Protein AF-A0A6V8LBU4-F1 (afdb_monomer_lite)

Radius of gyration: 27.74 Å; chains: 1; bounding box: 75×80×90 Å

Organism: NCBI:txid1076125

Structure (mmCIF, N/CA/C/O backbone):
data_AF-A0A6V8LBU4-F1
#
_entry.id   AF-A0A6V8LBU4-F1
#
loop_
_atom_site.group_PDB
_atom_site.id
_atom_site.type_symbol
_atom_site.label_atom_id
_atom_site.label_alt_id
_atom_site.label_comp_id
_atom_site.label_asym_id
_atom_site.label_entity_id
_atom_site.label_seq_id
_atom_site.pdbx_PDB_ins_code
_atom_site.Cartn_x
_atom_site.Cartn_y
_atom_site.Cartn_z
_atom_site.occupancy
_atom_site.B_iso_or_equiv
_atom_site.auth_seq_id
_atom_site.auth_comp_id
_atom_site.auth_asym_id
_atom_site.auth_atom_id
_atom_site.pdbx_PDB_model_num
ATOM 1 N N . MET A 1 1 ? -14.621 -17.088 -10.172 1.00 67.88 1 MET A N 1
ATOM 2 C CA . MET A 1 1 ? -13.382 -16.986 -10.975 1.00 67.88 1 MET A CA 1
ATOM 3 C C . MET A 1 1 ? -12.220 -17.350 -10.065 1.00 67.88 1 MET A C 1
ATOM 5 O O . MET A 1 1 ? -12.278 -16.953 -8.912 1.00 67.88 1 MET A O 1
ATOM 9 N N . ASN A 1 2 ? -11.249 -18.152 -10.510 1.00 73.00 2 ASN A N 1
ATOM 10 C CA . ASN A 1 2 ? -10.141 -18.588 -9.652 1.00 73.00 2 ASN A CA 1
ATOM 11 C C . ASN A 1 2 ? -8.971 -17.586 -9.752 1.00 73.00 2 ASN A C 1
ATOM 13 O O . ASN A 1 2 ? -8.334 -17.565 -10.804 1.00 73.00 2 ASN A O 1
ATOM 17 N N . PRO A 1 3 ? -8.658 -16.792 -8.708 1.00 72.38 3 PRO A N 1
ATOM 18 C CA . PRO A 1 3 ? -7.550 -15.829 -8.745 1.00 72.38 3 PRO A CA 1
ATOM 19 C C . PRO A 1 3 ? -6.171 -16.501 -8.823 1.00 72.38 3 PRO A C 1
ATOM 21 O O . PRO A 1 3 ? -5.181 -15.852 -9.141 1.00 72.38 3 PRO A O 1
ATOM 24 N N . LEU A 1 4 ? -6.101 -17.811 -8.567 1.00 82.06 4 LEU A N 1
ATOM 25 C CA . LEU A 1 4 ? -4.867 -18.589 -8.649 1.00 82.06 4 LEU A CA 1
ATOM 26 C C . LEU A 1 4 ? -4.554 -19.077 -10.070 1.00 82.06 4 LEU A C 1
ATOM 28 O O . LEU A 1 4 ? -3.450 -19.560 -10.318 1.00 82.06 4 LEU A O 1
ATOM 32 N N . ALA A 1 5 ? -5.508 -18.969 -10.998 1.00 81.19 5 ALA A N 1
ATOM 33 C CA . ALA A 1 5 ? -5.284 -19.286 -12.402 1.00 81.19 5 ALA A CA 1
ATOM 34 C C . ALA A 1 5 ? -4.626 -18.104 -13.135 1.00 81.19 5 ALA A C 1
ATOM 36 O O . ALA A 1 5 ? -4.690 -16.954 -12.696 1.00 81.19 5 ALA A O 1
ATOM 37 N N . THR A 1 6 ? -3.986 -18.388 -14.268 1.00 80.38 6 THR A N 1
ATOM 38 C CA . THR A 1 6 ? -3.619 -17.357 -15.243 1.00 80.38 6 THR A CA 1
ATOM 39 C C . THR A 1 6 ? -4.861 -16.927 -16.020 1.00 80.38 6 THR A C 1
ATOM 41 O O . THR A 1 6 ? -5.706 -17.760 -16.345 1.00 80.38 6 THR A O 1
ATOM 44 N N . PHE A 1 7 ? -4.972 -15.634 -16.332 1.00 81.25 7 PHE A N 1
ATOM 45 C CA . PHE A 1 7 ? -6.095 -15.104 -17.107 1.00 81.25 7 PHE A CA 1
ATOM 46 C C . PHE A 1 7 ? -5.759 -15.079 -18.595 1.00 81.25 7 PHE A C 1
ATOM 48 O O . PHE A 1 7 ? -4.776 -14.468 -19.023 1.00 81.25 7 PHE A O 1
ATOM 55 N N . ALA A 1 8 ? -6.586 -15.731 -19.406 1.00 82.81 8 ALA A N 1
ATOM 56 C CA . ALA A 1 8 ? -6.524 -15.590 -20.848 1.00 82.81 8 ALA A CA 1
ATOM 57 C C . ALA A 1 8 ? -7.130 -14.246 -21.278 1.00 82.81 8 ALA A C 1
ATOM 59 O O . ALA A 1 8 ? -8.034 -13.697 -20.651 1.00 82.81 8 ALA A O 1
ATOM 60 N N . ARG A 1 9 ? -6.682 -13.728 -22.429 1.00 82.44 9 ARG A N 1
ATOM 61 C CA . ARG A 1 9 ? -7.129 -12.432 -22.985 1.00 82.44 9 ARG A CA 1
ATOM 62 C C . ARG A 1 9 ? -8.653 -12.272 -23.071 1.00 82.44 9 ARG A C 1
ATOM 64 O O . ARG A 1 9 ? -9.151 -11.153 -22.952 1.00 82.44 9 ARG A O 1
ATOM 71 N N . ASN A 1 10 ? -9.358 -13.373 -23.329 1.00 86.31 10 ASN A N 1
ATOM 72 C CA . ASN A 1 10 ? -10.804 -13.407 -23.538 1.00 86.31 10 ASN A CA 1
ATOM 73 C C . ASN A 1 10 ? -11.597 -13.822 -22.293 1.00 86.31 10 ASN A C 1
ATOM 75 O O . ASN A 1 10 ? -12.827 -13.841 -22.365 1.00 86.31 10 ASN A O 1
ATOM 79 N N . ASP A 1 11 ? -10.931 -14.127 -21.178 1.00 85.75 11 ASP A N 1
ATOM 80 C CA . ASP A 1 11 ? -11.615 -14.420 -19.922 1.00 85.75 11 ASP A CA 1
ATOM 81 C C . ASP A 1 11 ? -12.338 -13.171 -19.418 1.00 85.75 11 ASP A C 1
ATOM 83 O O . ASP A 1 11 ? -11.964 -12.034 -19.734 1.00 85.75 11 ASP A O 1
ATOM 87 N N . ARG A 1 12 ? -13.390 -13.367 -18.617 1.00 85.44 12 ARG A N 1
ATOM 88 C CA . ARG A 1 12 ? -13.976 -12.253 -17.863 1.00 85.44 12 ARG A CA 1
ATOM 89 C C . ARG A 1 12 ? -12.902 -11.662 -16.952 1.00 85.44 12 ARG A C 1
ATOM 91 O O . ARG A 1 12 ? -12.080 -12.394 -16.409 1.00 85.44 12 ARG A O 1
ATOM 98 N N . CYS A 1 13 ? -12.915 -10.346 -16.786 1.00 81.75 13 CYS A N 1
ATOM 99 C CA . CYS A 1 13 ? -11.936 -9.694 -15.937 1.00 81.75 13 CYS A CA 1
ATOM 100 C C . CYS A 1 13 ? -12.148 -1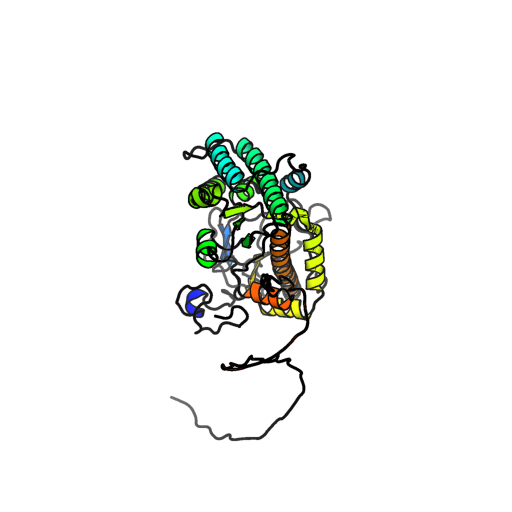0.041 -14.454 1.00 81.75 13 CYS A C 1
ATOM 102 O O . CYS A 1 13 ? -13.279 -10.020 -13.960 1.00 81.75 13 CYS A O 1
ATOM 104 N N . TRP A 1 14 ? -11.056 -10.317 -13.740 1.00 79.19 14 TRP A N 1
ATOM 105 C CA . TRP A 1 14 ? -11.071 -10.636 -12.311 1.00 79.19 14 TRP A CA 1
ATOM 106 C C . TRP A 1 14 ? -11.469 -9.450 -11.437 1.00 79.19 14 TRP A C 1
ATOM 108 O O . TRP A 1 14 ? -12.045 -9.649 -10.371 1.00 79.19 14 TRP A O 1
ATOM 118 N N . CYS A 1 15 ? -11.251 -8.221 -11.910 1.00 76.31 15 CYS A N 1
ATOM 119 C CA . CYS A 1 15 ? -11.563 -7.007 -11.161 1.00 76.31 15 CYS A CA 1
ATOM 120 C C . CYS A 1 15 ? -13.074 -6.726 -11.047 1.00 76.31 15 CYS A C 1
ATOM 122 O O . CYS A 1 15 ? -13.469 -5.734 -10.435 1.00 76.31 15 CYS A O 1
ATOM 124 N N . GLY A 1 16 ? -13.930 -7.559 -11.652 1.00 73.94 16 GLY A N 1
ATOM 125 C CA . GLY A 1 16 ? -15.386 -7.428 -11.574 1.00 73.94 16 GLY A CA 1
ATOM 126 C C . GLY A 1 16 ? -16.002 -6.419 -12.547 1.00 73.94 16 GLY A C 1
ATOM 127 O O . GLY A 1 16 ? -17.213 -6.249 -12.527 1.00 73.94 16 GLY A O 1
ATOM 128 N N . ALA A 1 17 ? -15.221 -5.811 -13.449 1.00 78.12 17 ALA A N 1
ATOM 129 C CA . ALA A 1 17 ? -15.707 -4.821 -14.422 1.00 78.12 17 ALA A CA 1
ATOM 130 C C . ALA A 1 17 ? -16.707 -5.362 -15.471 1.00 78.12 17 ALA A C 1
ATOM 132 O O . ALA A 1 17 ? -17.164 -4.618 -16.331 1.00 78.12 17 ALA A O 1
ATOM 133 N N . GLY A 1 18 ? -17.013 -6.663 -15.471 1.00 81.50 18 GLY A N 1
ATOM 134 C CA . GLY A 1 18 ? -17.970 -7.275 -16.404 1.00 81.50 18 GLY A CA 1
ATOM 135 C C . GLY A 1 18 ? -17.493 -7.396 -17.861 1.00 81.50 18 GLY A C 1
ATOM 136 O O . GLY A 1 18 ? -18.158 -8.050 -18.660 1.00 81.50 18 GLY A O 1
ATOM 137 N N . ILE A 1 19 ? -16.331 -6.835 -18.202 1.00 88.56 19 ILE A N 1
ATOM 138 C CA . ILE A 1 19 ? -15.719 -6.872 -19.540 1.00 88.56 19 ILE A CA 1
ATOM 139 C C . ILE A 1 19 ? -14.608 -7.930 -19.648 1.00 88.56 19 ILE A C 1
ATOM 141 O O . ILE A 1 19 ? -14.228 -8.568 -18.659 1.00 88.56 19 ILE A O 1
ATOM 145 N N . LYS A 1 20 ? -14.080 -8.140 -20.863 1.00 88.12 20 LYS A N 1
ATOM 146 C CA . LYS A 1 20 ? -12.967 -9.076 -21.098 1.00 88.12 20 LYS A CA 1
ATOM 147 C C . LYS A 1 20 ? -11.678 -8.559 -20.465 1.00 88.12 20 LYS A C 1
ATOM 149 O O . LYS A 1 20 ? -11.408 -7.361 -20.476 1.00 88.12 20 LYS A O 1
ATOM 154 N N . TYR A 1 21 ? -10.838 -9.474 -20.002 1.00 83.81 21 TYR A N 1
ATOM 155 C CA . TYR A 1 21 ? -9.568 -9.172 -19.351 1.00 83.81 21 TYR A CA 1
ATOM 156 C C . TYR A 1 21 ? -8.670 -8.236 -20.184 1.00 83.81 21 TYR A C 1
ATOM 158 O O . TYR A 1 21 ? -8.258 -7.190 -19.688 1.00 83.81 21 TYR A O 1
ATOM 166 N N . LYS A 1 22 ? -8.466 -8.525 -21.482 1.00 85.38 22 LYS A N 1
ATOM 167 C CA . LYS A 1 22 ? -7.688 -7.652 -22.390 1.00 85.38 22 LYS A CA 1
ATOM 168 C C . LYS A 1 22 ? -8.286 -6.244 -22.526 1.00 85.38 22 LYS A C 1
ATOM 170 O O . LYS A 1 22 ? -7.554 -5.297 -22.776 1.00 85.38 22 LYS A O 1
ATOM 175 N N . GLN A 1 23 ? -9.606 -6.104 -22.425 1.00 83.31 23 GLN A N 1
ATOM 176 C CA . GLN A 1 23 ? -10.264 -4.797 -22.515 1.00 83.31 23 GLN A CA 1
ATOM 177 C C . GLN A 1 23 ? -10.117 -4.007 -21.212 1.00 83.31 23 GLN A C 1
ATOM 179 O O . GLN A 1 23 ? -10.026 -2.790 -21.259 1.00 83.31 23 GLN A O 1
ATOM 184 N N . CYS A 1 24 ? -10.069 -4.694 -20.068 1.00 81.06 24 CYS A N 1
ATOM 185 C CA . CYS A 1 24 ? -9.964 -4.053 -18.762 1.00 81.06 24 CYS A CA 1
ATOM 186 C C . CYS A 1 24 ? -8.534 -3.654 -18.385 1.00 81.06 24 CYS A C 1
ATOM 188 O O . CYS A 1 24 ? -8.325 -2.565 -17.868 1.00 81.06 24 CYS A O 1
ATOM 190 N N . HIS A 1 25 ? -7.563 -4.540 -18.614 1.00 77.69 25 HIS A N 1
ATOM 191 C CA . HIS A 1 25 ? -6.164 -4.344 -18.209 1.00 77.69 25 HIS A CA 1
ATOM 192 C C . HIS A 1 25 ? -5.214 -4.184 -19.405 1.00 77.69 25 HIS A C 1
ATOM 194 O O . HIS A 1 25 ? -3.999 -4.123 -19.238 1.00 77.69 25 HIS A O 1
ATOM 200 N N . GLY A 1 26 ? -5.748 -4.118 -20.628 1.00 74.06 26 GLY A N 1
ATOM 201 C CA . GLY A 1 26 ? -4.946 -3.965 -21.836 1.00 74.06 26 GLY A CA 1
ATOM 202 C C . GLY A 1 26 ? -4.103 -5.200 -22.166 1.00 74.06 26 GLY A C 1
ATOM 203 O O . GLY A 1 26 ? -4.417 -6.340 -21.814 1.00 74.06 26 GLY A O 1
ATOM 204 N N . ALA A 1 27 ? -3.022 -4.975 -22.913 1.00 67.44 27 ALA A N 1
ATOM 205 C CA . ALA A 1 27 ? -1.969 -5.965 -23.087 1.00 67.44 27 ALA A CA 1
ATOM 206 C C . ALA A 1 27 ? -0.878 -5.688 -22.052 1.00 67.44 27 ALA A C 1
ATOM 208 O O . ALA A 1 27 ? -0.279 -4.619 -22.098 1.00 67.44 27 ALA A O 1
ATOM 209 N N . ILE A 1 28 ? -0.587 -6.650 -21.172 1.00 71.88 28 ILE A N 1
ATOM 210 C CA . ILE A 1 28 ? 0.535 -6.517 -20.239 1.00 71.88 28 ILE A CA 1
ATOM 211 C C . ILE A 1 28 ? 1.843 -6.734 -21.008 1.00 71.88 28 ILE A C 1
ATOM 213 O O . ILE A 1 28 ? 2.307 -7.863 -21.189 1.00 71.88 28 ILE A O 1
ATOM 217 N N . ARG A 1 29 ? 2.386 -5.644 -21.542 1.00 81.38 29 ARG A N 1
ATOM 218 C CA . ARG A 1 29 ? 3.646 -5.577 -22.284 1.00 81.38 29 ARG A CA 1
ATOM 219 C C . ARG A 1 29 ? 4.279 -4.198 -22.064 1.00 81.38 29 ARG A C 1
ATOM 221 O O . ARG A 1 29 ? 3.538 -3.280 -21.713 1.00 81.38 29 ARG A O 1
ATOM 228 N N . PRO A 1 30 ? 5.591 -4.047 -22.299 1.00 84.38 30 PRO A N 1
ATOM 229 C CA . PRO A 1 30 ? 6.235 -2.735 -22.314 1.00 84.38 30 PRO A CA 1
ATOM 230 C C . PRO A 1 30 ? 5.483 -1.778 -23.244 1.00 84.38 30 PRO A C 1
ATOM 232 O O . PRO A 1 30 ? 5.029 -2.207 -24.313 1.00 84.38 30 PRO A O 1
ATOM 235 N N . LEU A 1 31 ? 5.312 -0.520 -22.829 1.00 85.88 31 LEU A N 1
ATOM 236 C CA . LEU A 1 31 ? 4.590 0.475 -23.626 1.00 85.88 31 LEU A CA 1
ATOM 237 C C . LEU A 1 31 ? 5.483 1.135 -24.675 1.00 85.88 31 LEU A C 1
ATOM 239 O O . LEU A 1 31 ? 4.955 1.647 -25.657 1.00 85.88 31 LEU A O 1
ATOM 243 N N . SER A 1 32 ? 6.801 1.078 -24.486 1.00 87.06 32 SER A N 1
ATOM 244 C CA . SER A 1 32 ? 7.805 1.616 -25.400 1.00 87.06 32 SER A CA 1
ATOM 245 C C . SER A 1 32 ? 8.950 0.629 -25.652 1.00 87.06 32 SER A C 1
ATOM 247 O O . SER A 1 32 ? 9.158 -0.327 -24.889 1.00 87.06 32 SER A O 1
ATOM 249 N N . ILE A 1 33 ? 9.683 0.839 -26.746 1.00 90.44 33 ILE A N 1
ATOM 250 C CA . ILE A 1 33 ? 10.941 0.128 -27.022 1.00 90.44 33 ILE A CA 1
ATOM 251 C C . ILE A 1 33 ? 12.126 0.818 -26.319 1.00 90.44 33 ILE A C 1
ATOM 253 O O . ILE A 1 33 ? 12.041 2.001 -25.979 1.00 90.44 33 ILE A O 1
ATOM 257 N N . PRO A 1 34 ? 13.253 0.116 -26.085 1.00 89.88 34 PRO A N 1
ATOM 258 C CA . PRO A 1 34 ? 14.437 0.742 -25.505 1.00 89.88 34 PRO A CA 1
ATOM 259 C C . PRO A 1 34 ? 14.885 1.977 -26.295 1.00 89.88 34 PRO A C 1
ATOM 261 O O . PRO A 1 34 ? 14.967 1.931 -27.522 1.00 89.88 34 PRO A O 1
ATOM 264 N N . GLY A 1 35 ? 15.162 3.072 -25.587 1.00 86.56 35 GLY A N 1
ATOM 265 C CA . GLY A 1 35 ? 15.602 4.334 -26.183 1.00 86.56 35 GLY A CA 1
ATOM 266 C C . GLY A 1 35 ? 14.547 5.098 -26.988 1.00 86.56 35 GLY A C 1
ATOM 267 O O . GLY A 1 35 ? 14.906 6.080 -27.636 1.00 86.56 35 GLY A O 1
ATOM 268 N N . GLU A 1 36 ? 13.275 4.681 -26.974 1.00 90.69 36 GLU A N 1
ATOM 269 C CA . GLU A 1 36 ? 12.231 5.336 -27.767 1.00 90.69 36 GLU A CA 1
ATOM 270 C C . GLU A 1 36 ? 12.127 6.827 -27.436 1.00 90.69 36 GLU A C 1
ATOM 272 O O . GLU A 1 36 ? 12.006 7.220 -26.271 1.00 90.69 36 GLU A O 1
ATOM 277 N N . SER A 1 37 ? 12.202 7.653 -28.480 1.00 85.56 37 SER A N 1
ATOM 278 C CA . SER A 1 37 ? 12.285 9.100 -28.346 1.00 85.56 37 SER A CA 1
ATOM 279 C C . SER A 1 37 ? 11.052 9.677 -27.661 1.00 85.56 37 SER A C 1
ATOM 281 O O . SER A 1 37 ? 9.911 9.327 -27.961 1.00 85.56 37 SER A O 1
ATOM 283 N N . ILE A 1 38 ? 11.292 10.626 -26.765 1.00 85.56 38 ILE A N 1
ATOM 284 C CA . ILE A 1 38 ? 10.237 11.396 -26.122 1.00 85.56 38 ILE A CA 1
ATOM 285 C C . ILE A 1 38 ? 9.896 12.557 -27.056 1.00 85.56 38 ILE A C 1
ATOM 287 O O . ILE A 1 38 ? 10.723 13.432 -27.285 1.00 85.56 38 ILE A O 1
ATOM 291 N N . THR A 1 39 ? 8.687 12.548 -27.613 1.00 80.19 39 THR A N 1
ATOM 292 C CA . THR A 1 39 ? 8.213 13.580 -28.555 1.00 80.19 39 THR A CA 1
ATOM 293 C C . THR A 1 39 ? 7.434 14.707 -27.875 1.00 80.19 39 THR A C 1
ATOM 295 O O . THR A 1 39 ? 6.834 15.531 -28.559 1.00 80.19 39 THR A O 1
ATOM 298 N N . ARG A 1 40 ? 7.342 14.686 -26.542 1.00 79.62 40 ARG A N 1
ATOM 299 C CA . ARG A 1 40 ? 6.641 15.689 -25.736 1.00 79.62 40 ARG A CA 1
ATOM 300 C C . ARG A 1 40 ? 7.655 16.507 -24.956 1.00 79.62 40 ARG A C 1
ATOM 302 O O . ARG A 1 40 ? 8.609 15.940 -24.428 1.00 79.62 40 ARG A O 1
ATOM 309 N N . ASP A 1 41 ? 7.399 17.801 -24.858 1.00 76.62 41 ASP A N 1
ATOM 310 C CA . ASP A 1 41 ? 8.245 18.704 -24.092 1.00 76.62 41 ASP A CA 1
ATOM 311 C C . ASP A 1 41 ? 8.030 18.511 -22.587 1.00 76.62 41 ASP A C 1
ATOM 313 O O . ASP A 1 41 ? 6.937 18.148 -22.130 1.00 76.62 41 ASP A O 1
ATOM 317 N N . ASP A 1 42 ? 9.095 18.742 -21.820 1.00 79.81 42 ASP A N 1
ATOM 318 C CA . ASP A 1 42 ? 9.002 18.840 -20.366 1.00 79.81 42 ASP A CA 1
ATOM 319 C C . ASP A 1 42 ? 8.219 20.105 -19.997 1.00 79.81 42 ASP A C 1
ATOM 321 O O . ASP A 1 42 ? 8.375 21.154 -20.624 1.00 79.81 42 ASP A O 1
ATOM 325 N N . GLY A 1 43 ? 7.352 19.989 -18.994 1.00 70.00 43 GLY A N 1
ATOM 326 C CA . GLY A 1 43 ? 6.582 21.114 -18.472 1.00 70.00 43 GLY A CA 1
ATOM 327 C C . GLY A 1 43 ? 7.204 21.675 -17.198 1.00 70.00 43 GLY A C 1
ATOM 328 O O . GLY A 1 43 ? 8.080 21.055 -16.591 1.00 70.00 43 GLY A O 1
ATOM 329 N N . ASP A 1 44 ? 6.694 22.817 -16.740 1.00 65.19 44 ASP A N 1
ATOM 330 C CA . ASP A 1 44 ? 7.053 23.373 -15.434 1.00 65.19 44 ASP A CA 1
ATOM 331 C C . ASP A 1 44 ? 6.628 22.404 -14.318 1.00 65.19 44 ASP A C 1
ATOM 333 O O . ASP A 1 44 ? 5.461 22.317 -13.943 1.00 65.19 44 ASP A O 1
ATOM 337 N N . GLY A 1 45 ? 7.590 21.628 -13.812 1.00 67.25 45 GLY A N 1
ATOM 338 C CA . GLY A 1 45 ? 7.388 20.663 -12.728 1.00 67.25 45 GLY A CA 1
ATOM 339 C C . GLY A 1 45 ? 7.132 19.217 -13.160 1.00 67.25 45 GLY A C 1
ATOM 340 O O . GLY A 1 45 ? 7.133 18.347 -12.293 1.00 67.25 45 GLY A O 1
ATOM 341 N N . ASP A 1 46 ? 6.994 18.926 -14.455 1.00 76.38 46 ASP A N 1
ATOM 342 C CA . ASP A 1 46 ? 6.764 17.574 -14.980 1.00 76.38 46 ASP A CA 1
ATOM 343 C C . ASP A 1 46 ? 7.844 17.184 -15.991 1.00 76.38 46 ASP A C 1
ATOM 345 O O . ASP A 1 46 ? 8.144 17.922 -16.928 1.00 76.38 46 ASP A O 1
ATOM 349 N N . VAL A 1 47 ? 8.378 15.975 -15.837 1.00 78.56 47 VAL A N 1
ATOM 350 C CA . VAL A 1 47 ? 9.441 15.441 -16.683 1.00 78.56 47 VAL A CA 1
ATOM 351 C C . VAL A 1 47 ? 9.014 14.126 -17.316 1.00 78.56 47 VAL A C 1
ATOM 353 O O . VAL A 1 47 ? 8.663 13.168 -16.624 1.00 78.56 47 VAL A O 1
ATOM 356 N N . TRP A 1 48 ? 9.076 14.043 -18.642 1.00 84.06 48 TRP A N 1
ATOM 357 C CA . TRP A 1 48 ? 8.813 12.789 -19.346 1.00 84.06 48 TRP A CA 1
ATOM 358 C C . TRP A 1 48 ? 10.017 11.858 -19.221 1.00 84.06 48 TRP A C 1
ATOM 360 O O . TRP A 1 48 ? 11.129 12.235 -19.565 1.00 84.06 48 TRP A O 1
ATOM 370 N N . ILE A 1 49 ? 9.809 10.625 -18.755 1.00 80.50 49 ILE A N 1
ATOM 371 C CA . ILE A 1 49 ? 10.868 9.602 -18.651 1.00 80.50 49 ILE A CA 1
ATOM 372 C C . ILE A 1 49 ? 10.728 8.495 -19.700 1.00 80.50 49 ILE A C 1
ATOM 374 O O . ILE A 1 49 ? 11.690 7.777 -19.961 1.00 80.50 49 ILE A O 1
ATOM 378 N N . ALA A 1 50 ? 9.552 8.377 -20.320 1.00 85.25 50 ALA A N 1
ATOM 379 C CA . ALA A 1 50 ? 9.253 7.514 -21.463 1.00 85.25 50 ALA A CA 1
ATOM 380 C C . ALA A 1 50 ? 8.154 8.176 -22.323 1.00 85.25 50 ALA A C 1
ATOM 382 O O . ALA A 1 50 ? 7.463 9.064 -21.815 1.00 85.25 50 ALA A O 1
ATOM 383 N N . PRO A 1 51 ? 7.906 7.737 -23.573 1.00 86.00 51 PRO A N 1
ATOM 384 C CA . PRO A 1 51 ? 6.884 8.331 -24.449 1.00 86.00 51 PRO A CA 1
ATOM 385 C C . PRO A 1 51 ? 5.475 8.400 -23.844 1.00 86.00 51 PRO A C 1
ATOM 387 O O . PRO A 1 51 ? 4.656 9.220 -24.258 1.00 86.00 51 PRO A O 1
ATOM 390 N N . HIS A 1 52 ? 5.175 7.546 -22.864 1.00 85.56 52 HIS A N 1
ATOM 391 C CA . HIS A 1 52 ? 3.868 7.457 -22.212 1.00 85.56 52 HIS A CA 1
ATOM 392 C C . HIS A 1 52 ? 3.917 7.670 -20.694 1.00 85.56 52 HIS A C 1
ATOM 394 O O . HIS A 1 52 ? 2.880 7.568 -20.043 1.00 85.56 52 HIS A O 1
ATOM 400 N N . THR A 1 53 ? 5.084 8.009 -20.137 1.00 84.75 53 THR A N 1
ATOM 401 C CA . THR A 1 53 ? 5.293 8.084 -18.685 1.00 84.75 53 THR A CA 1
ATOM 402 C C . THR A 1 53 ? 5.955 9.401 -18.311 1.00 84.75 53 THR A C 1
ATOM 404 O O . THR A 1 53 ? 7.059 9.702 -18.772 1.00 84.75 53 THR A O 1
ATOM 407 N N . LYS A 1 54 ? 5.293 10.158 -17.433 1.00 84.44 54 LYS A N 1
ATOM 408 C CA . LYS A 1 54 ? 5.804 11.396 -16.839 1.00 84.44 54 LYS A CA 1
ATOM 409 C C . LYS A 1 54 ? 5.982 11.241 -15.332 1.00 84.44 54 LYS A C 1
ATOM 411 O O . LYS A 1 54 ? 5.247 10.482 -14.703 1.00 84.44 54 LYS A O 1
ATOM 416 N N . VAL A 1 55 ? 6.935 11.972 -14.772 1.00 75.56 55 VAL A N 1
ATOM 417 C CA . VAL A 1 55 ? 7.183 12.073 -13.334 1.00 75.56 55 VAL A CA 1
ATOM 418 C C . VAL A 1 55 ? 7.195 13.542 -12.956 1.00 75.56 55 VAL A C 1
ATOM 420 O O . VAL A 1 55 ? 7.860 14.348 -13.600 1.00 75.56 55 VAL A O 1
ATOM 423 N N . THR A 1 56 ? 6.477 13.885 -11.898 1.00 72.31 56 THR A N 1
ATOM 424 C CA . THR A 1 56 ? 6.502 15.234 -11.338 1.00 72.31 56 THR A CA 1
ATOM 425 C C . THR A 1 56 ? 7.785 15.407 -10.527 1.00 72.31 56 THR A C 1
ATOM 427 O O . THR A 1 56 ? 8.108 14.562 -9.693 1.00 72.31 56 THR A O 1
ATOM 430 N N . ILE A 1 57 ? 8.527 16.490 -10.759 1.00 63.91 57 ILE A N 1
ATOM 431 C CA . ILE A 1 57 ? 9.834 16.767 -10.138 1.00 63.91 57 ILE A CA 1
ATOM 432 C C . ILE A 1 57 ? 9.720 16.781 -8.609 1.00 63.91 57 ILE A C 1
ATOM 434 O O . ILE A 1 57 ? 10.574 16.225 -7.926 1.00 63.91 57 ILE A O 1
ATOM 438 N N . ASN A 1 58 ? 8.622 17.323 -8.075 1.00 53.47 58 ASN A N 1
ATOM 439 C CA . ASN A 1 58 ? 8.346 17.347 -6.634 1.00 53.47 58 ASN A CA 1
ATOM 440 C C . ASN A 1 58 ? 8.102 15.946 -6.038 1.00 53.47 58 ASN A C 1
ATOM 442 O O . ASN A 1 58 ? 8.178 15.776 -4.829 1.00 53.47 58 ASN A O 1
ATOM 446 N N . GLY A 1 59 ? 7.819 14.940 -6.872 1.00 50.12 59 GLY A N 1
ATOM 447 C CA . GLY A 1 59 ? 7.682 13.540 -6.463 1.00 50.12 59 GLY A CA 1
ATOM 448 C C . GLY A 1 59 ? 9.004 12.764 -6.441 1.00 50.12 59 GLY A C 1
ATOM 449 O O . GLY A 1 59 ? 9.029 11.614 -6.001 1.00 50.12 59 GLY A O 1
ATOM 450 N N . LEU A 1 60 ? 10.109 13.361 -6.907 1.00 53.56 60 LEU A N 1
ATOM 451 C CA . LEU A 1 60 ? 11.440 12.757 -6.855 1.00 53.56 60 LEU A CA 1
ATOM 452 C C . LEU A 1 60 ? 12.063 12.983 -5.471 1.00 53.56 60 LEU A C 1
ATOM 454 O O . LEU A 1 60 ? 12.878 13.882 -5.277 1.00 53.56 60 LEU A O 1
ATOM 458 N N . HIS A 1 61 ? 11.717 12.134 -4.502 1.00 46.12 61 HIS A N 1
ATOM 459 C CA . HIS A 1 61 ? 12.455 12.076 -3.240 1.00 46.12 61 HIS A CA 1
ATOM 460 C C . HIS A 1 61 ? 13.808 11.394 -3.463 1.00 46.12 61 HIS A C 1
ATOM 462 O O . HIS A 1 61 ? 13.925 10.168 -3.476 1.00 46.12 61 HIS A O 1
ATOM 468 N N . ILE A 1 62 ? 14.849 12.200 -3.648 1.00 45.09 62 ILE A N 1
ATOM 469 C CA . ILE A 1 62 ? 16.235 11.741 -3.618 1.00 45.09 62 ILE A CA 1
ATOM 470 C C . ILE A 1 62 ? 16.696 11.892 -2.175 1.00 45.09 62 ILE A C 1
ATOM 472 O O . ILE A 1 62 ? 16.719 13.005 -1.653 1.00 45.09 62 ILE A O 1
ATOM 476 N N . SER A 1 63 ? 17.046 10.781 -1.519 1.00 36.16 63 SER A N 1
ATOM 477 C CA . SER A 1 63 ? 17.670 10.850 -0.195 1.00 36.16 63 SER A CA 1
ATOM 478 C C . SER A 1 63 ? 18.846 11.836 -0.255 1.00 36.16 63 SER A C 1
ATOM 480 O O . SER A 1 63 ? 19.670 11.712 -1.167 1.00 36.16 63 SER A O 1
ATOM 482 N N . PRO A 1 64 ? 18.962 12.800 0.678 1.00 33.56 64 PRO A N 1
ATOM 483 C CA . PRO A 1 64 ? 20.037 13.796 0.663 1.00 33.56 64 PRO A CA 1
ATOM 484 C C . PRO A 1 64 ? 21.438 13.165 0.719 1.00 33.56 64 PRO A C 1
ATOM 486 O O . PRO A 1 64 ? 22.417 13.786 0.316 1.00 33.56 64 PRO A O 1
ATOM 489 N N . ASN A 1 65 ? 21.528 11.901 1.144 1.00 33.41 65 ASN A N 1
ATOM 490 C CA . ASN A 1 65 ? 22.767 11.126 1.194 1.00 33.41 65 ASN A CA 1
ATOM 491 C C . ASN A 1 65 ? 23.083 10.376 -0.118 1.00 33.41 65 ASN A C 1
ATOM 493 O O . ASN A 1 65 ? 24.080 9.656 -0.194 1.00 33.41 65 ASN A O 1
ATOM 497 N N . GLY A 1 66 ? 22.237 10.514 -1.143 1.00 34.28 66 GLY A N 1
ATOM 498 C CA . GLY A 1 66 ? 22.225 9.637 -2.308 1.00 34.28 66 GLY A CA 1
ATOM 499 C C . GLY A 1 66 ? 21.783 8.210 -1.955 1.00 34.28 66 GLY A C 1
ATOM 500 O O . GLY A 1 66 ? 21.650 7.835 -0.790 1.00 34.28 66 GLY A O 1
ATOM 501 N N . VAL A 1 67 ? 21.536 7.385 -2.972 1.00 38.75 67 VAL A N 1
ATOM 502 C CA . VAL A 1 67 ? 21.367 5.937 -2.786 1.00 38.75 67 VAL A CA 1
ATOM 503 C C . VAL A 1 67 ? 22.721 5.296 -3.050 1.00 38.75 67 VAL A C 1
ATOM 505 O O . VAL A 1 67 ? 23.284 5.459 -4.134 1.00 38.75 67 VAL A O 1
ATOM 508 N N . GLY A 1 68 ? 23.264 4.590 -2.057 1.00 36.88 68 GLY A N 1
ATOM 509 C CA . GLY A 1 68 ? 24.515 3.858 -2.218 1.00 36.88 68 GLY A CA 1
ATOM 510 C C . GLY A 1 68 ? 24.433 2.909 -3.415 1.00 36.88 68 GLY A C 1
ATOM 511 O O . GLY A 1 68 ? 23.530 2.079 -3.500 1.00 36.88 68 GLY A O 1
ATOM 512 N N . LEU A 1 69 ? 25.375 3.032 -4.351 1.00 39.66 69 LEU A N 1
ATOM 513 C CA . LEU A 1 69 ? 25.510 2.100 -5.467 1.00 39.66 69 LEU A CA 1
ATOM 514 C C . LEU A 1 69 ? 26.032 0.763 -4.932 1.00 39.66 69 LEU A C 1
ATOM 516 O O . LEU A 1 69 ? 27.238 0.582 -4.766 1.00 39.66 69 LEU A O 1
ATOM 520 N N . THR A 1 70 ? 25.128 -0.171 -4.654 1.00 43.91 70 THR A N 1
ATOM 521 C CA . THR A 1 70 ? 25.494 -1.560 -4.369 1.00 43.91 70 THR A CA 1
ATOM 522 C C . THR A 1 70 ? 25.776 -2.265 -5.689 1.00 43.91 70 THR A C 1
ATOM 524 O O . THR A 1 70 ? 24.929 -2.272 -6.584 1.00 43.91 70 THR A O 1
ATOM 527 N N . LEU A 1 71 ? 26.966 -2.850 -5.830 1.00 45.81 71 LEU A N 1
ATOM 528 C CA . LEU A 1 71 ? 27.258 -3.740 -6.953 1.00 45.81 71 LEU A CA 1
ATOM 529 C C . LEU A 1 71 ? 26.294 -4.939 -6.911 1.00 45.81 71 LEU A C 1
ATOM 531 O O . LEU A 1 71 ? 25.937 -5.378 -5.816 1.00 45.81 71 LEU A O 1
ATOM 535 N N . PRO A 1 72 ? 25.851 -5.467 -8.066 1.00 53.56 72 PRO A N 1
ATOM 536 C CA . PRO A 1 72 ? 24.951 -6.610 -8.091 1.00 53.56 72 PRO A CA 1
ATOM 537 C C . PRO A 1 72 ? 25.607 -7.804 -7.389 1.00 53.56 72 PRO A C 1
ATOM 539 O O . PRO A 1 72 ? 26.641 -8.300 -7.827 1.00 53.56 72 PRO A O 1
ATOM 542 N N . THR A 1 73 ? 24.985 -8.292 -6.315 1.00 55.72 73 THR A N 1
ATOM 543 C CA . THR A 1 73 ? 25.389 -9.531 -5.627 1.00 55.72 73 THR A CA 1
ATOM 544 C C . THR A 1 73 ? 24.917 -10.784 -6.379 1.00 55.72 73 THR A C 1
ATOM 546 O O . THR A 1 73 ? 25.175 -11.914 -5.965 1.00 55.72 73 THR A O 1
ATOM 549 N N . GLY A 1 74 ? 24.239 -10.590 -7.520 1.00 65.00 74 GLY A N 1
ATOM 550 C CA . GLY A 1 74 ? 23.699 -11.637 -8.386 1.00 65.00 74 GLY A CA 1
ATOM 551 C C . GLY A 1 74 ? 22.455 -12.326 -7.823 1.00 65.00 74 GLY A C 1
ATOM 552 O O . GLY A 1 74 ? 22.032 -13.352 -8.365 1.00 65.00 74 GLY A O 1
ATOM 553 N N . ARG A 1 75 ? 21.901 -11.822 -6.711 1.00 78.50 75 ARG A N 1
ATOM 554 C CA . ARG A 1 75 ? 20.692 -12.346 -6.074 1.00 78.50 75 ARG A CA 1
ATOM 555 C C . ARG A 1 75 ? 19.855 -11.207 -5.488 1.00 78.50 75 ARG A C 1
ATOM 557 O O . ARG A 1 75 ? 20.419 -10.247 -4.970 1.00 78.50 75 ARG A O 1
ATOM 564 N N . PRO A 1 76 ? 18.516 -11.324 -5.510 1.00 84.56 76 PRO A N 1
ATOM 565 C CA . PRO A 1 76 ? 17.659 -10.409 -4.773 1.00 84.56 76 PRO A CA 1
ATOM 566 C C . PRO A 1 76 ? 17.881 -10.585 -3.265 1.00 84.56 76 PRO A C 1
ATOM 568 O O . PRO A 1 76 ? 17.917 -11.708 -2.758 1.00 84.56 76 PRO A O 1
ATOM 571 N N . GLU A 1 77 ? 17.991 -9.471 -2.548 1.00 87.75 77 GLU A N 1
ATOM 572 C CA . GLU A 1 77 ? 18.252 -9.432 -1.107 1.00 87.75 77 GLU A CA 1
ATOM 573 C C . GLU A 1 77 ? 17.179 -8.628 -0.377 1.00 87.75 77 GLU A C 1
ATOM 575 O O . GLU A 1 77 ? 16.621 -7.673 -0.921 1.00 87.75 77 GLU A O 1
ATOM 580 N N . ALA A 1 78 ? 16.886 -9.031 0.861 1.00 88.38 78 ALA A N 1
ATOM 581 C CA . ALA A 1 78 ? 15.997 -8.271 1.728 1.00 88.38 78 ALA A CA 1
ATOM 582 C C . ALA A 1 78 ? 16.664 -6.947 2.099 1.00 88.38 78 ALA A C 1
ATOM 584 O O . ALA A 1 78 ? 17.883 -6.893 2.274 1.00 88.38 78 ALA A O 1
ATOM 585 N N . ARG A 1 79 ? 15.866 -5.891 2.229 1.00 85.94 79 ARG A N 1
ATOM 586 C CA . ARG A 1 79 ? 16.349 -4.597 2.701 1.00 85.94 79 ARG A CA 1
ATOM 587 C C . ARG A 1 79 ? 15.780 -4.322 4.087 1.00 85.94 79 ARG A C 1
ATOM 589 O O . ARG A 1 79 ? 14.624 -4.681 4.328 1.00 85.94 79 ARG A O 1
ATOM 596 N N . PRO A 1 80 ? 16.541 -3.655 4.969 1.00 85.62 80 PRO A N 1
ATOM 597 C CA . PRO A 1 80 ? 15.972 -3.099 6.185 1.00 85.62 80 PRO A CA 1
ATOM 598 C C . PRO A 1 80 ? 14.753 -2.243 5.840 1.00 85.62 80 PRO A C 1
ATOM 600 O O . PRO A 1 80 ? 14.779 -1.488 4.863 1.00 85.62 80 PRO A O 1
ATOM 603 N N . VAL A 1 81 ? 13.685 -2.380 6.622 1.00 86.19 81 VAL A N 1
ATOM 604 C CA . VAL A 1 81 ? 12.535 -1.480 6.520 1.00 86.19 81 VAL A CA 1
ATOM 605 C C . VAL A 1 81 ? 12.998 -0.090 6.943 1.00 86.19 81 VAL A C 1
ATOM 607 O O . VAL A 1 81 ? 13.537 0.078 8.039 1.00 86.19 81 VAL A O 1
ATOM 610 N N . ASP A 1 82 ? 12.789 0.897 6.078 1.00 83.62 82 ASP A N 1
ATOM 611 C CA . ASP A 1 82 ? 13.013 2.290 6.441 1.00 83.62 82 ASP A CA 1
ATOM 612 C C . ASP A 1 82 ? 11.844 2.769 7.306 1.00 83.62 82 ASP A C 1
ATOM 614 O O . ASP A 1 82 ? 10.689 2.732 6.882 1.00 83.62 82 ASP A O 1
ATOM 618 N N . VAL A 1 83 ? 12.138 3.152 8.548 1.00 83.25 83 VAL A N 1
ATOM 619 C CA . VAL A 1 83 ? 11.127 3.570 9.523 1.00 83.25 83 VAL A CA 1
ATOM 620 C C . VAL A 1 83 ? 11.308 5.061 9.794 1.00 83.25 83 VAL A C 1
ATOM 622 O O . VAL A 1 83 ? 12.342 5.433 10.374 1.00 83.25 83 VAL A O 1
ATOM 625 N N . PRO A 1 84 ? 10.314 5.906 9.447 1.00 83.25 84 PRO A N 1
ATOM 626 C CA . PRO A 1 84 ? 10.372 7.336 9.713 1.00 83.25 84 PRO A CA 1
ATOM 627 C C . PRO A 1 84 ? 10.627 7.626 11.202 1.00 83.25 84 PRO A C 1
ATOM 629 O O . PRO A 1 84 ? 10.058 6.942 12.059 1.00 83.25 84 PRO A O 1
ATOM 632 N N . PRO A 1 85 ? 11.440 8.643 11.554 1.00 84.62 85 PRO A N 1
ATOM 633 C CA . PRO A 1 85 ? 11.727 8.976 12.950 1.00 84.62 85 PRO A CA 1
ATOM 634 C C . PRO A 1 85 ? 10.470 9.196 13.800 1.00 84.62 85 PRO A C 1
ATOM 636 O O . PRO A 1 85 ? 10.406 8.689 14.915 1.00 84.62 85 PRO A O 1
ATOM 639 N N . ALA A 1 86 ? 9.449 9.862 13.249 1.00 84.44 86 ALA A N 1
ATOM 640 C CA . ALA A 1 86 ? 8.169 10.067 13.927 1.00 84.44 86 ALA A CA 1
ATOM 641 C C . ALA A 1 86 ? 7.497 8.736 14.312 1.00 84.44 86 ALA A C 1
ATOM 643 O O . ALA A 1 86 ? 7.023 8.586 15.433 1.00 84.44 86 ALA A O 1
ATOM 644 N N . VAL A 1 87 ? 7.534 7.731 13.430 1.00 88.75 87 VAL A N 1
ATOM 645 C CA . VAL A 1 87 ? 6.978 6.395 13.703 1.00 88.75 87 VAL A CA 1
ATOM 646 C C . VAL A 1 87 ? 7.768 5.678 14.799 1.00 88.75 87 VAL A C 1
ATOM 648 O O . VAL A 1 87 ? 7.163 5.017 15.638 1.00 88.75 87 VAL A O 1
ATOM 651 N N . LYS A 1 88 ? 9.100 5.834 14.846 1.00 88.12 88 LYS A N 1
ATOM 652 C CA . LYS A 1 88 ? 9.924 5.265 15.930 1.00 88.12 88 LYS A CA 1
ATOM 653 C C . LYS A 1 88 ? 9.514 5.818 17.290 1.00 88.12 88 LYS A C 1
ATOM 655 O O . LYS A 1 88 ? 9.292 5.034 18.202 1.00 88.12 88 LYS A O 1
ATOM 660 N N . THR A 1 89 ? 9.326 7.134 17.392 1.00 87.75 89 THR A N 1
ATOM 661 C CA . THR A 1 89 ? 8.855 7.777 18.627 1.00 87.75 89 THR A CA 1
ATOM 662 C C . THR A 1 89 ? 7.517 7.199 19.092 1.00 87.75 89 THR A C 1
ATOM 664 O O . THR A 1 89 ? 7.316 6.996 20.285 1.00 87.75 89 THR A O 1
ATOM 667 N N . LEU A 1 90 ? 6.608 6.881 18.163 1.00 89.00 90 LEU A N 1
ATOM 668 C CA . LEU A 1 90 ? 5.307 6.291 18.496 1.00 89.00 90 LEU A CA 1
ATOM 669 C C . LEU A 1 90 ? 5.388 4.842 18.977 1.00 89.00 90 LEU A C 1
ATOM 671 O O . LEU A 1 90 ? 4.532 4.423 19.752 1.00 89.00 90 LEU A O 1
ATOM 675 N N . LEU A 1 91 ? 6.403 4.083 18.560 1.00 87.12 91 LEU A N 1
ATOM 676 C CA . LEU A 1 91 ? 6.630 2.725 19.066 1.00 87.12 91 LEU A CA 1
ATOM 677 C C . LEU A 1 91 ? 7.105 2.705 20.524 1.00 87.12 91 LEU A C 1
ATOM 679 O O . LEU A 1 91 ? 6.875 1.714 21.215 1.00 87.12 91 LEU A O 1
ATOM 683 N N . ASP A 1 92 ? 7.726 3.789 20.991 1.00 85.81 92 ASP A N 1
ATOM 684 C CA . ASP A 1 92 ? 8.194 3.928 22.374 1.00 85.81 92 ASP A CA 1
ATOM 685 C C . ASP A 1 92 ? 7.078 4.382 23.338 1.00 85.81 92 ASP A C 1
ATOM 687 O O . ASP A 1 92 ? 7.258 4.385 24.561 1.00 85.81 92 ASP A O 1
ATOM 691 N N . VAL A 1 93 ? 5.901 4.752 22.815 1.00 85.06 93 VAL A N 1
ATOM 692 C CA . VAL A 1 93 ? 4.752 5.167 23.630 1.00 85.06 93 VAL A CA 1
ATOM 693 C C . VAL A 1 93 ? 4.209 3.966 24.404 1.00 85.06 93 VAL A C 1
ATOM 695 O O . VAL A 1 93 ? 3.861 2.927 23.844 1.00 85.06 93 VAL A O 1
ATOM 698 N N . SER A 1 94 ? 4.121 4.114 25.727 1.00 77.50 94 SER A N 1
ATOM 699 C CA . SER A 1 94 ? 3.593 3.067 26.602 1.00 77.50 94 SER A CA 1
ATOM 700 C C . SER A 1 94 ? 2.117 2.791 26.327 1.00 77.50 94 SER A C 1
ATOM 702 O O . SER A 1 94 ? 1.342 3.703 26.038 1.00 77.50 94 SER A O 1
ATOM 704 N N . ALA A 1 95 ? 1.719 1.526 26.489 1.00 73.81 95 ALA A N 1
ATOM 705 C CA . ALA A 1 95 ? 0.323 1.136 26.361 1.00 73.81 95 ALA A CA 1
ATOM 706 C C . ALA A 1 95 ? -0.561 1.953 27.321 1.00 73.81 95 ALA A C 1
ATOM 708 O O . ALA A 1 95 ? -0.198 2.106 28.493 1.00 73.81 95 ALA A O 1
ATOM 709 N N . PRO A 1 96 ? -1.721 2.452 26.863 1.00 74.88 96 PRO A N 1
ATOM 710 C CA . PRO A 1 96 ? -2.621 3.197 27.724 1.00 74.88 96 PRO A CA 1
ATOM 711 C C . PRO A 1 96 ? -3.149 2.293 28.845 1.00 74.88 96 PRO A C 1
ATOM 713 O O . PRO A 1 96 ? -3.418 1.107 28.638 1.00 74.88 96 PRO A O 1
ATOM 716 N N . THR A 1 97 ? -3.315 2.869 30.038 1.00 76.06 97 THR A N 1
ATOM 717 C CA . THR A 1 97 ? -3.835 2.171 31.228 1.00 76.06 97 THR A CA 1
ATOM 718 C C . THR A 1 97 ? -5.252 1.634 31.004 1.00 76.06 97 THR A C 1
ATOM 720 O O . THR A 1 97 ? -5.617 0.591 31.545 1.00 76.06 97 THR A O 1
ATOM 723 N N . GLU A 1 98 ? -6.036 2.326 30.177 1.00 86.69 98 GLU A N 1
ATOM 724 C CA . GLU A 1 98 ? -7.374 1.929 29.754 1.00 86.69 98 GLU A CA 1
ATOM 725 C C . GLU A 1 98 ? -7.409 1.754 28.232 1.00 86.69 98 GLU A C 1
ATOM 727 O O . GLU A 1 98 ? -7.003 2.637 27.476 1.00 86.69 98 GLU A O 1
ATOM 732 N N . VAL A 1 99 ? -7.903 0.601 27.772 1.00 89.50 99 VAL A N 1
ATOM 733 C CA . VAL A 1 99 ? -8.066 0.321 26.342 1.00 89.50 99 VAL A CA 1
ATOM 734 C C . VAL A 1 99 ? -9.483 0.690 25.920 1.00 89.50 99 VAL A C 1
ATOM 736 O O . VAL A 1 99 ? -10.445 0.010 26.278 1.00 89.50 99 VAL A O 1
ATOM 739 N N . LEU A 1 100 ? -9.601 1.758 25.134 1.00 93.25 100 LEU A N 1
ATOM 740 C CA . LEU A 1 100 ? -10.874 2.209 24.578 1.00 93.25 100 LEU A CA 1
ATOM 741 C C . LEU A 1 100 ? -11.378 1.259 23.482 1.00 93.25 100 LEU A C 1
ATOM 743 O O . LEU A 1 100 ? -10.610 0.584 22.794 1.00 93.25 100 LEU A O 1
ATOM 747 N N . THR A 1 101 ? -12.698 1.226 23.296 1.00 93.81 101 THR A N 1
ATOM 748 C CA . THR A 1 101 ? -13.327 0.439 22.224 1.00 93.81 101 THR A CA 1
ATOM 749 C C . THR A 1 101 ? -13.185 1.134 20.867 1.00 93.81 101 THR A C 1
ATOM 751 O O . THR A 1 101 ? -13.130 2.363 20.797 1.00 93.81 101 THR A O 1
ATOM 754 N N . LEU A 1 102 ? -13.194 0.366 19.771 1.00 95.06 102 LEU A N 1
ATOM 755 C CA . LEU A 1 102 ? -13.108 0.927 18.415 1.00 95.06 102 LEU A CA 1
ATOM 756 C C . LEU A 1 102 ? -14.187 1.985 18.104 1.00 95.06 102 LEU A C 1
ATOM 758 O O . LEU A 1 102 ? -13.818 3.020 17.557 1.00 95.06 102 LEU A O 1
ATOM 762 N N . PRO A 1 103 ? -15.472 1.824 18.489 1.00 96.69 103 PRO A N 1
ATOM 763 C CA . PRO A 1 103 ? -16.476 2.873 18.283 1.00 96.69 103 PRO A CA 1
ATOM 764 C C . PRO A 1 103 ? -16.169 4.176 19.034 1.00 96.69 103 PRO A C 1
ATOM 766 O O . PRO A 1 103 ? -16.458 5.268 18.550 1.00 96.69 103 PRO A O 1
ATOM 769 N N . VAL A 1 104 ? -15.587 4.075 20.235 1.00 97.00 104 VAL A N 1
ATOM 770 C CA . VAL A 1 104 ? -15.185 5.246 21.032 1.00 97.00 104 VAL A CA 1
ATOM 771 C C . VAL A 1 104 ? -14.015 5.963 20.360 1.00 97.00 104 VAL A C 1
ATOM 773 O O . VAL A 1 104 ? -14.084 7.171 20.158 1.00 97.00 104 VAL A O 1
ATOM 776 N N . LEU A 1 105 ? -12.990 5.218 19.938 1.00 96.38 105 LEU A N 1
ATOM 777 C CA . LEU A 1 105 ? -11.853 5.761 19.187 1.00 96.38 105 LEU A CA 1
ATOM 778 C C . LEU A 1 105 ? -12.293 6.399 17.861 1.00 96.38 105 LEU A C 1
ATOM 780 O O . LEU A 1 105 ? -11.817 7.473 17.507 1.00 96.38 105 LEU A O 1
ATOM 784 N N . GLY A 1 106 ? -13.240 5.772 17.160 1.00 96.06 106 GLY A N 1
ATOM 785 C CA . GLY A 1 106 ? -13.818 6.297 15.928 1.00 96.06 106 GLY A CA 1
ATOM 786 C C . GLY A 1 106 ? -14.501 7.649 16.124 1.00 96.06 106 GLY A C 1
ATOM 787 O O . GLY A 1 106 ? -14.238 8.563 15.353 1.00 96.06 106 GLY A O 1
ATOM 788 N N . ARG A 1 107 ? -15.313 7.814 17.178 1.00 96.62 107 ARG A N 1
ATOM 789 C CA . ARG A 1 107 ? -15.923 9.115 17.517 1.00 96.62 107 ARG A CA 1
ATOM 790 C C . ARG A 1 107 ? -14.882 10.165 17.889 1.00 96.62 107 ARG A C 1
ATOM 792 O O . ARG A 1 107 ? -14.882 11.241 17.300 1.00 96.62 107 ARG A O 1
ATOM 799 N N . HIS A 1 108 ? -13.946 9.815 18.775 1.00 95.50 108 HIS A N 1
ATOM 800 C CA . HIS A 1 108 ? -12.868 10.724 19.170 1.00 95.50 108 HIS A CA 1
ATOM 801 C C . HIS A 1 108 ? -12.078 11.243 17.972 1.00 95.50 108 HIS A C 1
ATOM 803 O O . HIS A 1 108 ? -11.691 12.404 17.952 1.00 95.50 108 HIS A O 1
ATOM 809 N N . ARG A 1 109 ? -11.875 10.415 16.946 1.00 94.62 109 ARG A N 1
ATOM 810 C CA . ARG A 1 109 ? -11.215 10.832 15.710 1.00 94.62 109 ARG A CA 1
ATOM 811 C C . ARG A 1 109 ? -11.872 12.042 15.051 1.00 94.62 109 ARG A C 1
ATOM 813 O O . ARG A 1 109 ? -11.172 12.973 14.666 1.00 94.62 109 ARG A O 1
ATOM 820 N N . PHE A 1 110 ? -13.194 12.025 14.910 1.00 94.38 110 PHE A N 1
ATOM 821 C CA . PHE A 1 110 ? -13.913 13.128 14.278 1.00 94.38 110 PHE A CA 1
ATOM 822 C C . PHE A 1 110 ? -14.027 14.320 15.219 1.00 94.38 110 PHE A C 1
ATOM 824 O O . PHE A 1 110 ? -13.822 15.438 14.766 1.00 94.38 110 PHE A O 1
ATOM 831 N N . ASP A 1 111 ? -14.216 14.100 16.522 1.00 93.25 111 ASP A N 1
ATOM 832 C CA . ASP A 1 111 ? -14.161 15.183 17.513 1.00 93.25 111 ASP A CA 1
ATOM 833 C C . ASP A 1 111 ? -12.826 15.951 17.428 1.00 93.25 111 ASP A C 1
ATOM 835 O O . ASP A 1 111 ? -12.806 17.179 17.498 1.00 93.25 111 ASP A O 1
ATOM 839 N N . LEU A 1 112 ? -11.713 15.242 17.197 1.00 91.06 112 LEU A N 1
ATOM 840 C CA . LEU A 1 112 ? -10.392 15.838 16.982 1.00 91.06 112 LEU A CA 1
ATOM 841 C C . LEU A 1 112 ? -10.306 16.636 15.677 1.00 91.06 112 LEU A C 1
ATOM 843 O O . LEU A 1 112 ? -9.763 17.737 15.686 1.00 91.06 112 LEU A O 1
ATOM 847 N N . TYR A 1 113 ? -10.853 16.130 14.567 1.00 90.69 113 TYR A N 1
ATOM 848 C CA . TYR A 1 113 ? -10.913 16.890 13.308 1.00 90.69 113 TYR A CA 1
ATOM 849 C C . TYR A 1 113 ? -11.701 18.190 13.462 1.00 90.69 113 TYR A C 1
ATOM 851 O O . TYR A 1 113 ? -11.317 19.225 12.914 1.00 90.69 113 TYR A O 1
ATOM 859 N N . GLU A 1 114 ? -12.793 18.140 14.222 1.00 88.06 114 GLU A N 1
ATOM 860 C CA . GLU A 1 114 ? -13.614 19.305 14.525 1.00 88.06 114 GLU A CA 1
ATOM 861 C C . GLU A 1 114 ? -12.863 20.294 15.425 1.00 88.06 114 GLU A C 1
ATOM 863 O O . GLU A 1 114 ? -12.824 21.485 15.114 1.00 88.06 114 GLU A O 1
ATOM 868 N N . HIS A 1 115 ? -12.199 19.808 16.479 1.00 86.38 115 HIS A N 1
ATOM 869 C CA . HIS A 1 115 ? -11.413 20.638 17.395 1.00 86.38 115 HIS A CA 1
ATOM 870 C C . HIS A 1 115 ? -10.204 21.299 16.717 1.00 86.38 115 HIS A C 1
ATOM 872 O O . HIS A 1 115 ? -9.911 22.462 16.979 1.00 86.38 115 HIS A O 1
ATOM 878 N N . ALA A 1 116 ? -9.550 20.587 15.799 1.00 85.25 116 ALA A N 1
ATOM 879 C CA . ALA A 1 116 ? -8.420 21.084 15.020 1.00 85.25 116 ALA A CA 1
ATOM 880 C C . ALA A 1 116 ? -8.828 22.031 13.870 1.00 85.25 116 ALA A C 1
ATOM 882 O O . ALA A 1 116 ? -7.969 22.554 13.164 1.00 85.25 116 ALA A O 1
ATOM 883 N N . GLY A 1 117 ? -10.131 22.275 13.668 1.00 81.69 117 GLY A N 1
ATOM 884 C CA . GLY A 1 117 ? -10.640 23.250 12.698 1.00 81.69 117 GLY A CA 1
ATOM 885 C C . GLY A 1 117 ? -10.788 22.739 11.260 1.00 81.69 117 GLY A C 1
ATOM 886 O O . GLY A 1 117 ? -11.064 23.527 10.356 1.00 81.69 117 GLY A O 1
ATOM 887 N N . PHE A 1 118 ? -10.673 21.429 11.019 1.00 79.75 118 PHE A N 1
ATOM 888 C CA . PHE A 1 118 ? -10.689 20.848 9.667 1.00 79.75 118 PHE A CA 1
ATOM 889 C C . PHE A 1 118 ? -12.095 20.589 9.094 1.00 79.75 118 PHE A C 1
ATOM 891 O O . PHE A 1 118 ? -12.233 20.147 7.954 1.00 79.75 118 PHE A O 1
ATOM 898 N N . ARG A 1 119 ? -13.164 20.909 9.836 1.00 69.12 119 ARG A N 1
ATOM 899 C CA . ARG A 1 119 ? -14.561 20.669 9.421 1.00 69.12 119 ARG A CA 1
ATOM 900 C C . ARG A 1 119 ? -15.088 21.650 8.353 1.00 69.12 119 ARG A C 1
ATOM 902 O O . ARG A 1 119 ? -16.124 21.386 7.748 1.00 69.12 119 ARG A O 1
ATOM 909 N N . SER A 1 120 ? -14.393 22.770 8.118 1.00 55.81 120 SER A N 1
ATOM 910 C CA . SER A 1 120 ? -14.961 23.953 7.436 1.00 55.81 120 SER A CA 1
ATOM 911 C C . SER A 1 120 ? -14.106 24.516 6.291 1.00 55.81 120 SER A C 1
ATOM 913 O O . SER A 1 120 ? -14.235 25.696 5.967 1.00 55.81 120 SER A O 1
ATOM 915 N N . GLY A 1 121 ? -13.189 23.734 5.712 1.00 54.06 121 GLY A N 1
ATOM 916 C CA . GLY A 1 121 ? -12.309 24.212 4.629 1.00 54.06 121 GLY A CA 1
ATOM 917 C C . GLY A 1 121 ? -11.305 25.294 5.052 1.00 54.06 121 GLY A C 1
ATOM 918 O O . GLY A 1 121 ? -10.790 26.016 4.205 1.00 54.06 121 GLY A O 1
ATOM 919 N N . HIS A 1 122 ? -11.055 25.431 6.356 1.00 56.66 122 HIS A N 1
ATOM 920 C CA . HIS A 1 122 ? -9.988 26.273 6.888 1.00 56.66 122 HIS A CA 1
ATOM 921 C C . HIS A 1 122 ? -8.683 25.470 6.935 1.00 56.66 122 HIS A C 1
ATOM 923 O O . HIS A 1 122 ? -8.708 24.247 7.088 1.00 56.66 122 HIS A O 1
ATOM 929 N N . THR A 1 123 ? -7.547 26.163 6.846 1.00 65.06 123 THR A N 1
ATOM 930 C CA . THR A 1 123 ? -6.235 25.615 7.210 1.00 65.06 123 THR A CA 1
ATOM 931 C C . THR A 1 123 ? -6.230 25.410 8.726 1.00 65.06 123 THR A C 1
ATOM 933 O O . THR A 1 123 ? -5.950 26.345 9.476 1.00 65.06 123 THR A O 1
ATOM 936 N N . GLY A 1 124 ? -6.685 24.239 9.176 1.00 72.38 124 GLY A N 1
ATOM 937 C CA . GLY A 1 124 ? -6.704 23.867 10.589 1.00 72.38 124 GLY A CA 1
ATOM 938 C C . GLY A 1 124 ? -5.300 23.802 11.195 1.00 72.38 124 GLY A C 1
ATOM 939 O O . GLY A 1 124 ? -4.295 23.947 10.497 1.00 72.38 124 GLY A O 1
ATOM 940 N N . ASP A 1 125 ? -5.227 23.571 12.504 1.00 84.06 125 ASP A N 1
ATOM 941 C CA . ASP A 1 125 ? -3.951 23.421 13.206 1.00 84.06 125 ASP A CA 1
ATOM 942 C C . ASP A 1 125 ? -3.363 22.028 12.931 1.00 84.06 125 ASP A C 1
ATOM 944 O O . ASP A 1 125 ? -3.819 21.010 13.464 1.00 84.06 125 ASP A O 1
ATOM 948 N N . ARG A 1 126 ? -2.373 21.985 12.034 1.00 85.94 126 ARG A N 1
ATOM 949 C CA . ARG A 1 126 ? -1.731 20.747 11.582 1.00 85.94 126 ARG A CA 1
ATOM 950 C C . ARG A 1 126 ? -0.911 20.083 12.687 1.00 85.94 126 ARG A C 1
ATOM 952 O O . ARG A 1 126 ? -0.911 18.857 12.746 1.00 85.94 126 ARG A O 1
ATOM 959 N N . ASP A 1 127 ? -0.278 20.859 13.562 1.00 85.50 127 ASP A N 1
ATOM 960 C CA . ASP A 1 127 ? 0.544 20.329 14.654 1.00 85.50 127 ASP A CA 1
ATOM 961 C C . ASP A 1 127 ? -0.350 19.688 15.718 1.00 85.50 127 ASP A C 1
ATOM 963 O O . ASP A 1 127 ? -0.138 18.541 16.118 1.00 85.50 127 ASP A O 1
ATOM 967 N N . LEU A 1 128 ? -1.437 20.373 16.088 1.00 86.88 128 LEU A N 1
ATOM 968 C CA . LEU A 1 128 ? -2.435 19.823 17.002 1.00 86.88 128 LEU A CA 1
ATOM 969 C C . LEU A 1 128 ? -3.093 18.558 16.431 1.00 86.88 128 LEU A C 1
ATOM 971 O O . LEU A 1 128 ? -3.308 17.580 17.155 1.00 86.88 128 LEU A O 1
ATOM 975 N N . LEU A 1 129 ? -3.388 18.544 15.127 1.00 88.56 129 LEU A N 1
ATOM 976 C CA . LEU A 1 129 ? -3.898 17.349 14.460 1.00 88.56 129 LEU A CA 1
ATOM 977 C C . LEU A 1 129 ? -2.868 16.210 14.470 1.00 88.56 129 LEU A C 1
ATOM 979 O O . LEU A 1 129 ? -3.251 15.055 14.666 1.00 88.56 129 LEU A O 1
ATOM 983 N N . ALA A 1 130 ? -1.586 16.519 14.272 1.00 88.31 130 ALA A N 1
ATOM 984 C CA . ALA A 1 130 ? -0.515 15.534 14.218 1.00 88.31 130 ALA A CA 1
ATOM 985 C C . ALA A 1 130 ? -0.336 14.790 15.541 1.00 88.31 130 ALA A C 1
ATOM 987 O O . ALA A 1 130 ? -0.336 13.553 15.548 1.00 88.31 130 ALA A O 1
ATOM 988 N N . ASP A 1 131 ? -0.262 15.518 16.653 1.00 86.69 131 ASP A N 1
ATOM 989 C CA . ASP A 1 131 ? -0.147 14.929 17.988 1.00 86.69 131 ASP A CA 1
ATOM 990 C C . ASP A 1 131 ? -1.372 14.066 18.316 1.00 86.69 131 ASP A C 1
ATOM 992 O O . ASP A 1 131 ? -1.255 12.919 18.765 1.00 86.69 131 ASP A O 1
ATOM 996 N N . ALA A 1 132 ? -2.566 14.583 18.023 1.00 88.75 132 ALA A N 1
ATOM 997 C CA . ALA A 1 132 ? -3.812 13.901 18.330 1.00 88.75 132 ALA A CA 1
ATOM 998 C C . ALA A 1 132 ? -4.009 12.619 17.503 1.00 88.75 132 ALA A C 1
ATOM 1000 O O . ALA A 1 132 ? -4.370 11.570 18.047 1.00 88.75 132 ALA A O 1
ATOM 1001 N N . ILE A 1 133 ? -3.738 12.669 16.194 1.00 91.25 133 ILE A N 1
ATOM 1002 C CA . ILE A 1 133 ? -3.852 11.504 15.306 1.00 91.25 133 ILE A CA 1
ATOM 1003 C C . ILE A 1 133 ? -2.787 10.459 15.618 1.00 91.25 133 ILE A C 1
ATOM 1005 O O . ILE A 1 133 ? -3.074 9.260 15.558 1.00 91.25 133 ILE A O 1
ATOM 1009 N N . SER A 1 134 ? -1.597 10.884 16.030 1.00 90.75 134 SER A N 1
ATOM 1010 C CA . SER A 1 134 ? -0.550 9.983 16.503 1.00 90.75 134 SER A CA 1
ATOM 1011 C C . SER A 1 134 ? -0.967 9.230 17.771 1.00 90.75 134 SER A C 1
ATOM 1013 O O . SER A 1 134 ? -0.886 7.999 17.814 1.00 90.75 134 SER A O 1
ATOM 1015 N N . GLY A 1 135 ? -1.506 9.935 18.774 1.00 89.81 135 GLY A N 1
ATOM 1016 C CA . GLY A 1 135 ? -2.033 9.315 19.994 1.00 89.81 135 GLY A CA 1
ATOM 1017 C C . GLY A 1 135 ? -3.192 8.351 19.718 1.00 89.81 135 GLY A C 1
ATOM 1018 O O . GLY A 1 135 ? -3.228 7.236 20.246 1.00 89.81 135 GLY A O 1
ATOM 1019 N N . LEU A 1 136 ? -4.107 8.733 18.821 1.00 92.38 136 LEU A N 1
ATOM 1020 C CA . LEU A 1 136 ? -5.218 7.877 18.406 1.00 92.38 136 LEU A CA 1
ATOM 1021 C C . LEU A 1 136 ? -4.732 6.608 17.690 1.00 92.38 136 LEU A C 1
ATOM 1023 O O . LEU A 1 136 ? -5.258 5.523 17.931 1.00 92.38 136 LEU A O 1
ATOM 1027 N N . SER A 1 137 ? -3.715 6.731 16.841 1.00 92.06 137 SER A N 1
ATOM 1028 C CA . SER A 1 137 ? -3.120 5.622 16.088 1.00 92.06 137 SER A CA 1
ATOM 1029 C C . SER A 1 137 ? -2.525 4.555 17.013 1.00 92.06 137 SER A C 1
ATOM 1031 O O . SER A 1 137 ? -2.778 3.359 16.833 1.00 92.06 137 SER A O 1
ATOM 1033 N N . VAL A 1 138 ? -1.819 4.983 18.064 1.00 91.62 138 VAL A N 1
ATOM 1034 C CA . VAL A 1 138 ? -1.321 4.095 19.128 1.00 91.62 138 VAL A CA 1
ATOM 1035 C C . VAL A 1 138 ? -2.490 3.435 19.872 1.00 91.62 138 VAL A C 1
ATOM 1037 O O . VAL A 1 138 ? -2.506 2.215 20.051 1.00 91.62 138 VAL A O 1
ATOM 1040 N N . ALA A 1 139 ? -3.520 4.201 20.244 1.00 93.12 139 ALA A N 1
ATOM 1041 C CA . ALA A 1 139 ? -4.692 3.666 20.938 1.00 93.12 139 ALA A CA 1
ATOM 1042 C C . ALA A 1 139 ? -5.459 2.617 20.104 1.00 93.12 139 ALA A C 1
ATOM 1044 O O . ALA A 1 139 ? -5.861 1.581 20.640 1.00 93.12 139 ALA A O 1
ATOM 1045 N N . VAL A 1 140 ? -5.606 2.831 18.791 1.00 94.50 140 VAL A N 1
ATOM 1046 C CA . VAL A 1 140 ? -6.210 1.869 17.851 1.00 94.50 140 VAL A CA 1
ATOM 1047 C C . VAL A 1 140 ? -5.405 0.572 17.793 1.00 94.50 140 VAL A C 1
ATOM 1049 O O . VAL A 1 140 ? -5.989 -0.510 17.893 1.00 94.50 140 VAL A O 1
ATOM 1052 N N . MET A 1 141 ? -4.075 0.658 17.696 1.00 92.44 141 MET A N 1
ATOM 1053 C CA . MET A 1 141 ? -3.202 -0.520 17.717 1.00 92.44 141 MET A CA 1
ATOM 1054 C C . MET A 1 141 ? -3.404 -1.343 19.000 1.00 92.44 141 MET A C 1
ATOM 1056 O O . MET A 1 141 ? -3.552 -2.567 18.942 1.00 92.44 141 MET A O 1
ATOM 1060 N N . HIS A 1 142 ? -3.490 -0.687 20.161 1.00 91.00 142 HIS A N 1
ATOM 1061 C CA . HIS A 1 142 ? -3.747 -1.371 21.430 1.00 91.00 142 HIS A CA 1
ATOM 1062 C C . HIS A 1 142 ? -5.154 -1.968 21.527 1.00 91.00 142 HIS A C 1
ATOM 1064 O O . HIS A 1 142 ? -5.292 -3.077 22.052 1.00 91.00 142 HIS A O 1
ATOM 1070 N N . ALA A 1 143 ? -6.177 -1.285 21.005 1.00 92.50 143 ALA A N 1
ATOM 1071 C CA . ALA A 1 143 ? -7.544 -1.798 20.955 1.00 92.50 143 ALA A CA 1
ATOM 1072 C C . ALA A 1 143 ? -7.632 -3.080 20.115 1.00 92.50 143 ALA A C 1
ATOM 1074 O O . ALA A 1 143 ? -8.149 -4.094 20.589 1.00 92.50 143 ALA A O 1
ATOM 1075 N N . LEU A 1 144 ? -7.042 -3.079 18.917 1.00 92.12 144 LEU A N 1
ATOM 1076 C CA . LEU A 1 144 ? -6.964 -4.254 18.043 1.00 92.12 144 LEU A CA 1
ATOM 1077 C C . LEU A 1 144 ? -6.213 -5.414 18.713 1.00 92.12 144 LEU A C 1
ATOM 1079 O O . LEU A 1 144 ? -6.718 -6.537 18.771 1.00 92.12 144 LEU A O 1
ATOM 1083 N N . ALA A 1 145 ? -5.058 -5.134 19.323 1.00 89.31 145 ALA A N 1
ATOM 1084 C CA . ALA A 1 145 ? -4.289 -6.144 20.043 1.00 89.31 145 ALA A CA 1
ATOM 1085 C C . ALA A 1 145 ? -5.047 -6.714 21.260 1.00 89.31 145 ALA A C 1
ATOM 1087 O O . ALA A 1 145 ? -4.941 -7.905 21.565 1.00 89.31 145 ALA A O 1
ATOM 1088 N N . ALA A 1 146 ? -5.819 -5.891 21.977 1.00 88.94 146 ALA A N 1
ATOM 1089 C CA . ALA A 1 146 ? -6.650 -6.341 23.092 1.00 88.94 146 ALA A CA 1
ATOM 1090 C C . ALA A 1 146 ? -7.797 -7.248 22.621 1.00 88.94 146 ALA A C 1
ATOM 1092 O O . ALA A 1 146 ? -8.041 -8.285 23.244 1.00 88.94 146 ALA A O 1
ATOM 1093 N N . MET A 1 147 ? -8.441 -6.915 21.497 1.00 88.50 147 MET A N 1
ATOM 1094 C CA . MET A 1 147 ? -9.462 -7.768 20.880 1.00 88.50 147 MET A CA 1
ATOM 1095 C C . MET A 1 147 ? -8.893 -9.127 20.465 1.00 88.50 147 MET A C 1
ATOM 1097 O O . MET A 1 147 ? -9.493 -10.155 20.779 1.00 88.50 147 MET A O 1
ATOM 1101 N N . GLY A 1 148 ? -7.704 -9.161 19.855 1.00 84.94 148 GLY A N 1
ATOM 1102 C CA . GLY A 1 148 ? -7.038 -10.409 19.468 1.00 84.94 148 GLY A CA 1
ATOM 1103 C C . GLY A 1 148 ? -6.736 -11.352 20.641 1.00 84.94 148 GLY A C 1
ATOM 1104 O O . GLY A 1 148 ? -6.779 -12.579 20.496 1.00 84.94 148 GLY A O 1
ATOM 1105 N N . ARG A 1 149 ? -6.486 -10.792 21.834 1.00 84.69 149 ARG A N 1
ATOM 1106 C CA . ARG A 1 149 ? -6.260 -11.550 23.079 1.00 84.69 149 ARG A CA 1
ATOM 1107 C C . ARG A 1 149 ? -7.549 -12.033 23.750 1.00 84.69 149 ARG A C 1
ATOM 1109 O O . ARG A 1 149 ? -7.479 -12.897 24.631 1.00 84.69 149 ARG A O 1
ATOM 1116 N N . SER A 1 150 ? -8.713 -11.510 23.361 1.00 81.00 150 SER A N 1
ATOM 1117 C CA . SER A 1 150 ? -9.996 -11.914 23.934 1.00 81.00 150 SER A CA 1
ATOM 1118 C C . SER A 1 150 ? -10.303 -13.377 23.610 1.00 81.00 150 SER A C 1
ATOM 1120 O O . SER A 1 150 ? -10.357 -13.795 22.455 1.00 81.00 150 SER A O 1
ATOM 1122 N N . ARG A 1 151 ? -10.522 -14.189 24.652 1.00 67.19 151 ARG A N 1
ATOM 1123 C CA . ARG A 1 151 ? -10.842 -15.623 24.512 1.00 67.19 151 ARG A CA 1
ATOM 1124 C C . ARG A 1 151 ? -12.328 -15.899 24.264 1.00 67.19 151 ARG A C 1
ATOM 1126 O O . ARG A 1 151 ? -12.673 -17.022 23.911 1.00 67.19 151 ARG A O 1
ATOM 1133 N N . GLN A 1 152 ? -13.205 -14.922 24.498 1.00 64.12 152 GLN A N 1
ATOM 1134 C CA . GLN A 1 152 ? -14.661 -15.127 24.500 1.00 64.12 152 GLN A CA 1
ATOM 1135 C C . GLN A 1 152 ? -15.303 -14.910 23.123 1.00 64.12 152 GLN A C 1
ATOM 1137 O O . GLN A 1 152 ? -16.265 -15.595 22.783 1.00 64.12 152 GLN A O 1
ATOM 1142 N N . SER A 1 153 ? -14.737 -14.020 22.309 1.00 64.06 153 SER A N 1
ATOM 1143 C CA . SER A 1 153 ? -15.042 -13.874 20.885 1.00 64.06 153 SER A CA 1
ATOM 1144 C C . SER A 1 153 ? -13.791 -13.324 20.208 1.00 64.06 153 SER A C 1
ATOM 1146 O O . SER A 1 153 ? -13.268 -12.303 20.642 1.00 64.06 153 SER A O 1
ATOM 1148 N N . GLN A 1 154 ? -13.259 -14.043 19.219 1.00 75.50 154 GLN A N 1
ATOM 1149 C CA . GLN A 1 154 ? -12.218 -13.498 18.351 1.00 75.50 154 GLN A CA 1
ATOM 1150 C C . GLN A 1 154 ? -12.948 -12.876 17.165 1.00 75.50 154 GLN A C 1
ATOM 1152 O O . GLN A 1 154 ? -13.444 -13.649 16.337 1.00 75.50 154 GLN A O 1
ATOM 1157 N N . PRO A 1 155 ? -13.104 -11.540 17.122 1.00 83.62 155 PRO A N 1
ATOM 1158 C CA . PRO A 1 155 ? -13.725 -10.904 15.976 1.00 83.62 155 PRO A CA 1
ATOM 1159 C C . PRO A 1 155 ? -12.893 -11.202 14.730 1.00 83.62 155 PRO A C 1
ATOM 1161 O O . PRO A 1 155 ? -11.665 -11.297 14.792 1.00 83.62 155 PRO A O 1
ATOM 1164 N N . THR A 1 156 ? -13.562 -11.366 13.596 1.00 88.56 156 THR A N 1
ATOM 1165 C CA . THR A 1 156 ? -12.883 -11.481 12.310 1.00 88.56 156 THR A CA 1
ATOM 1166 C C . THR A 1 156 ? -12.514 -10.082 11.849 1.00 88.56 156 THR A C 1
ATOM 1168 O O . THR A 1 156 ? -13.385 -9.285 11.499 1.00 88.56 156 THR A O 1
ATOM 1171 N N . VAL A 1 157 ? -11.220 -9.779 11.870 1.00 90.69 157 VAL A N 1
ATOM 1172 C CA . VAL A 1 157 ? -10.674 -8.504 11.406 1.00 90.69 157 VAL A CA 1
ATOM 1173 C C . VAL A 1 157 ? -9.989 -8.745 10.069 1.00 90.69 157 VAL A C 1
ATOM 1175 O O . VAL A 1 157 ? -9.159 -9.644 9.964 1.00 90.69 157 VAL A O 1
ATOM 1178 N N . LEU A 1 158 ? -10.333 -7.969 9.042 1.00 91.19 158 LEU A N 1
ATOM 1179 C CA . LEU A 1 158 ? -9.694 -8.056 7.725 1.00 91.19 158 LEU A CA 1
ATOM 1180 C C . LEU A 1 158 ? -8.828 -6.829 7.458 1.00 91.19 158 LEU A C 1
ATOM 1182 O O . LEU A 1 158 ? -9.224 -5.719 7.794 1.00 91.19 158 LEU A O 1
ATOM 1186 N N . TRP A 1 159 ? -7.686 -7.019 6.803 1.00 90.88 159 TRP A N 1
ATOM 1187 C CA . TRP A 1 159 ? -6.759 -5.954 6.416 1.00 90.88 159 TRP A CA 1
ATOM 1188 C C . TRP A 1 159 ? -6.537 -5.940 4.903 1.00 90.88 159 TRP A C 1
ATOM 1190 O O . TRP A 1 159 ? -6.282 -6.984 4.297 1.00 90.88 159 TRP A O 1
ATOM 1200 N N . ASN A 1 160 ? -6.620 -4.759 4.290 1.00 86.25 160 ASN A N 1
ATOM 1201 C CA . ASN A 1 160 ? -6.242 -4.527 2.897 1.00 86.25 160 ASN A CA 1
ATOM 1202 C C . ASN A 1 160 ? -5.922 -3.035 2.697 1.00 86.25 160 ASN A C 1
ATOM 1204 O O . ASN A 1 160 ? -6.724 -2.174 3.053 1.00 86.25 160 ASN A O 1
ATOM 1208 N N . ASP A 1 161 ? -4.767 -2.741 2.108 1.00 82.25 161 ASP A N 1
ATOM 1209 C CA . ASP A 1 161 ? -4.286 -1.385 1.827 1.00 82.25 161 ASP A CA 1
ATOM 1210 C C . ASP A 1 161 ? -4.667 -0.870 0.423 1.00 82.25 161 ASP A C 1
ATOM 1212 O O . ASP A 1 161 ? -4.760 0.335 0.203 1.00 82.25 161 ASP A O 1
ATOM 1216 N N . ASP A 1 162 ? -4.950 -1.769 -0.522 1.00 76.75 162 ASP A N 1
ATOM 1217 C CA . ASP A 1 162 ? -5.210 -1.458 -1.936 1.00 76.75 162 ASP A CA 1
ATOM 1218 C C . ASP A 1 162 ? -6.691 -1.211 -2.284 1.00 76.75 162 ASP A C 1
ATOM 1220 O O . ASP A 1 162 ? -7.013 -0.720 -3.373 1.00 76.75 162 ASP A O 1
ATOM 1224 N N . THR A 1 163 ? -7.619 -1.598 -1.409 1.00 73.44 163 THR A N 1
ATOM 1225 C CA . THR A 1 163 ? -9.058 -1.612 -1.701 1.00 73.44 163 THR A CA 1
ATOM 1226 C C . THR A 1 163 ? -9.775 -0.519 -0.937 1.00 73.44 163 THR A C 1
ATOM 1228 O O . THR A 1 163 ? -9.704 -0.438 0.284 1.00 73.44 163 THR A O 1
ATOM 1231 N N . GLU A 1 164 ? -10.548 0.285 -1.665 1.00 77.75 164 GLU A N 1
ATOM 1232 C CA . GLU A 1 164 ? -11.481 1.245 -1.077 1.00 77.75 164 GLU A CA 1
ATOM 1233 C C . GLU A 1 164 ? -12.378 0.567 -0.028 1.00 77.75 16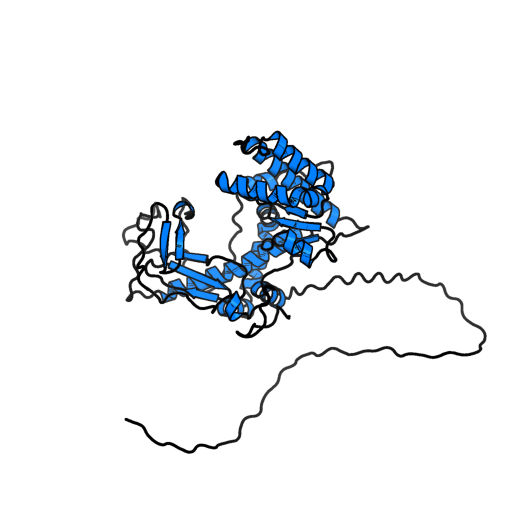4 GLU A C 1
ATOM 1235 O O . GLU A 1 164 ? -12.994 -0.467 -0.307 1.00 77.75 164 GLU A O 1
ATOM 1240 N N . ALA A 1 165 ? -12.483 1.172 1.158 1.00 77.19 165 ALA A N 1
ATOM 1241 C CA . ALA A 1 165 ? -13.175 0.600 2.315 1.00 77.19 165 ALA A CA 1
ATOM 1242 C C . ALA A 1 165 ? -14.602 0.137 1.983 1.00 77.19 165 ALA A C 1
ATOM 1244 O O . ALA A 1 165 ? -15.017 -0.961 2.344 1.00 77.19 165 ALA A O 1
ATOM 1245 N N . THR A 1 166 ? -15.346 0.949 1.229 1.00 77.94 166 THR A N 1
ATOM 1246 C CA . THR A 1 166 ? -16.726 0.655 0.814 1.00 77.94 166 THR A CA 1
ATOM 1247 C C . THR A 1 166 ? -16.814 -0.545 -0.121 1.00 77.94 166 THR A C 1
ATOM 1249 O O . THR A 1 166 ? -17.740 -1.349 -0.014 1.00 77.94 166 THR A O 1
ATOM 1252 N N . ARG A 1 167 ? -15.840 -0.705 -1.021 1.00 79.88 167 ARG A N 1
ATOM 1253 C CA . ARG A 1 167 ? -15.754 -1.860 -1.916 1.00 79.88 167 ARG A CA 1
ATOM 1254 C C . ARG A 1 167 ? -15.395 -3.118 -1.138 1.00 79.88 167 ARG A C 1
ATOM 1256 O O . ARG A 1 167 ? -16.002 -4.156 -1.385 1.00 79.88 167 ARG A O 1
ATOM 1263 N N . LEU A 1 168 ? -14.440 -3.012 -0.219 1.00 76.44 168 LEU A N 1
ATOM 1264 C CA . LEU A 1 168 ? -14.034 -4.109 0.647 1.00 76.44 168 LEU A CA 1
ATOM 1265 C C . LEU A 1 168 ? -15.225 -4.587 1.476 1.00 76.44 168 LEU A C 1
ATOM 1267 O O . LEU A 1 168 ? -15.613 -5.740 1.348 1.00 76.44 168 LEU A O 1
ATOM 1271 N N . LEU A 1 169 ? -15.898 -3.677 2.182 1.00 78.38 169 LEU A N 1
ATOM 1272 C CA . LEU A 1 169 ? -17.129 -3.967 2.916 1.00 78.38 169 LEU A CA 1
ATOM 1273 C C . LEU A 1 169 ? -18.212 -4.574 2.026 1.00 78.38 169 LEU A C 1
ATOM 1275 O O . LEU A 1 169 ? -18.768 -5.608 2.369 1.00 78.38 169 LEU A O 1
ATOM 1279 N N . GLY A 1 170 ? -18.488 -4.004 0.852 1.00 77.06 170 GLY A N 1
ATOM 1280 C CA . GLY A 1 170 ? -19.467 -4.574 -0.079 1.00 77.06 170 GLY A CA 1
ATOM 1281 C C . GLY A 1 170 ? -19.161 -6.026 -0.475 1.00 77.06 170 GLY A C 1
ATOM 1282 O O . GLY A 1 170 ? -20.076 -6.792 -0.770 1.00 77.06 170 GLY A O 1
ATOM 1283 N N . GLN A 1 171 ? -17.885 -6.419 -0.454 1.00 73.94 171 GLN A N 1
ATOM 1284 C CA . GLN A 1 171 ? -17.428 -7.776 -0.748 1.00 73.94 171 GLN A CA 1
ATOM 1285 C C . GLN A 1 171 ? -17.328 -8.671 0.496 1.00 73.94 171 GLN A C 1
ATOM 1287 O O . GLN A 1 171 ? -17.404 -9.890 0.350 1.00 73.94 171 GLN A O 1
ATOM 1292 N N . THR A 1 172 ? -17.158 -8.098 1.692 1.00 72.06 172 THR A N 1
ATOM 1293 C CA . THR A 1 172 ? -16.803 -8.824 2.923 1.00 72.06 172 THR A CA 1
ATOM 1294 C C . THR A 1 172 ? -17.771 -8.631 4.089 1.00 72.06 172 THR A C 1
ATOM 1296 O O . THR A 1 172 ? -17.554 -9.246 5.126 1.00 72.06 172 THR A O 1
ATOM 1299 N N . LEU A 1 173 ? -18.853 -7.856 3.943 1.00 62.91 173 LEU A N 1
ATOM 1300 C CA . LEU A 1 173 ? -19.818 -7.501 5.005 1.00 62.91 173 LEU A CA 1
ATOM 1301 C C . LEU A 1 173 ? -20.420 -8.706 5.748 1.00 62.91 173 LEU A C 1
ATOM 1303 O O . LEU A 1 173 ? -20.942 -8.552 6.844 1.00 62.91 173 LEU A O 1
ATOM 1307 N N . LEU A 1 174 ? -20.355 -9.907 5.167 1.00 63.66 174 LEU A N 1
ATOM 1308 C CA . LEU A 1 174 ? -20.816 -11.154 5.790 1.00 63.66 174 LEU A CA 1
ATOM 1309 C C . LEU A 1 174 ? -19.700 -11.964 6.472 1.00 63.66 174 LEU A C 1
ATOM 1311 O O . LEU A 1 174 ? -19.971 -13.042 7.001 1.00 63.66 174 LEU A O 1
ATOM 1315 N N . TRP A 1 175 ? -18.452 -11.505 6.410 1.00 74.31 175 TRP A N 1
ATOM 1316 C CA . TRP A 1 175 ? -17.262 -12.262 6.806 1.00 74.31 175 TRP A CA 1
ATOM 1317 C C . TRP A 1 175 ? -16.389 -11.563 7.844 1.00 74.31 175 TRP A C 1
ATOM 1319 O O . TRP A 1 175 ? -15.565 -12.247 8.437 1.00 74.31 175 TRP A O 1
ATOM 1329 N N . ALA A 1 176 ? -16.547 -10.257 8.067 1.00 85.81 176 ALA A N 1
ATOM 1330 C CA . ALA A 1 176 ? -15.715 -9.490 8.988 1.00 85.81 176 ALA A CA 1
ATOM 1331 C C . ALA A 1 176 ? -16.560 -8.708 9.996 1.00 85.81 176 ALA A C 1
ATOM 1333 O O . ALA A 1 176 ? -17.540 -8.073 9.615 1.00 85.81 176 ALA A O 1
ATOM 1334 N N . ASP A 1 177 ? -16.135 -8.720 11.256 1.00 88.31 177 ASP A N 1
ATOM 1335 C CA . ASP A 1 177 ? -16.647 -7.824 12.295 1.00 88.31 177 ASP A CA 1
ATOM 1336 C C . ASP A 1 177 ? -16.016 -6.428 12.153 1.00 88.31 177 ASP A C 1
ATOM 1338 O O . ASP A 1 177 ? -16.677 -5.414 12.379 1.00 88.31 177 ASP A O 1
ATOM 1342 N N . HIS A 1 178 ? -14.748 -6.378 11.719 1.00 91.38 178 HIS A N 1
ATOM 1343 C CA . HIS A 1 178 ? -13.994 -5.145 11.500 1.00 91.38 178 HIS A CA 1
ATOM 1344 C C . HIS A 1 178 ? -13.165 -5.215 10.217 1.00 91.38 178 HIS A C 1
ATOM 1346 O O . HIS A 1 178 ? -12.616 -6.258 9.854 1.00 91.38 178 HIS A O 1
ATOM 1352 N N . VAL A 1 179 ? -13.026 -4.078 9.547 1.00 92.00 179 VAL A N 1
ATOM 1353 C CA . VAL A 1 179 ? -12.200 -3.925 8.353 1.00 92.00 179 VAL A CA 1
ATOM 1354 C C . VAL A 1 179 ? -11.181 -2.820 8.592 1.00 92.00 179 VAL A C 1
ATOM 1356 O O . VAL A 1 179 ? -11.527 -1.642 8.683 1.00 92.00 179 VAL A O 1
ATOM 1359 N N . CYS A 1 180 ? -9.916 -3.207 8.687 1.00 92.88 180 CYS A N 1
ATOM 1360 C CA . CYS A 1 180 ? -8.790 -2.296 8.766 1.00 92.88 180 CYS A CA 1
ATOM 1361 C C . CYS A 1 180 ? -8.462 -1.738 7.377 1.00 92.88 180 CYS A C 1
ATOM 1363 O O . CYS A 1 180 ? -8.342 -2.491 6.407 1.00 92.88 180 CYS A O 1
ATOM 1365 N N . VAL A 1 181 ? -8.288 -0.420 7.304 1.00 91.69 181 VAL A N 1
ATOM 1366 C CA . VAL A 1 181 ? -7.911 0.312 6.086 1.00 91.69 181 VAL A CA 1
ATOM 1367 C C . VAL A 1 181 ? -6.758 1.254 6.392 1.00 91.69 181 VAL A C 1
ATOM 1369 O O . VAL A 1 181 ? -6.622 1.704 7.529 1.00 91.69 181 VAL A O 1
ATOM 1372 N N . ALA A 1 182 ? -5.919 1.547 5.399 1.00 90.81 182 ALA A N 1
ATOM 1373 C CA . ALA A 1 182 ? -4.788 2.447 5.597 1.00 90.81 182 ALA A CA 1
ATOM 1374 C C . ALA A 1 182 ? -5.260 3.830 6.079 1.00 90.81 182 ALA A C 1
ATOM 1376 O O . ALA A 1 182 ? -6.171 4.439 5.502 1.00 90.81 182 ALA A O 1
ATOM 1377 N N . ASP A 1 183 ? -4.641 4.329 7.145 1.00 93.06 183 ASP A N 1
ATOM 1378 C CA . ASP A 1 183 ? -4.918 5.653 7.682 1.00 93.06 183 ASP A CA 1
ATOM 1379 C C . ASP A 1 183 ? -4.255 6.743 6.826 1.00 93.06 183 ASP A C 1
ATOM 1381 O O . ASP A 1 183 ? -3.133 7.178 7.075 1.00 93.06 183 ASP A O 1
ATOM 1385 N N . ARG A 1 184 ? -4.991 7.211 5.813 1.00 91.62 184 ARG A N 1
ATOM 1386 C CA . ARG A 1 184 ? -4.532 8.269 4.898 1.00 91.62 184 ARG A CA 1
ATOM 1387 C C . ARG A 1 184 ? -4.253 9.608 5.584 1.00 91.62 184 ARG A C 1
ATOM 1389 O O . ARG A 1 184 ? -3.478 10.391 5.053 1.00 91.62 184 ARG A O 1
ATOM 1396 N N . VAL A 1 185 ? -4.899 9.901 6.716 1.00 92.69 185 VAL A N 1
ATOM 1397 C CA . VAL A 1 185 ? -4.671 11.167 7.437 1.00 92.69 185 VAL A CA 1
ATOM 1398 C C . VAL A 1 185 ? -3.375 11.071 8.231 1.00 92.69 185 VAL A C 1
ATOM 1400 O O . VAL A 1 185 ? -2.570 11.993 8.181 1.00 92.69 185 VAL A O 1
ATOM 1403 N N . PHE A 1 186 ? -3.137 9.935 8.888 1.00 92.69 186 PHE A N 1
ATOM 1404 C CA . PHE A 1 186 ? -1.849 9.650 9.514 1.00 92.69 186 PHE A CA 1
ATOM 1405 C C . PHE A 1 186 ? -0.709 9.687 8.485 1.00 92.69 186 PHE A C 1
ATOM 1407 O O . PHE A 1 186 ? 0.264 10.397 8.709 1.00 92.69 186 PHE A O 1
ATOM 1414 N N . ASP A 1 187 ? -0.851 9.011 7.338 1.00 89.62 187 ASP A N 1
ATOM 1415 C CA . ASP A 1 187 ? 0.142 9.040 6.248 1.00 89.62 187 ASP A CA 1
ATOM 1416 C C . ASP A 1 187 ? 0.403 10.469 5.746 1.00 89.62 187 ASP A C 1
ATOM 1418 O O . ASP A 1 187 ? 1.555 10.888 5.630 1.00 89.62 187 ASP A O 1
ATOM 1422 N N . ALA A 1 188 ? -0.657 11.252 5.510 1.00 88.88 188 ALA A N 1
ATOM 1423 C CA . ALA A 1 188 ? -0.528 12.631 5.049 1.00 88.88 188 ALA A CA 1
ATOM 1424 C C . ALA A 1 188 ? 0.263 13.516 6.025 1.00 88.88 188 ALA A C 1
ATOM 1426 O O . ALA A 1 188 ? 1.032 14.368 5.585 1.00 88.88 188 ALA A O 1
ATOM 1427 N N . ILE A 1 189 ? 0.101 13.299 7.329 1.00 87.69 189 ILE A N 1
ATOM 1428 C CA . ILE A 1 189 ? 0.790 14.064 8.370 1.00 87.69 189 ILE A CA 1
ATOM 1429 C C . ILE A 1 189 ? 2.224 13.563 8.566 1.00 87.69 189 ILE A C 1
ATOM 1431 O O . ILE A 1 189 ? 3.167 14.346 8.517 1.00 87.69 189 ILE A O 1
ATOM 1435 N N . VAL A 1 190 ? 2.404 12.258 8.781 1.00 83.88 190 VAL A N 1
ATOM 1436 C CA . VAL A 1 190 ? 3.699 11.661 9.147 1.00 83.88 190 VAL A CA 1
ATOM 1437 C C . VAL A 1 190 ? 4.710 11.747 8.013 1.00 83.88 190 VAL A C 1
ATOM 1439 O O . VAL A 1 190 ? 5.899 11.931 8.266 1.00 83.88 190 VAL A O 1
ATOM 1442 N N . ASN A 1 191 ? 4.244 11.646 6.768 1.00 81.00 191 ASN A N 1
ATOM 1443 C CA . ASN A 1 191 ? 5.087 11.798 5.586 1.00 81.00 191 ASN A CA 1
ATOM 1444 C C . ASN A 1 191 ? 5.083 13.229 5.031 1.00 81.00 191 ASN A C 1
ATOM 1446 O O . ASN A 1 191 ? 5.477 13.428 3.882 1.00 81.00 191 ASN A O 1
ATOM 1450 N N . ASP A 1 192 ? 4.621 14.192 5.834 1.00 80.75 192 ASP A N 1
ATOM 1451 C CA . ASP A 1 192 ? 4.563 15.622 5.536 1.00 80.75 192 ASP A CA 1
ATOM 1452 C C . ASP A 1 192 ? 4.080 15.935 4.108 1.00 80.75 192 ASP A C 1
ATOM 1454 O O . ASP A 1 192 ? 4.722 16.618 3.308 1.00 80.75 192 ASP A O 1
ATOM 1458 N N . ARG A 1 193 ? 2.936 15.349 3.742 1.00 81.50 193 ARG A N 1
ATOM 1459 C CA . ARG A 1 193 ? 2.319 15.538 2.426 1.00 81.50 193 ARG A CA 1
ATOM 1460 C C . ARG A 1 193 ? 1.697 16.932 2.321 1.00 81.50 193 ARG A C 1
ATOM 1462 O O . ARG A 1 193 ? 1.390 17.565 3.333 1.00 81.50 193 ARG A O 1
ATOM 1469 N N . SER A 1 194 ? 1.459 17.380 1.086 1.00 82.94 194 SER A N 1
ATOM 1470 C CA . SER A 1 194 ? 0.831 18.677 0.806 1.00 82.94 194 SER A CA 1
ATOM 1471 C C . SER A 1 194 ? -0.528 18.836 1.495 1.00 82.94 194 SER A C 1
ATOM 1473 O O . SER A 1 194 ? -1.218 17.854 1.777 1.00 82.94 194 SER A O 1
ATOM 1475 N N . ASP A 1 195 ? -0.941 20.082 1.718 1.00 84.12 195 ASP A N 1
ATOM 1476 C CA . ASP A 1 195 ? -2.245 20.384 2.319 1.00 84.12 195 ASP A CA 1
ATOM 1477 C C . ASP A 1 195 ? -3.412 19.851 1.481 1.00 84.12 195 ASP A C 1
ATOM 1479 O O . ASP A 1 195 ? -4.387 19.362 2.045 1.00 84.12 195 ASP A O 1
ATOM 1483 N N . ASP A 1 196 ? -3.282 19.829 0.151 1.00 85.00 196 ASP A N 1
ATOM 1484 C CA . ASP A 1 196 ? -4.262 19.195 -0.740 1.00 85.00 196 ASP A CA 1
ATOM 1485 C C . ASP A 1 196 ? -4.397 17.690 -0.460 1.00 85.00 196 ASP A C 1
ATOM 1487 O O . ASP A 1 196 ? -5.506 17.163 -0.384 1.00 85.00 196 ASP A O 1
ATOM 1491 N N . ALA A 1 197 ? -3.276 16.989 -0.250 1.00 85.62 197 ALA A N 1
ATOM 1492 C CA . ALA A 1 197 ? -3.293 15.563 0.067 1.00 85.62 197 ALA A CA 1
ATOM 1493 C C . ALA A 1 197 ? -3.917 15.298 1.447 1.00 85.62 197 ALA A C 1
ATOM 1495 O O . ALA A 1 197 ? -4.659 14.327 1.613 1.00 85.62 197 ALA A O 1
ATOM 1496 N N . LEU A 1 198 ? -3.655 16.172 2.425 1.00 88.94 198 LEU A N 1
ATOM 1497 C CA . LEU A 1 198 ? -4.293 16.113 3.740 1.00 88.94 198 LEU A CA 1
ATOM 1498 C C . LEU A 1 198 ? -5.802 16.386 3.644 1.00 88.94 198 LEU A C 1
ATOM 1500 O O . LEU A 1 198 ? -6.595 15.644 4.226 1.00 88.94 198 LEU A O 1
ATOM 1504 N N . ALA A 1 199 ? -6.215 17.395 2.876 1.00 87.94 199 ALA A N 1
ATOM 1505 C CA . ALA A 1 199 ? -7.619 17.716 2.639 1.00 87.94 199 ALA A CA 1
ATOM 1506 C C . ALA A 1 199 ? -8.359 16.553 1.956 1.00 87.94 199 ALA A C 1
ATOM 1508 O O . ALA A 1 199 ? -9.441 16.161 2.400 1.00 87.94 199 ALA A O 1
ATOM 1509 N N . ASP A 1 200 ? -7.750 15.937 0.939 1.00 89.06 200 ASP A N 1
ATOM 1510 C CA . ASP A 1 200 ? -8.280 14.745 0.273 1.00 89.06 200 ASP A CA 1
ATOM 1511 C C . ASP A 1 200 ? -8.402 13.553 1.235 1.00 89.06 200 ASP A C 1
ATOM 1513 O O . ASP A 1 200 ? -9.398 12.817 1.206 1.00 89.06 200 ASP A O 1
ATOM 1517 N N . ALA A 1 201 ? -7.410 13.356 2.109 1.00 91.44 201 ALA A N 1
ATOM 1518 C CA . ALA A 1 201 ? -7.425 12.307 3.123 1.00 91.44 201 ALA A CA 1
ATOM 1519 C C . ALA A 1 201 ? -8.545 12.518 4.156 1.00 91.44 201 ALA A C 1
ATOM 1521 O O . ALA A 1 201 ? -9.275 11.571 4.465 1.00 91.44 201 ALA A O 1
ATOM 1522 N N . LEU A 1 202 ? -8.726 13.749 4.640 1.00 91.88 202 LEU A N 1
ATOM 1523 C CA . LEU A 1 202 ? -9.799 14.130 5.563 1.00 91.88 202 LEU A CA 1
ATOM 1524 C C . LEU A 1 202 ? -11.176 13.953 4.917 1.00 91.88 202 LEU A C 1
ATOM 1526 O O . LEU A 1 202 ? -12.040 13.285 5.484 1.00 91.88 202 LEU A O 1
ATOM 1530 N N . ALA A 1 203 ? -11.365 14.454 3.694 1.00 90.81 203 ALA A N 1
ATOM 1531 C CA . ALA A 1 203 ? -12.607 14.281 2.943 1.00 90.81 203 ALA A CA 1
ATOM 1532 C C . ALA A 1 203 ? -12.923 12.797 2.696 1.00 90.81 203 ALA A C 1
ATOM 1534 O O . ALA A 1 203 ? -14.082 12.376 2.734 1.00 90.81 203 ALA A O 1
ATOM 1535 N N . HIS A 1 204 ? -11.899 11.974 2.456 1.00 90.62 204 HIS A N 1
ATOM 1536 C CA . HIS A 1 204 ? -12.068 10.532 2.343 1.00 90.62 204 HIS A CA 1
ATOM 1537 C C . HIS A 1 204 ? -12.512 9.885 3.662 1.00 90.62 204 HIS A C 1
ATOM 1539 O O . HIS A 1 204 ? -13.448 9.086 3.631 1.00 90.62 204 HIS A O 1
ATOM 1545 N N . GLN A 1 205 ? -11.897 10.236 4.795 1.00 91.06 205 GLN A N 1
ATOM 1546 C CA . GLN A 1 205 ? -12.291 9.727 6.116 1.00 91.06 205 GLN A CA 1
ATOM 1547 C C . GLN A 1 205 ? -13.702 10.181 6.516 1.00 91.06 205 GLN A C 1
ATOM 1549 O O . GLN A 1 205 ? -14.472 9.368 7.023 1.00 91.06 205 GLN A O 1
ATOM 1554 N N . GLU A 1 206 ? -14.095 11.421 6.211 1.00 92.12 206 GLU A N 1
ATOM 1555 C CA . GLU A 1 206 ? -15.442 11.933 6.512 1.00 92.12 206 GLU A CA 1
ATOM 1556 C C . GLU A 1 206 ? -16.533 11.137 5.779 1.00 92.12 206 GLU A C 1
ATOM 1558 O O . GLU A 1 206 ? -17.570 10.811 6.356 1.00 92.12 206 GLU A O 1
ATOM 1563 N N . ARG A 1 207 ? -16.284 10.701 4.533 1.00 91.88 207 ARG A N 1
ATOM 1564 C CA . ARG A 1 207 ? -17.210 9.798 3.815 1.00 91.88 207 ARG A CA 1
ATOM 1565 C C . ARG A 1 207 ? -17.393 8.445 4.507 1.00 91.88 207 ARG A C 1
ATOM 1567 O O . ARG A 1 207 ? -18.405 7.783 4.284 1.00 91.88 207 ARG A O 1
ATOM 1574 N N . LEU A 1 208 ? -16.421 8.020 5.311 1.00 92.31 208 LEU A N 1
ATOM 1575 C CA . LEU A 1 208 ? -16.452 6.772 6.072 1.00 92.31 208 LEU A CA 1
ATOM 1576 C C . LEU A 1 208 ? -16.918 6.974 7.521 1.00 92.31 208 LEU A C 1
ATOM 1578 O O . LEU A 1 208 ? -17.051 5.982 8.236 1.00 92.31 208 LEU A O 1
ATOM 1582 N N . ARG A 1 209 ? -17.219 8.210 7.947 1.00 94.25 209 ARG A N 1
ATOM 1583 C CA . ARG A 1 209 ? -17.534 8.564 9.340 1.00 94.25 209 ARG A CA 1
ATOM 1584 C C . ARG A 1 209 ? -18.532 7.627 10.023 1.00 94.25 209 ARG A C 1
ATOM 1586 O O . ARG A 1 209 ? -18.159 7.068 11.051 1.00 94.25 209 ARG A O 1
ATOM 1593 N N . PRO A 1 210 ? -19.717 7.323 9.456 1.00 94.38 210 PRO A N 1
ATOM 1594 C CA . PRO A 1 210 ? -20.668 6.429 10.122 1.00 94.38 210 PRO A CA 1
ATOM 1595 C C . PRO A 1 210 ? -20.107 5.024 10.378 1.00 94.38 210 PRO A C 1
ATOM 1597 O O . PRO A 1 210 ? -20.451 4.379 11.363 1.00 94.38 210 PRO A O 1
ATOM 1600 N N . LEU A 1 211 ? -19.235 4.538 9.490 1.00 94.12 211 LEU A N 1
ATOM 1601 C CA . LEU A 1 211 ? -18.622 3.215 9.593 1.00 94.12 211 LEU A CA 1
ATOM 1602 C C . LEU A 1 211 ? -17.456 3.206 10.587 1.00 94.12 211 LEU A C 1
ATOM 1604 O O . LEU A 1 211 ? -17.260 2.213 11.287 1.00 94.12 211 LEU A O 1
ATOM 1608 N N . VAL A 1 212 ? -16.702 4.304 10.651 1.00 95.50 212 VAL A N 1
ATOM 1609 C CA . VAL A 1 212 ? -15.586 4.493 11.584 1.00 95.50 212 VAL A CA 1
ATOM 1610 C C . VAL A 1 212 ? -16.100 4.689 13.012 1.00 95.50 212 VAL A C 1
ATOM 1612 O O . VAL A 1 212 ? -15.646 4.008 13.926 1.00 95.50 212 VAL A O 1
ATOM 1615 N N . GLU A 1 213 ? -17.118 5.528 13.216 1.00 96.50 213 GLU A N 1
ATOM 1616 C CA . GLU A 1 213 ? -17.773 5.729 14.520 1.00 96.50 213 GLU A CA 1
ATOM 1617 C C . GLU A 1 213 ? -18.494 4.472 15.028 1.00 96.50 213 GLU A C 1
ATOM 1619 O O . GLU A 1 213 ? -18.611 4.264 16.236 1.00 96.50 213 GLU A O 1
ATOM 1624 N N . ALA A 1 214 ? -18.957 3.608 14.119 1.00 94.62 214 ALA A N 1
ATOM 1625 C CA . ALA A 1 214 ? -19.502 2.295 14.459 1.00 94.62 214 ALA A CA 1
ATOM 1626 C C . ALA A 1 214 ? -18.414 1.247 14.763 1.00 94.62 214 ALA A C 1
ATOM 1628 O O . ALA A 1 214 ? -18.736 0.141 15.194 1.00 94.62 214 ALA A O 1
ATOM 1629 N N . GLY A 1 215 ? -17.136 1.562 14.527 1.00 93.50 215 GLY A N 1
ATOM 1630 C CA . GLY A 1 215 ? -16.014 0.633 14.657 1.00 93.50 215 GLY A CA 1
ATOM 1631 C C . GLY A 1 215 ? -15.960 -0.447 13.573 1.00 93.50 215 GLY A C 1
ATOM 1632 O O . GLY A 1 215 ? -15.158 -1.365 13.690 1.00 93.50 215 GLY A O 1
ATOM 1633 N N . VAL A 1 216 ? -16.788 -0.373 12.526 1.00 92.56 216 VAL A N 1
ATOM 1634 C CA . VAL A 1 216 ? -16.800 -1.340 11.410 1.00 92.56 216 VAL A CA 1
ATOM 1635 C C . VAL A 1 216 ? -15.585 -1.132 10.508 1.00 92.56 216 VAL A C 1
ATOM 1637 O O . VAL A 1 216 ? -14.956 -2.097 10.081 1.00 92.56 216 VAL A O 1
ATOM 1640 N N . VAL A 1 217 ? -15.240 0.128 10.231 1.00 93.69 217 VAL A N 1
ATOM 1641 C CA . VAL A 1 217 ? -14.011 0.508 9.525 1.00 93.69 217 VAL A CA 1
ATOM 1642 C C . VAL A 1 217 ? -13.022 1.054 10.536 1.00 93.69 217 VAL A C 1
ATOM 1644 O O . VAL A 1 217 ? -13.356 1.936 11.319 1.00 93.69 217 VAL A O 1
ATOM 1647 N N . VAL A 1 218 ? -11.795 0.549 10.503 1.00 94.75 218 VAL A N 1
ATOM 1648 C CA . VAL A 1 218 ? -10.742 0.942 11.437 1.00 94.75 218 VAL A CA 1
ATOM 1649 C C . VAL A 1 218 ? -9.568 1.502 10.638 1.00 94.75 218 VAL A C 1
ATOM 1651 O O . VAL A 1 218 ? -8.828 0.726 10.031 1.00 94.75 218 VAL A O 1
ATOM 1654 N N . PRO A 1 219 ? -9.386 2.833 10.588 1.00 94.50 219 PRO A N 1
ATOM 1655 C CA . PRO A 1 219 ? -8.173 3.423 10.039 1.00 94.50 219 PRO A CA 1
ATOM 1656 C C . PRO A 1 219 ? -6.979 2.975 10.881 1.00 94.50 219 PRO A C 1
ATOM 1658 O O . PRO A 1 219 ? -6.976 3.181 12.096 1.00 94.50 219 PRO A O 1
ATOM 1661 N N . VAL A 1 220 ? -5.994 2.333 10.255 1.00 93.81 220 VAL A N 1
ATOM 1662 C CA . VAL A 1 220 ? -4.783 1.864 10.934 1.00 93.81 220 VAL A CA 1
ATOM 1663 C C . VAL A 1 220 ? -3.519 2.470 10.312 1.00 93.81 220 VAL A C 1
ATOM 1665 O O . VAL A 1 220 ? -3.419 2.552 9.083 1.00 93.81 220 VAL A O 1
ATOM 1668 N N . PRO A 1 221 ? -2.538 2.877 11.137 1.00 91.50 221 PRO A N 1
ATOM 1669 C CA . PRO A 1 221 ? -1.253 3.408 10.676 1.00 91.50 221 PRO A CA 1
ATOM 1670 C C . PRO A 1 221 ? -0.381 2.279 10.099 1.00 91.50 221 PRO A C 1
ATOM 1672 O O . PRO A 1 221 ? 0.278 1.548 10.844 1.00 91.50 221 PRO A O 1
ATOM 1675 N N . GLN A 1 222 ? -0.375 2.094 8.776 1.00 90.06 222 GLN A N 1
ATOM 1676 C CA . GLN A 1 222 ? 0.350 0.988 8.133 1.00 90.06 222 GLN A CA 1
ATOM 1677 C C . GLN A 1 222 ? 1.838 0.995 8.497 1.00 90.06 222 GLN A C 1
ATOM 1679 O O . GLN A 1 222 ? 2.380 -0.046 8.869 1.00 90.06 222 GLN A O 1
ATOM 1684 N N . GLU A 1 223 ? 2.472 2.165 8.459 1.00 88.81 223 GLU A N 1
ATOM 1685 C CA . GLU A 1 223 ? 3.886 2.372 8.767 1.00 88.81 223 GLU A CA 1
ATOM 1686 C C . GLU A 1 223 ? 4.207 1.946 10.198 1.00 88.81 223 GLU A C 1
ATOM 1688 O O . GLU A 1 223 ? 5.216 1.283 10.422 1.00 88.81 223 GLU A O 1
ATOM 1693 N N . LEU A 1 224 ? 3.329 2.256 11.158 1.00 90.75 224 LEU A N 1
ATOM 1694 C CA . LEU A 1 224 ? 3.480 1.813 12.545 1.00 90.75 224 LEU A CA 1
ATOM 1695 C C . LEU A 1 224 ? 3.362 0.288 12.647 1.00 90.75 224 LEU A C 1
ATOM 1697 O O . LEU A 1 224 ? 4.166 -0.350 13.325 1.00 90.75 224 LEU A O 1
ATOM 1701 N N . GLY A 1 225 ? 2.403 -0.304 11.928 1.00 90.25 225 GLY A N 1
ATOM 1702 C CA . GLY A 1 225 ? 2.201 -1.752 11.890 1.00 90.25 225 GLY A CA 1
ATOM 1703 C C . GLY A 1 225 ? 3.400 -2.517 11.321 1.00 90.25 225 GLY A C 1
ATOM 1704 O O . GLY A 1 225 ? 3.770 -3.562 11.862 1.00 90.25 225 GLY A O 1
ATOM 1705 N N . VAL A 1 226 ? 4.023 -1.986 10.261 1.00 91.19 226 VAL A N 1
ATOM 1706 C CA . VAL A 1 226 ? 5.268 -2.523 9.687 1.00 91.19 226 VAL A CA 1
ATOM 1707 C C . VAL A 1 226 ? 6.435 -2.305 10.651 1.00 91.19 226 VAL A C 1
ATOM 1709 O O . VAL A 1 226 ? 7.186 -3.239 10.932 1.00 91.19 226 VAL A O 1
ATOM 1712 N N . ALA A 1 227 ? 6.589 -1.090 11.181 1.00 91.88 227 ALA A N 1
ATOM 1713 C CA . ALA A 1 227 ? 7.718 -0.709 12.021 1.00 91.88 227 ALA A CA 1
ATOM 1714 C C . ALA A 1 227 ? 7.781 -1.507 13.331 1.00 91.88 227 ALA A C 1
ATOM 1716 O O . ALA A 1 227 ? 8.867 -1.934 13.727 1.00 91.88 227 ALA A O 1
ATOM 1717 N N . ALA A 1 228 ? 6.628 -1.791 13.948 1.00 90.94 228 ALA A N 1
ATOM 1718 C CA . ALA A 1 228 ? 6.518 -2.613 15.157 1.00 90.94 228 ALA A CA 1
ATOM 1719 C C . ALA A 1 228 ? 7.142 -4.012 14.998 1.00 90.94 228 ALA A C 1
ATOM 1721 O O . ALA A 1 228 ? 7.530 -4.643 15.980 1.00 90.94 228 ALA A O 1
ATOM 1722 N N . GLN A 1 229 ? 7.246 -4.500 13.760 1.00 92.12 229 GLN A N 1
ATOM 1723 C CA . GLN A 1 229 ? 7.777 -5.816 13.424 1.00 92.12 229 GLN A CA 1
ATOM 1724 C C . GLN A 1 229 ? 8.758 -5.759 12.237 1.00 92.12 229 GLN A C 1
ATOM 1726 O O . GLN A 1 229 ? 8.881 -6.717 11.469 1.00 92.12 229 GLN A O 1
ATOM 1731 N N . ALA A 1 230 ? 9.512 -4.661 12.105 1.00 92.25 230 ALA A N 1
ATOM 1732 C CA . ALA A 1 230 ? 10.439 -4.435 10.991 1.00 92.25 230 ALA A CA 1
ATOM 1733 C C . ALA A 1 230 ? 11.439 -5.594 10.802 1.00 92.25 230 ALA A C 1
ATOM 1735 O O . ALA A 1 230 ? 11.681 -6.054 9.685 1.00 92.25 230 ALA A O 1
ATOM 1736 N N . THR A 1 231 ? 11.964 -6.136 11.905 1.00 93.62 231 THR A N 1
ATOM 1737 C CA . THR A 1 231 ? 12.866 -7.297 11.878 1.00 93.62 231 THR A CA 1
ATOM 1738 C C . THR A 1 231 ? 12.181 -8.559 11.346 1.00 93.62 231 THR A C 1
ATOM 1740 O O . THR A 1 231 ? 12.808 -9.335 10.625 1.00 93.62 231 THR A O 1
ATOM 1743 N N . ALA A 1 232 ? 10.899 -8.779 11.656 1.00 93.62 232 ALA A N 1
ATOM 1744 C CA . ALA A 1 232 ? 10.157 -9.926 11.137 1.00 93.62 232 ALA A CA 1
ATOM 1745 C C . ALA A 1 232 ? 9.954 -9.811 9.619 1.00 93.62 232 ALA A C 1
ATOM 1747 O O . ALA A 1 232 ? 10.171 -10.793 8.907 1.00 93.62 232 ALA A O 1
ATOM 1748 N N . VAL A 1 233 ? 9.641 -8.611 9.109 1.00 94.06 233 VAL A N 1
ATOM 1749 C CA . VAL A 1 233 ? 9.550 -8.340 7.662 1.00 94.06 233 VAL A CA 1
ATOM 1750 C C . VAL A 1 233 ? 10.858 -8.690 6.960 1.00 94.06 233 VAL A C 1
ATOM 1752 O O . VAL A 1 233 ? 10.849 -9.431 5.971 1.00 94.06 233 VAL A O 1
ATOM 1755 N N . GLU A 1 234 ? 11.985 -8.198 7.477 1.00 93.69 234 GLU A N 1
ATOM 1756 C CA . GLU A 1 234 ? 13.305 -8.452 6.899 1.00 93.69 234 GLU A CA 1
ATOM 1757 C C . GLU A 1 234 ? 13.630 -9.953 6.901 1.00 93.69 234 GLU A C 1
ATOM 1759 O O . GLU A 1 234 ? 13.992 -10.520 5.867 1.00 93.69 234 GLU A O 1
ATOM 1764 N N . GLN A 1 235 ? 13.425 -10.640 8.029 1.00 95.06 235 GLN A N 1
ATOM 1765 C CA . GLN A 1 235 ? 13.700 -12.074 8.160 1.00 95.06 235 GLN A CA 1
ATOM 1766 C C . GLN A 1 235 ? 12.805 -12.936 7.260 1.00 95.06 235 GLN A C 1
ATOM 1768 O O . GLN A 1 235 ? 13.291 -13.877 6.619 1.00 95.06 235 GLN A O 1
ATOM 1773 N N . MET A 1 236 ? 11.507 -12.626 7.186 1.00 95.31 236 MET A N 1
ATOM 1774 C CA . MET A 1 236 ? 10.558 -13.309 6.304 1.00 95.31 236 MET A CA 1
ATOM 1775 C C . MET A 1 236 ? 10.936 -13.107 4.838 1.00 95.31 236 MET A C 1
ATOM 1777 O O . MET A 1 236 ? 10.957 -14.074 4.074 1.00 95.31 236 MET A O 1
ATOM 1781 N N . THR A 1 237 ? 11.314 -11.884 4.467 1.00 95.94 237 THR A N 1
ATOM 1782 C CA . THR A 1 237 ? 11.764 -11.538 3.115 1.00 95.94 237 THR A CA 1
ATOM 1783 C C . THR A 1 237 ? 13.054 -12.260 2.767 1.00 95.94 237 THR A C 1
ATOM 1785 O O . THR A 1 237 ? 13.114 -12.939 1.745 1.00 95.94 237 THR A O 1
ATOM 1788 N N . ALA A 1 238 ? 14.058 -12.233 3.644 1.00 95.44 238 ALA A N 1
ATOM 1789 C CA . ALA A 1 238 ? 15.315 -12.938 3.429 1.00 95.44 238 ALA A CA 1
ATOM 1790 C C . ALA A 1 238 ? 15.093 -14.451 3.277 1.00 95.44 238 ALA A C 1
ATOM 1792 O O . ALA A 1 238 ? 15.716 -15.100 2.436 1.00 95.44 238 ALA A O 1
ATOM 1793 N N . ARG A 1 239 ? 14.179 -15.036 4.063 1.00 95.94 239 ARG A N 1
ATOM 1794 C CA . ARG A 1 239 ? 13.792 -16.448 3.937 1.00 95.94 239 ARG A CA 1
ATOM 1795 C C . ARG A 1 239 ? 13.134 -16.747 2.594 1.00 95.94 239 ARG A C 1
ATOM 1797 O O . ARG A 1 239 ? 13.456 -17.769 1.990 1.00 95.94 239 ARG A O 1
ATOM 1804 N N . ASP A 1 240 ? 12.232 -15.890 2.136 1.00 96.25 240 ASP A N 1
ATOM 1805 C CA . ASP A 1 240 ? 11.535 -16.077 0.867 1.00 96.25 240 ASP A CA 1
ATOM 1806 C C . ASP A 1 240 ? 12.466 -15.904 -0.337 1.00 96.25 240 ASP A C 1
ATOM 1808 O O . ASP A 1 240 ? 12.426 -16.721 -1.256 1.00 96.25 240 ASP A O 1
ATOM 1812 N N . LEU A 1 241 ? 13.369 -14.922 -0.304 1.00 95.62 241 LEU A N 1
ATOM 1813 C CA . LEU A 1 241 ? 14.337 -14.669 -1.377 1.00 95.62 241 LEU A CA 1
ATOM 1814 C C . LEU A 1 241 ? 15.410 -15.762 -1.504 1.00 95.62 241 LEU A C 1
ATOM 1816 O O . LEU A 1 241 ? 15.972 -15.952 -2.579 1.00 95.62 241 LEU A O 1
ATOM 1820 N N . ARG A 1 242 ? 15.636 -16.575 -0.461 1.00 95.38 242 ARG A N 1
ATOM 1821 C CA . ARG A 1 242 ? 16.463 -17.794 -0.563 1.00 95.38 242 ARG A CA 1
ATOM 1822 C C . ARG A 1 242 ? 15.803 -18.917 -1.376 1.00 95.38 242 ARG A C 1
ATOM 1824 O O . ARG A 1 242 ? 16.474 -19.884 -1.735 1.00 95.38 242 ARG A O 1
ATOM 1831 N N . ARG A 1 243 ? 14.501 -18.836 -1.670 1.00 95.69 243 ARG A N 1
ATOM 1832 C CA . ARG A 1 243 ? 13.761 -19.874 -2.405 1.00 95.69 243 ARG A CA 1
ATOM 1833 C C . ARG A 1 243 ? 13.827 -19.600 -3.908 1.00 95.69 243 ARG A C 1
ATOM 1835 O O . ARG A 1 243 ? 12.975 -18.894 -4.440 1.00 95.69 243 ARG A O 1
ATOM 1842 N N . ALA A 1 244 ? 14.779 -20.226 -4.604 1.00 94.50 244 ALA A N 1
ATOM 1843 C CA . ALA A 1 244 ? 15.002 -20.028 -6.045 1.00 94.50 244 ALA A CA 1
ATOM 1844 C C . ALA A 1 244 ? 13.714 -20.127 -6.888 1.00 94.50 244 ALA A C 1
ATOM 1846 O O . ALA A 1 244 ? 13.395 -19.211 -7.633 1.00 94.50 244 ALA A O 1
ATOM 1847 N N . ALA A 1 245 ? 12.891 -21.159 -6.671 1.00 95.25 245 ALA A N 1
ATOM 1848 C CA . ALA A 1 245 ? 11.634 -21.331 -7.407 1.00 95.25 245 ALA A CA 1
ATOM 1849 C C . ALA A 1 245 ? 10.617 -20.187 -7.199 1.00 95.25 245 ALA A C 1
ATOM 1851 O O . ALA A 1 245 ? 9.795 -19.925 -8.077 1.00 95.25 245 ALA A O 1
ATOM 1852 N N . LEU A 1 246 ? 10.637 -19.523 -6.036 1.00 95.50 246 LEU A N 1
ATOM 1853 C CA . LEU A 1 246 ? 9.789 -18.360 -5.766 1.00 95.50 246 LEU A CA 1
ATOM 1854 C C . LEU A 1 246 ? 10.322 -17.133 -6.511 1.00 95.50 246 LEU A C 1
ATOM 1856 O O . LEU A 1 246 ? 9.556 -16.469 -7.203 1.00 95.50 246 LEU A O 1
ATOM 1860 N N . VAL A 1 247 ? 11.629 -16.881 -6.400 1.00 95.62 247 VAL A N 1
ATOM 1861 C CA . VAL A 1 247 ? 12.338 -15.786 -7.079 1.00 95.62 247 VAL A CA 1
ATOM 1862 C C . VAL A 1 247 ? 12.161 -15.872 -8.593 1.00 95.62 247 VAL A C 1
ATOM 1864 O O . VAL A 1 247 ? 11.740 -14.901 -9.218 1.00 95.62 247 VAL A O 1
ATOM 1867 N N . ASP A 1 248 ? 12.396 -17.045 -9.178 1.00 95.50 248 ASP A N 1
ATOM 1868 C CA . ASP A 1 248 ? 12.253 -17.266 -10.617 1.00 95.50 248 ASP A CA 1
ATOM 1869 C C . ASP A 1 248 ? 10.808 -17.049 -11.071 1.00 95.50 248 ASP A C 1
ATOM 1871 O O . ASP A 1 248 ? 10.558 -16.434 -12.108 1.00 95.50 248 ASP A O 1
ATOM 1875 N N . TRP A 1 249 ? 9.833 -17.490 -10.271 1.00 95.69 249 TRP A N 1
ATOM 1876 C CA . TRP A 1 249 ? 8.429 -17.244 -10.577 1.00 95.69 249 TRP A CA 1
ATOM 1877 C C . TRP A 1 249 ? 8.084 -15.750 -10.560 1.00 95.69 249 TRP A C 1
ATOM 1879 O O . TRP A 1 249 ? 7.399 -15.303 -11.482 1.00 95.69 249 TRP A O 1
ATOM 1889 N N . VAL A 1 250 ? 8.557 -14.990 -9.561 1.00 95.94 250 VAL A N 1
ATOM 1890 C CA . VAL A 1 250 ? 8.335 -13.535 -9.483 1.00 95.94 250 VAL A CA 1
ATOM 1891 C C . VAL A 1 250 ? 8.958 -12.844 -10.690 1.00 95.94 250 VAL A C 1
ATOM 1893 O O . VAL A 1 250 ? 8.255 -12.101 -11.369 1.00 95.94 250 VAL A O 1
ATOM 1896 N N . ARG A 1 251 ? 10.216 -13.157 -11.031 1.00 95.00 251 ARG A N 1
ATOM 1897 C CA . ARG A 1 251 ? 10.896 -12.612 -12.221 1.00 95.00 251 ARG A CA 1
ATOM 1898 C C . ARG A 1 251 ? 10.098 -12.852 -13.505 1.00 95.00 251 ARG A C 1
ATOM 1900 O O . ARG A 1 251 ? 9.954 -11.940 -14.312 1.00 95.00 251 ARG A O 1
ATOM 1907 N N . LEU A 1 252 ? 9.506 -14.039 -13.671 1.00 94.19 252 LEU A N 1
ATOM 1908 C CA . LEU A 1 252 ? 8.643 -14.362 -14.819 1.00 94.19 252 LEU A CA 1
ATOM 1909 C C . LEU A 1 252 ? 7.329 -13.562 -14.861 1.00 94.19 252 LEU A C 1
ATOM 1911 O O . LEU A 1 252 ? 6.680 -13.511 -15.911 1.00 94.19 252 LEU A O 1
ATOM 1915 N N . GLN A 1 253 ? 6.904 -12.976 -13.738 1.00 93.38 253 GLN A N 1
ATOM 1916 C CA . GLN A 1 253 ? 5.743 -12.085 -13.691 1.00 93.38 253 GLN A CA 1
ATOM 1917 C C . GLN A 1 253 ? 6.099 -10.629 -13.999 1.00 93.38 253 GLN A C 1
ATOM 1919 O O . GLN A 1 253 ? 5.179 -9.850 -14.242 1.00 93.38 253 GLN A O 1
ATOM 1924 N N . LEU A 1 254 ? 7.380 -10.249 -13.999 1.00 93.25 254 LEU A N 1
ATOM 1925 C CA . LEU A 1 254 ? 7.781 -8.864 -14.224 1.00 93.25 254 LEU A CA 1
ATOM 1926 C C . LEU A 1 254 ? 7.640 -8.479 -15.700 1.00 93.25 254 LEU A C 1
ATOM 1928 O O . LEU A 1 254 ? 8.018 -9.217 -16.612 1.00 93.25 254 LEU A O 1
ATOM 1932 N N . VAL A 1 255 ? 7.090 -7.295 -15.933 1.00 91.88 255 VAL A N 1
ATOM 1933 C CA . VAL A 1 255 ? 7.043 -6.618 -17.225 1.00 91.88 255 VAL A CA 1
ATOM 1934 C C . VAL A 1 255 ? 7.923 -5.391 -17.111 1.00 91.88 255 VAL A C 1
ATOM 1936 O O . VAL A 1 255 ? 7.693 -4.525 -16.270 1.00 91.88 255 VAL A O 1
ATOM 1939 N N . VAL A 1 256 ? 8.956 -5.368 -17.946 1.00 91.38 256 VAL A N 1
ATOM 1940 C CA . VAL A 1 256 ? 10.049 -4.406 -17.869 1.00 91.38 256 VAL A CA 1
ATOM 1941 C C . VAL A 1 256 ? 10.075 -3.572 -19.135 1.00 91.38 256 VAL A C 1
ATOM 1943 O O . VAL A 1 256 ? 10.272 -4.103 -20.227 1.00 91.38 256 VAL A O 1
ATOM 1946 N N . GLU A 1 257 ? 9.904 -2.272 -18.974 1.00 90.81 257 GLU A N 1
ATOM 1947 C CA . GLU A 1 257 ? 10.089 -1.271 -20.012 1.00 90.81 257 GLU A CA 1
ATOM 1948 C C . GLU A 1 257 ? 11.410 -0.529 -19.783 1.00 90.81 257 GLU A C 1
ATOM 1950 O O . GLU A 1 257 ? 11.754 -0.164 -18.660 1.00 90.81 257 GLU A O 1
ATOM 1955 N N . GLY A 1 258 ? 12.165 -0.334 -20.862 1.00 88.06 258 GLY A N 1
ATOM 1956 C CA . GLY A 1 258 ? 13.448 0.359 -20.855 1.00 88.06 258 GLY A CA 1
ATOM 1957 C C . GLY A 1 258 ? 14.685 -0.531 -21.087 1.00 88.06 258 GLY A C 1
ATOM 1958 O O . GLY A 1 258 ? 14.571 -1.748 -21.305 1.00 88.06 258 GLY A O 1
ATOM 1959 N N . PRO A 1 259 ? 15.900 0.051 -21.085 1.00 88.56 259 PRO A N 1
ATOM 1960 C CA . PRO A 1 259 ? 16.217 1.450 -20.762 1.00 88.56 259 PRO A CA 1
ATOM 1961 C C . PRO A 1 259 ? 15.455 2.450 -21.639 1.00 88.56 259 PRO A C 1
ATOM 1963 O O . PRO A 1 259 ? 15.421 2.288 -22.856 1.00 88.56 259 PRO A O 1
ATOM 1966 N N . THR A 1 260 ? 14.789 3.437 -21.049 1.00 88.94 260 THR A N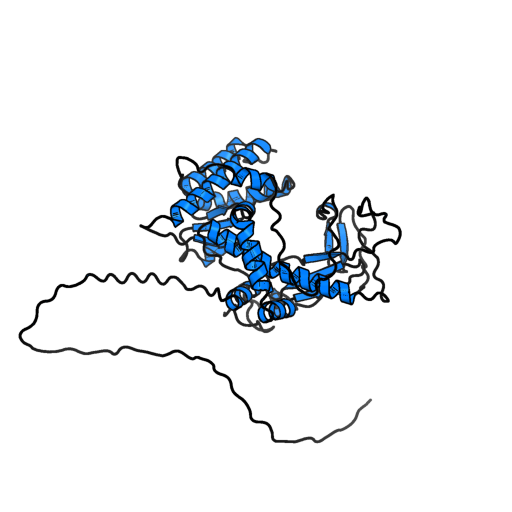 1
ATOM 1967 C CA . THR A 1 260 ? 14.069 4.476 -21.804 1.00 88.94 260 THR A CA 1
ATOM 1968 C C . THR A 1 260 ? 15.052 5.490 -22.399 1.00 88.94 260 THR A C 1
ATOM 1970 O O . THR A 1 260 ? 16.245 5.445 -22.098 1.00 88.94 260 THR A O 1
ATOM 1973 N N . ALA A 1 261 ? 14.570 6.450 -23.200 1.00 84.31 261 ALA A N 1
ATOM 1974 C CA . ALA A 1 261 ? 15.395 7.556 -23.709 1.00 84.31 261 ALA A CA 1
ATOM 1975 C C . ALA A 1 261 ? 16.139 8.337 -22.609 1.00 84.31 261 ALA A C 1
ATOM 1977 O O . ALA A 1 261 ? 17.181 8.931 -22.882 1.00 84.31 261 ALA A O 1
ATOM 1978 N N . ARG A 1 262 ? 15.618 8.303 -21.377 1.00 81.88 262 ARG A N 1
ATOM 1979 C CA . ARG A 1 262 ? 16.185 8.949 -20.189 1.00 81.88 262 ARG A CA 1
ATOM 1980 C C . ARG A 1 262 ? 16.885 7.986 -19.226 1.00 81.88 262 ARG A C 1
ATOM 1982 O O . ARG A 1 262 ? 16.979 8.250 -18.031 1.00 81.88 262 ARG A O 1
ATOM 1989 N N . GLU A 1 263 ? 17.311 6.838 -19.754 1.00 83.19 263 GLU A N 1
ATOM 1990 C CA . GLU A 1 263 ? 17.977 5.755 -19.026 1.00 83.19 263 GLU A CA 1
ATOM 1991 C C . GLU A 1 263 ? 17.236 5.331 -17.746 1.00 83.19 263 GLU A C 1
ATOM 1993 O O . GLU A 1 263 ? 17.841 5.051 -16.712 1.00 83.19 263 GLU A O 1
ATOM 1998 N N . ALA A 1 264 ? 15.905 5.264 -17.819 1.00 84.75 264 ALA A N 1
ATOM 1999 C CA . ALA A 1 264 ? 15.074 4.706 -16.762 1.00 84.75 264 ALA A CA 1
ATOM 2000 C C . ALA A 1 264 ? 14.633 3.280 -17.115 1.00 84.75 264 ALA A C 1
ATOM 2002 O O . ALA A 1 264 ? 14.508 2.916 -18.284 1.00 84.75 264 ALA A O 1
ATOM 2003 N N . MET A 1 265 ? 14.367 2.466 -16.101 1.00 85.94 265 MET A N 1
ATOM 2004 C CA . MET A 1 265 ? 13.657 1.200 -16.237 1.00 85.94 265 MET A CA 1
ATOM 2005 C C . MET A 1 265 ? 12.356 1.271 -15.462 1.00 85.94 265 MET A C 1
ATOM 2007 O O . MET A 1 265 ? 12.376 1.584 -14.278 1.00 85.94 265 MET A O 1
ATOM 2011 N N . LEU A 1 266 ? 11.251 0.950 -16.124 1.00 88.56 266 LEU A N 1
ATOM 2012 C CA . LEU A 1 266 ? 9.917 0.863 -15.549 1.00 88.56 266 LEU A CA 1
ATOM 2013 C C . LEU A 1 266 ? 9.571 -0.613 -15.356 1.00 88.56 266 LEU A C 1
ATOM 2015 O O . LEU A 1 266 ? 9.592 -1.383 -16.317 1.00 88.56 266 LEU A O 1
ATOM 2019 N N . VAL A 1 267 ? 9.255 -1.026 -14.133 1.00 89.81 267 VAL A N 1
ATOM 2020 C CA . VAL A 1 267 ? 8.917 -2.418 -13.816 1.00 89.81 267 VAL A CA 1
ATOM 2021 C C . VAL A 1 267 ? 7.536 -2.487 -13.181 1.00 89.81 267 VAL A C 1
ATOM 2023 O O . VAL A 1 267 ? 7.212 -1.730 -12.268 1.00 89.81 267 VAL A O 1
ATOM 2026 N N . THR A 1 268 ? 6.730 -3.421 -13.676 1.00 90.69 268 THR A N 1
ATOM 2027 C CA . THR A 1 268 ? 5.420 -3.796 -13.123 1.00 90.69 268 THR A CA 1
ATOM 2028 C C . THR A 1 268 ? 5.325 -5.311 -13.001 1.00 90.69 268 THR A C 1
ATOM 2030 O O . THR A 1 268 ? 6.033 -6.034 -13.702 1.00 90.69 268 THR A O 1
ATOM 2033 N N . ALA A 1 269 ? 4.430 -5.816 -12.156 1.00 91.19 269 ALA A N 1
ATOM 2034 C CA . ALA A 1 269 ? 4.081 -7.231 -12.108 1.00 91.19 269 ALA A CA 1
ATOM 2035 C C . ALA A 1 269 ? 2.744 -7.499 -12.822 1.00 91.19 269 ALA A C 1
ATOM 2037 O O . ALA A 1 269 ? 1.783 -6.735 -12.721 1.00 91.19 269 ALA A O 1
ATOM 2038 N N . ARG A 1 270 ? 2.664 -8.612 -13.559 1.00 88.94 270 ARG A N 1
ATOM 2039 C CA . ARG A 1 270 ? 1.430 -9.057 -14.230 1.00 88.94 270 ARG A CA 1
ATOM 2040 C C . ARG A 1 270 ? 0.324 -9.350 -13.223 1.00 88.94 270 ARG A C 1
ATOM 2042 O O . ARG A 1 270 ? 0.533 -10.148 -12.316 1.00 88.94 270 ARG A O 1
ATOM 2049 N N . ASP A 1 271 ? -0.874 -8.831 -13.491 1.00 86.94 271 ASP A N 1
ATOM 2050 C CA . ASP A 1 271 ? -2.054 -8.928 -12.614 1.00 86.94 271 ASP A CA 1
ATOM 2051 C C . ASP A 1 271 ? -1.858 -8.317 -11.224 1.00 86.94 271 ASP A C 1
ATOM 2053 O O . ASP A 1 271 ? -2.517 -8.743 -10.275 1.00 86.94 271 ASP A O 1
ATOM 2057 N N . ASP A 1 272 ? -0.951 -7.354 -11.087 1.00 87.94 272 ASP A N 1
ATOM 2058 C CA . ASP A 1 272 ? -0.860 -6.582 -9.860 1.00 87.94 272 ASP A CA 1
ATOM 2059 C C . ASP A 1 272 ? -1.837 -5.395 -9.853 1.00 87.94 272 ASP A C 1
ATOM 2061 O O . ASP A 1 272 ? -2.269 -4.921 -10.906 1.00 87.94 272 ASP A O 1
ATOM 2065 N N . THR A 1 273 ? -2.225 -4.942 -8.661 1.00 78.62 273 THR A N 1
ATOM 2066 C CA . THR A 1 273 ? -3.127 -3.793 -8.447 1.00 78.62 273 THR A CA 1
ATOM 2067 C C . THR A 1 273 ? -2.408 -2.448 -8.483 1.00 78.62 273 THR A C 1
ATOM 2069 O O . THR A 1 273 ? -3.074 -1.409 -8.535 1.00 78.62 273 THR A O 1
ATOM 2072 N N . GLU A 1 274 ? -1.073 -2.446 -8.468 1.00 73.12 274 GLU A N 1
ATOM 2073 C CA . GLU A 1 274 ? -0.266 -1.231 -8.498 1.00 73.12 274 GLU A CA 1
ATOM 2074 C C . GLU A 1 274 ? -0.542 -0.433 -9.782 1.00 73.12 274 GLU A C 1
ATOM 2076 O O . GLU A 1 274 ? -0.341 -0.906 -10.901 1.00 73.12 274 GLU A O 1
ATOM 2081 N N . ARG A 1 275 ? -1.054 0.793 -9.616 1.00 63.66 275 ARG A N 1
ATOM 2082 C CA . ARG A 1 275 ? -1.500 1.637 -10.738 1.00 63.66 275 ARG A CA 1
ATOM 2083 C C . ARG A 1 275 ? -0.347 2.259 -11.522 1.00 63.66 275 ARG A C 1
ATOM 2085 O O . ARG A 1 275 ? -0.557 2.672 -12.659 1.00 63.66 275 ARG A O 1
ATOM 2092 N N . TRP A 1 276 ? 0.837 2.338 -10.919 1.00 70.12 276 TRP A N 1
ATOM 2093 C CA . TRP A 1 276 ? 1.989 3.042 -11.470 1.00 70.12 276 TRP A CA 1
ATOM 2094 C C . TRP A 1 276 ? 3.219 2.134 -11.485 1.00 70.12 276 TRP A C 1
ATOM 2096 O O . TRP A 1 276 ? 3.487 1.469 -10.486 1.00 70.12 276 TRP A O 1
ATOM 2106 N N . PRO A 1 277 ? 3.984 2.098 -12.588 1.00 75.88 277 PRO A N 1
ATOM 2107 C CA . PRO A 1 277 ? 5.226 1.344 -12.628 1.00 75.88 277 PRO A CA 1
ATOM 2108 C C . PRO A 1 277 ? 6.219 1.881 -11.599 1.00 75.88 277 PRO A C 1
ATOM 2110 O O . PRO A 1 277 ? 6.383 3.093 -11.443 1.00 75.88 277 PRO A O 1
ATOM 2113 N N . ARG A 1 278 ? 6.949 0.972 -10.953 1.00 82.94 278 ARG A N 1
ATOM 2114 C CA . ARG A 1 278 ? 8.156 1.343 -10.214 1.00 82.94 278 ARG A CA 1
ATOM 2115 C C . ARG A 1 278 ? 9.238 1.705 -11.215 1.00 82.94 278 ARG A C 1
ATOM 2117 O O . ARG A 1 278 ? 9.332 1.062 -12.261 1.00 82.94 278 ARG A O 1
ATOM 2124 N N . PHE A 1 279 ? 10.051 2.709 -10.904 1.00 80.75 279 PHE A N 1
ATOM 2125 C CA . PHE A 1 279 ? 11.122 3.124 -11.797 1.00 80.75 279 PHE A CA 1
ATOM 2126 C C . PHE A 1 279 ? 12.487 3.149 -11.118 1.00 80.75 279 PHE A C 1
ATOM 2128 O O . PHE A 1 279 ? 12.615 3.473 -9.940 1.00 80.75 279 PHE A O 1
ATOM 2135 N N . TRP A 1 280 ? 13.507 2.806 -11.898 1.00 83.00 280 TRP A N 1
ATOM 2136 C CA . TRP A 1 280 ? 14.913 2.845 -11.521 1.00 83.00 280 TRP A CA 1
ATOM 2137 C C . TRP A 1 280 ? 15.659 3.699 -12.530 1.00 83.00 280 TRP A C 1
ATOM 2139 O O . TRP A 1 280 ? 15.463 3.536 -13.732 1.00 83.00 280 TRP A O 1
ATOM 2149 N N . LEU A 1 281 ? 16.521 4.588 -12.048 1.00 78.31 281 LEU A N 1
ATOM 2150 C CA . LEU A 1 281 ? 17.347 5.445 -12.892 1.00 78.31 281 LEU A CA 1
ATOM 2151 C C . LEU A 1 281 ? 18.750 4.857 -13.019 1.00 78.31 281 LEU A C 1
ATOM 2153 O O . LEU A 1 281 ? 19.323 4.368 -12.040 1.00 78.31 281 LEU A O 1
ATOM 2157 N N . TYR A 1 282 ? 19.306 4.908 -14.223 1.00 73.75 282 TYR A N 1
ATOM 2158 C CA . TYR A 1 282 ? 20.700 4.572 -14.450 1.00 73.75 282 TYR A CA 1
ATOM 2159 C C . TYR A 1 282 ? 21.593 5.728 -13.991 1.00 73.75 282 TYR A C 1
ATOM 2161 O O . TYR A 1 282 ? 21.444 6.865 -14.432 1.00 73.75 282 TYR A O 1
ATOM 2169 N N . SER A 1 283 ? 22.544 5.442 -13.104 1.00 64.00 283 SER A N 1
ATOM 2170 C CA . SER A 1 283 ? 23.517 6.430 -12.636 1.00 64.00 283 SER A CA 1
ATOM 2171 C C . SER A 1 283 ? 24.845 6.239 -13.363 1.00 64.00 283 SER A C 1
ATOM 2173 O O . SER A 1 283 ? 25.604 5.323 -13.038 1.00 64.00 283 SER A O 1
ATOM 2175 N N . ARG A 1 284 ? 25.189 7.149 -14.281 1.00 56.50 284 ARG A N 1
ATOM 2176 C CA . ARG A 1 284 ? 26.547 7.237 -14.838 1.00 56.50 284 ARG A CA 1
ATOM 2177 C C . ARG A 1 284 ? 27.469 7.880 -13.802 1.00 56.50 284 ARG A C 1
ATOM 2179 O O . ARG A 1 284 ? 27.322 9.057 -13.484 1.00 56.50 284 ARG A O 1
ATOM 2186 N N . ARG A 1 285 ? 28.440 7.134 -13.267 1.00 49.91 285 ARG A N 1
ATOM 2187 C CA . ARG A 1 285 ? 29.559 7.759 -12.543 1.00 49.91 285 ARG A CA 1
ATOM 2188 C C . ARG A 1 285 ? 30.355 8.589 -13.552 1.00 49.91 285 ARG A C 1
ATOM 2190 O O . ARG A 1 285 ? 31.007 8.020 -14.421 1.00 49.91 285 ARG A O 1
ATOM 2197 N N . GLY A 1 286 ? 30.307 9.916 -13.441 1.00 39.25 286 GLY A N 1
ATOM 2198 C CA . GLY A 1 286 ? 31.316 10.766 -14.071 1.00 39.25 286 GLY A CA 1
ATOM 2199 C C . GLY A 1 286 ? 32.689 10.402 -13.499 1.00 39.25 286 GLY A C 1
ATOM 2200 O O . GLY A 1 286 ? 32.813 10.213 -12.289 1.00 39.25 286 GLY A O 1
ATOM 2201 N N . GLY A 1 287 ? 33.704 10.264 -14.351 1.00 29.94 287 GLY A N 1
ATOM 2202 C CA . GLY A 1 287 ? 35.048 9.783 -13.995 1.00 29.94 287 GLY A CA 1
ATOM 2203 C C . GLY A 1 287 ? 35.855 10.638 -13.004 1.00 29.94 287 GLY A C 1
ATOM 2204 O O . GLY A 1 287 ? 37.030 10.359 -12.815 1.00 29.94 287 GLY A O 1
ATOM 2205 N N . GLU A 1 288 ? 35.258 11.638 -12.349 1.00 31.98 288 GLU A N 1
ATOM 2206 C CA . GLU A 1 288 ? 35.929 12.566 -11.422 1.00 31.98 288 GLU A CA 1
ATOM 2207 C C . GLU A 1 288 ? 35.131 12.842 -10.131 1.00 31.98 288 GLU A C 1
ATOM 2209 O O . GLU A 1 288 ? 35.335 13.852 -9.461 1.00 31.98 288 GLU A O 1
ATOM 2214 N N . ALA A 1 289 ? 34.226 11.949 -9.718 1.00 37.47 289 ALA A N 1
ATOM 2215 C CA . ALA A 1 289 ? 33.635 12.054 -8.382 1.00 37.47 289 ALA A CA 1
ATOM 2216 C C . ALA A 1 289 ? 34.651 11.568 -7.332 1.00 37.47 289 ALA A C 1
ATOM 2218 O O . ALA A 1 289 ? 34.764 10.373 -7.048 1.00 37.47 289 ALA A O 1
ATOM 2219 N N . THR A 1 290 ? 35.429 12.506 -6.787 1.00 32.91 290 THR A N 1
ATOM 2220 C CA . THR A 1 290 ? 36.288 12.290 -5.619 1.00 32.91 290 THR A CA 1
ATOM 2221 C C . THR A 1 290 ? 35.481 11.684 -4.467 1.00 32.91 290 THR A C 1
ATOM 2223 O O . THR A 1 290 ? 34.281 11.903 -4.327 1.00 32.91 290 THR A O 1
ATOM 2226 N N . ALA A 1 291 ? 36.150 10.883 -3.634 1.00 34.62 291 ALA A N 1
ATOM 2227 C CA . ALA A 1 291 ? 35.580 10.030 -2.585 1.00 34.62 291 ALA A CA 1
ATOM 2228 C C . ALA A 1 291 ? 34.828 10.755 -1.437 1.00 34.62 291 ALA A C 1
ATOM 2230 O O . ALA A 1 291 ? 34.589 10.172 -0.381 1.00 34.62 291 ALA A O 1
ATOM 2231 N N . ARG A 1 292 ? 34.439 12.019 -1.615 1.00 30.67 292 ARG A N 1
ATOM 2232 C CA . ARG A 1 292 ? 33.599 12.800 -0.707 1.00 30.67 292 ARG A CA 1
ATOM 2233 C C . ARG A 1 292 ? 32.604 13.597 -1.549 1.00 30.67 292 ARG A C 1
ATOM 2235 O O . ARG A 1 292 ? 33.022 14.410 -2.357 1.00 30.67 292 ARG A O 1
ATOM 2242 N N . ALA A 1 293 ? 31.313 13.374 -1.299 1.00 31.92 293 ALA A N 1
ATOM 2243 C CA . ALA A 1 293 ? 30.148 13.911 -2.015 1.00 31.92 293 ALA A CA 1
ATOM 2244 C C . ALA A 1 293 ? 29.764 13.164 -3.308 1.00 31.92 293 ALA A C 1
ATOM 2246 O O . ALA A 1 293 ? 29.864 13.669 -4.422 1.00 31.92 293 ALA A O 1
ATOM 2247 N N . SER A 1 294 ? 29.186 11.973 -3.138 1.00 30.64 294 SER A N 1
ATOM 2248 C CA . SER A 1 294 ? 28.238 11.387 -4.091 1.00 30.64 294 SER A CA 1
ATOM 2249 C C . SER A 1 294 ? 26.923 12.183 -4.086 1.00 30.64 294 SER A C 1
ATOM 2251 O O . SER A 1 294 ? 25.900 11.700 -3.608 1.00 30.64 294 SER A O 1
ATOM 2253 N N . MET A 1 295 ? 26.960 13.434 -4.549 1.00 32.59 295 MET A N 1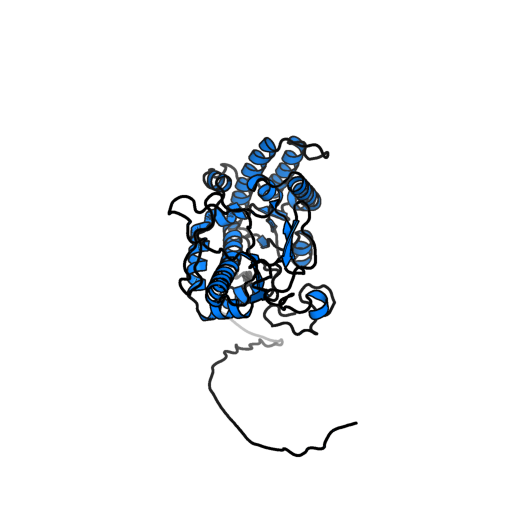
ATOM 2254 C CA . MET A 1 295 ? 25.763 14.253 -4.749 1.00 32.59 295 MET A CA 1
ATOM 2255 C C . MET A 1 295 ? 25.287 14.131 -6.197 1.00 32.59 295 MET A C 1
ATOM 2257 O O . MET A 1 295 ? 26.083 14.185 -7.134 1.00 32.59 295 MET A O 1
ATOM 2261 N N . PHE A 1 296 ? 23.976 13.969 -6.378 1.00 37.00 296 PHE A N 1
ATOM 2262 C CA . PHE A 1 296 ? 23.333 13.991 -7.689 1.00 37.00 296 PHE A CA 1
ATOM 2263 C C . PHE A 1 296 ? 23.442 15.397 -8.307 1.00 37.00 296 PHE A C 1
ATOM 2265 O O . PHE A 1 296 ? 22.851 16.353 -7.810 1.00 37.00 296 PHE A O 1
ATOM 2272 N N . GLY A 1 297 ? 24.212 15.516 -9.392 1.00 30.67 297 GLY A N 1
ATOM 2273 C CA . GLY A 1 297 ? 24.243 16.685 -10.276 1.00 30.67 297 GLY A CA 1
ATOM 2274 C C . GLY A 1 297 ? 23.122 16.645 -11.325 1.00 30.67 297 GLY A C 1
ATOM 2275 O O . GLY A 1 297 ? 22.518 15.607 -11.574 1.00 30.67 297 GLY A O 1
ATOM 2276 N N . ARG A 1 298 ? 22.820 17.801 -11.923 1.00 31.52 298 ARG A N 1
ATOM 2277 C CA . ARG A 1 298 ? 21.490 18.162 -12.442 1.00 31.52 298 ARG A CA 1
ATOM 2278 C C . ARG A 1 298 ? 20.979 17.602 -13.783 1.00 31.52 298 ARG A C 1
ATOM 2280 O O . ARG A 1 298 ? 19.807 17.864 -14.032 1.00 31.52 298 ARG A O 1
ATOM 2287 N N . PRO A 1 299 ? 21.658 16.807 -14.628 1.00 46.66 299 PRO A N 1
ATOM 2288 C CA . PRO A 1 299 ? 20.907 15.933 -15.513 1.00 46.66 299 PRO A CA 1
ATOM 2289 C C . PRO A 1 299 ? 20.641 14.643 -14.734 1.00 46.66 299 PRO A C 1
ATOM 2291 O O . PRO A 1 299 ? 21.372 13.667 -14.856 1.00 46.66 299 PRO A O 1
ATOM 2294 N N . LEU A 1 300 ? 19.578 14.647 -13.918 1.00 50.97 300 LEU A N 1
ATOM 2295 C CA . LEU A 1 300 ? 19.065 13.468 -13.190 1.00 50.97 300 LEU A CA 1
ATOM 2296 C C . LEU A 1 300 ? 18.704 12.294 -14.120 1.00 50.97 300 LEU A C 1
ATOM 2298 O O . LEU A 1 300 ? 18.400 11.197 -13.661 1.00 50.97 300 LEU A O 1
ATOM 2302 N N . LEU A 1 301 ? 18.705 12.552 -15.424 1.00 61.69 301 LEU A N 1
ATOM 2303 C CA . LEU A 1 301 ? 18.256 11.691 -16.491 1.00 61.69 301 LEU A CA 1
ATOM 2304 C C . LEU A 1 301 ? 19.341 11.720 -17.567 1.00 61.69 301 LEU A C 1
ATOM 2306 O O . LEU A 1 301 ? 19.531 12.737 -18.236 1.00 61.69 301 LEU A O 1
ATOM 2310 N N . GLY A 1 302 ? 20.102 10.631 -17.671 1.00 62.81 302 GLY A N 1
ATOM 2311 C CA . GLY A 1 302 ? 21.084 10.464 -18.736 1.00 62.81 302 GLY A CA 1
ATOM 2312 C C . GLY A 1 302 ? 20.399 10.270 -20.088 1.00 62.81 302 GLY A C 1
ATOM 2313 O O . GLY A 1 302 ? 19.214 9.953 -20.155 1.00 62.81 302 GLY A O 1
ATOM 2314 N N . THR A 1 303 ? 21.137 10.455 -21.179 1.00 74.06 303 THR A N 1
ATOM 2315 C CA . THR A 1 303 ? 20.639 10.136 -22.523 1.00 74.06 303 THR A CA 1
ATOM 2316 C C . THR A 1 303 ? 20.946 8.680 -22.840 1.00 74.06 303 THR A C 1
ATOM 2318 O O . THR A 1 303 ? 22.079 8.234 -22.650 1.00 74.06 303 THR A O 1
ATOM 2321 N N . TYR A 1 304 ? 19.957 7.951 -23.356 1.00 81.50 304 TYR A N 1
ATOM 2322 C CA . TYR A 1 304 ? 20.145 6.580 -23.825 1.00 81.50 304 TYR A CA 1
ATOM 2323 C C . TYR A 1 304 ? 21.304 6.467 -24.826 1.00 81.50 304 TYR A C 1
ATOM 2325 O O . TYR A 1 304 ? 21.340 7.179 -25.830 1.00 81.50 304 TYR A O 1
ATOM 2333 N N . ASP A 1 305 ? 22.237 5.552 -24.559 1.00 83.25 305 ASP A N 1
ATOM 2334 C CA . ASP A 1 305 ? 23.347 5.206 -25.444 1.00 83.25 305 ASP A CA 1
ATOM 2335 C C . ASP A 1 305 ? 23.126 3.798 -26.020 1.00 83.25 305 ASP A C 1
ATOM 2337 O O . ASP A 1 305 ? 23.318 2.813 -25.305 1.00 83.25 305 ASP A O 1
ATOM 2341 N N . PRO A 1 306 ? 22.764 3.657 -27.307 1.00 86.38 306 PRO A N 1
ATOM 2342 C CA . PRO A 1 306 ? 22.509 2.350 -27.911 1.00 86.38 306 PRO A CA 1
ATOM 2343 C C . PRO A 1 306 ? 23.733 1.420 -27.918 1.00 86.38 306 PRO A C 1
ATOM 2345 O O . PRO A 1 306 ? 23.569 0.215 -28.098 1.00 86.38 306 PRO A O 1
ATOM 2348 N N . ASN A 1 307 ? 24.946 1.949 -27.716 1.00 87.25 307 ASN A N 1
ATOM 2349 C CA . ASN A 1 307 ? 26.180 1.164 -27.675 1.00 87.25 307 ASN A CA 1
ATOM 2350 C C . ASN A 1 307 ? 26.560 0.713 -26.255 1.00 87.25 307 ASN A C 1
ATOM 2352 O O . ASN A 1 307 ? 27.494 -0.076 -26.089 1.00 87.25 307 ASN A O 1
ATOM 2356 N N . HIS A 1 308 ? 25.866 1.198 -25.223 1.00 81.12 308 HIS A N 1
ATOM 2357 C CA . HIS A 1 308 ? 26.160 0.845 -23.842 1.00 81.12 308 HIS A CA 1
ATOM 2358 C C . HIS A 1 308 ? 25.595 -0.536 -23.469 1.00 81.12 308 HIS A C 1
ATOM 2360 O O . HIS A 1 308 ? 24.447 -0.875 -23.765 1.00 81.12 308 HIS A O 1
ATOM 2366 N N . ASN A 1 309 ? 26.382 -1.338 -22.744 1.00 82.06 309 ASN A N 1
ATOM 2367 C CA . ASN A 1 309 ? 25.915 -2.619 -22.217 1.00 82.06 309 ASN A CA 1
ATOM 2368 C C . ASN A 1 309 ? 25.093 -2.430 -20.930 1.00 82.06 309 ASN A C 1
ATOM 2370 O O . ASN A 1 309 ? 25.624 -2.497 -19.823 1.00 82.06 309 ASN A O 1
ATOM 2374 N N . TYR A 1 310 ? 23.780 -2.257 -21.082 1.00 82.56 310 TYR A N 1
ATOM 2375 C CA . TYR A 1 310 ? 22.844 -2.130 -19.958 1.00 82.56 310 TYR A CA 1
ATOM 2376 C C . TYR A 1 310 ? 22.509 -3.449 -19.249 1.00 82.56 310 TYR A C 1
ATOM 2378 O O . TYR A 1 310 ? 21.804 -3.419 -18.241 1.00 82.56 310 TYR A O 1
ATOM 2386 N N . GLU A 1 311 ? 22.962 -4.607 -19.739 1.00 85.19 311 GLU A N 1
ATOM 2387 C CA . GLU A 1 311 ? 22.520 -5.904 -19.210 1.00 85.19 311 GLU A CA 1
ATOM 2388 C C . GLU A 1 311 ? 22.842 -6.102 -17.713 1.00 85.19 311 GLU A C 1
ATOM 2390 O O . GLU A 1 311 ? 21.943 -6.507 -16.973 1.00 85.19 311 GLU A O 1
ATOM 2395 N N . PRO A 1 312 ? 24.037 -5.742 -17.196 1.00 81.94 312 PRO A N 1
ATOM 2396 C CA . PRO A 1 312 ? 24.320 -5.840 -15.761 1.00 81.94 312 PRO A CA 1
ATOM 2397 C C . PRO A 1 312 ? 23.379 -4.988 -14.902 1.00 81.94 312 PRO A C 1
ATOM 2399 O O . PRO A 1 312 ? 22.912 -5.434 -13.853 1.00 81.94 312 PRO A O 1
ATOM 2402 N N . TRP A 1 313 ? 23.063 -3.775 -15.361 1.00 81.12 313 TRP A N 1
ATOM 2403 C CA . TRP A 1 313 ? 22.116 -2.898 -14.675 1.00 81.12 313 TRP A CA 1
ATOM 2404 C C . TRP A 1 313 ? 20.689 -3.440 -14.747 1.00 81.12 313 TRP A C 1
ATOM 2406 O O . TRP A 1 313 ? 19.986 -3.449 -13.740 1.00 81.12 313 TRP A O 1
ATOM 2416 N N . ARG A 1 314 ? 20.272 -3.973 -15.898 1.00 85.25 314 ARG A N 1
ATOM 2417 C CA . ARG A 1 314 ? 18.961 -4.610 -16.054 1.00 85.25 314 ARG A CA 1
ATOM 2418 C C . ARG A 1 314 ? 18.780 -5.769 -15.078 1.00 85.25 314 ARG A C 1
ATOM 2420 O O . ARG A 1 314 ? 17.729 -5.859 -14.447 1.00 85.25 314 ARG A O 1
ATOM 2427 N N . GLN A 1 315 ? 19.793 -6.621 -14.917 1.00 85.94 315 GLN A N 1
ATOM 2428 C CA . GLN A 1 315 ? 19.752 -7.713 -13.940 1.00 85.94 315 GLN A CA 1
ATOM 2429 C C . GLN A 1 315 ? 19.668 -7.188 -12.504 1.00 85.94 315 GLN A C 1
ATOM 2431 O O . GLN A 1 315 ? 18.851 -7.664 -11.720 1.00 85.94 315 GLN A O 1
ATOM 2436 N N . GLN A 1 316 ? 20.432 -6.143 -12.179 1.00 83.38 316 GLN A N 1
ATOM 2437 C CA . GLN A 1 316 ? 20.335 -5.478 -10.882 1.00 83.38 316 GLN A CA 1
ATOM 2438 C C . GLN A 1 316 ? 18.919 -4.938 -10.625 1.00 83.38 316 GLN A C 1
ATOM 2440 O O . GLN A 1 316 ? 18.364 -5.164 -9.554 1.00 83.38 316 GLN A O 1
ATOM 2445 N N . VAL A 1 317 ? 18.306 -4.255 -11.594 1.00 85.31 317 VAL A N 1
ATOM 2446 C CA . VAL A 1 317 ? 16.936 -3.732 -11.470 1.00 85.31 317 VAL A CA 1
ATOM 2447 C C . VAL A 1 317 ? 15.927 -4.864 -11.280 1.00 85.31 317 VAL A C 1
ATOM 2449 O O . VAL A 1 317 ? 15.052 -4.760 -10.423 1.00 85.31 317 VAL A O 1
ATOM 2452 N N . LEU A 1 318 ? 16.066 -5.969 -12.016 1.00 89.56 318 LEU A N 1
ATOM 2453 C CA . LEU A 1 318 ? 15.217 -7.152 -11.856 1.00 89.56 318 LEU A CA 1
ATOM 2454 C C . LEU A 1 318 ? 15.327 -7.770 -10.456 1.00 89.56 318 LEU A C 1
ATOM 2456 O O . LEU A 1 318 ? 14.308 -8.159 -9.878 1.00 89.56 318 LEU A O 1
ATOM 2460 N N . ASP A 1 319 ? 16.534 -7.836 -9.895 1.00 89.25 319 ASP A N 1
ATOM 2461 C CA . ASP A 1 319 ? 16.767 -8.324 -8.533 1.00 89.25 319 ASP A CA 1
ATOM 2462 C C . ASP A 1 319 ? 16.127 -7.408 -7.495 1.00 89.25 319 ASP A C 1
ATOM 2464 O O . ASP A 1 319 ? 15.421 -7.873 -6.600 1.00 89.25 319 ASP A O 1
ATOM 2468 N N . GLN A 1 320 ? 16.294 -6.097 -7.653 1.00 88.25 320 GLN A N 1
ATOM 2469 C CA . GLN A 1 320 ? 15.686 -5.117 -6.759 1.00 88.25 320 GLN A CA 1
ATOM 2470 C C . GLN A 1 320 ? 14.158 -5.135 -6.836 1.00 88.25 320 GLN A C 1
ATOM 2472 O O . GLN A 1 320 ? 13.499 -5.118 -5.799 1.00 88.25 320 GLN A O 1
ATOM 2477 N N . ALA A 1 321 ? 13.587 -5.215 -8.039 1.00 90.50 321 ALA A N 1
ATOM 2478 C CA . ALA A 1 321 ? 12.145 -5.318 -8.232 1.00 90.50 321 ALA A CA 1
ATOM 2479 C C . ALA A 1 321 ? 11.593 -6.615 -7.622 1.00 90.50 321 ALA A C 1
ATOM 2481 O O . ALA A 1 321 ? 10.573 -6.598 -6.938 1.00 90.50 321 ALA A O 1
ATOM 2482 N N . THR A 1 322 ? 12.293 -7.737 -7.811 1.00 94.00 322 THR A N 1
ATOM 2483 C CA . THR A 1 322 ? 11.908 -9.025 -7.218 1.00 94.00 322 THR A CA 1
ATOM 2484 C C . THR A 1 322 ? 11.917 -8.962 -5.693 1.00 94.00 322 THR A C 1
ATOM 2486 O O . THR A 1 322 ? 10.938 -9.363 -5.061 1.00 94.00 322 THR A O 1
ATOM 2489 N N . ALA A 1 323 ? 12.996 -8.434 -5.105 1.00 92.69 323 ALA A N 1
ATOM 2490 C CA . ALA A 1 323 ? 13.096 -8.219 -3.666 1.00 92.69 323 ALA A CA 1
ATOM 2491 C C . ALA A 1 323 ? 11.952 -7.341 -3.153 1.00 92.69 323 ALA A C 1
ATOM 2493 O O . ALA A 1 323 ? 11.292 -7.703 -2.182 1.00 92.69 323 ALA A O 1
ATOM 2494 N N . TRP A 1 324 ? 11.665 -6.247 -3.859 1.00 92.12 324 TRP A N 1
ATOM 2495 C CA . TRP A 1 324 ? 10.611 -5.310 -3.501 1.00 92.12 324 TRP A CA 1
ATOM 2496 C C . TRP A 1 324 ? 9.217 -5.951 -3.492 1.00 92.12 324 TRP A C 1
ATOM 2498 O O . TRP A 1 324 ? 8.522 -5.844 -2.488 1.00 92.12 324 TRP A O 1
ATOM 2508 N N . TYR A 1 325 ? 8.815 -6.680 -4.540 1.00 94.06 325 TYR A N 1
ATOM 2509 C CA . TYR A 1 325 ? 7.497 -7.337 -4.570 1.00 94.06 325 TYR A CA 1
ATOM 2510 C C . TYR A 1 325 ? 7.331 -8.386 -3.460 1.00 94.06 325 TYR A C 1
ATOM 2512 O O . TYR A 1 325 ? 6.247 -8.528 -2.890 1.00 94.06 325 TYR A O 1
ATOM 2520 N N . VAL A 1 326 ? 8.397 -9.128 -3.138 1.00 95.19 326 VAL A N 1
ATOM 2521 C CA . VAL A 1 326 ? 8.379 -10.101 -2.033 1.00 95.19 326 VAL A CA 1
ATOM 2522 C C . VAL A 1 326 ? 8.291 -9.391 -0.683 1.00 95.19 326 VAL A C 1
ATOM 2524 O O . VAL A 1 326 ? 7.497 -9.803 0.165 1.00 95.19 326 VAL A O 1
ATOM 2527 N N . GLN A 1 327 ? 9.076 -8.328 -0.498 1.00 94.44 327 GLN A N 1
ATOM 2528 C CA . GLN A 1 327 ? 9.099 -7.537 0.725 1.00 94.44 327 GLN A CA 1
ATOM 2529 C C . GLN A 1 327 ? 7.765 -6.828 0.965 1.00 94.44 327 GLN A C 1
ATOM 2531 O O . GLN A 1 327 ? 7.209 -6.981 2.044 1.00 94.44 327 GLN A O 1
ATOM 2536 N N . ARG A 1 328 ? 7.187 -6.178 -0.052 1.00 92.44 328 ARG A N 1
ATOM 2537 C CA . ARG A 1 328 ? 5.873 -5.518 0.016 1.00 92.44 328 ARG A CA 1
ATOM 2538 C C . ARG A 1 328 ? 4.782 -6.458 0.521 1.00 92.44 328 ARG A C 1
ATOM 2540 O O . ARG A 1 328 ? 3.997 -6.103 1.394 1.00 92.44 328 ARG A O 1
ATOM 2547 N N . LEU A 1 329 ? 4.737 -7.690 0.009 1.00 93.75 329 LEU A N 1
ATOM 2548 C CA . LEU A 1 329 ? 3.771 -8.674 0.495 1.00 93.75 329 LEU A CA 1
ATOM 2549 C C . LEU A 1 329 ? 4.037 -9.068 1.959 1.00 93.75 329 LEU A C 1
ATOM 2551 O O . LEU A 1 329 ? 3.092 -9.289 2.712 1.00 93.75 329 LEU A O 1
ATOM 2555 N N . ASN A 1 330 ? 5.305 -9.188 2.364 1.00 94.69 330 ASN A N 1
ATOM 2556 C CA . ASN A 1 330 ? 5.663 -9.470 3.756 1.00 94.69 330 ASN A CA 1
ATOM 2557 C C . ASN A 1 330 ? 5.303 -8.320 4.695 1.00 94.69 330 ASN A C 1
ATOM 2559 O O . ASN A 1 330 ? 4.790 -8.593 5.772 1.00 94.69 330 ASN A O 1
ATOM 2563 N N . GLU A 1 331 ? 5.509 -7.071 4.280 1.00 93.31 331 GLU A N 1
ATOM 2564 C CA . GLU A 1 331 ? 5.065 -5.885 5.017 1.00 93.31 331 GLU A CA 1
ATOM 2565 C C . GLU A 1 331 ? 3.558 -5.965 5.270 1.00 93.31 331 GLU A C 1
ATOM 2567 O O . GLU A 1 331 ? 3.138 -5.933 6.418 1.00 93.31 331 GLU A O 1
ATOM 2572 N N . ARG A 1 332 ? 2.749 -6.222 4.233 1.00 92.06 332 ARG A N 1
ATOM 2573 C CA . ARG A 1 332 ? 1.284 -6.350 4.357 1.00 92.06 332 ARG A CA 1
ATOM 2574 C C . ARG A 1 332 ? 0.841 -7.482 5.286 1.00 92.06 332 ARG A C 1
ATOM 2576 O O . ARG A 1 332 ? -0.092 -7.296 6.066 1.00 92.06 332 ARG A O 1
ATOM 2583 N N . LEU A 1 333 ? 1.494 -8.645 5.207 1.00 92.31 333 LEU A N 1
ATOM 2584 C CA . LEU A 1 333 ? 1.220 -9.782 6.093 1.00 92.31 333 LEU A CA 1
ATOM 2585 C C . LEU A 1 333 ? 1.541 -9.446 7.550 1.00 92.31 333 LEU A C 1
ATOM 2587 O O . LEU A 1 333 ? 0.711 -9.675 8.424 1.00 92.31 333 LEU A O 1
ATOM 2591 N N . VAL A 1 334 ? 2.717 -8.871 7.794 1.00 92.06 334 VAL A N 1
ATOM 2592 C CA . VAL A 1 334 ? 3.173 -8.502 9.135 1.00 92.06 334 VAL A CA 1
ATOM 2593 C C . VAL A 1 334 ? 2.319 -7.376 9.719 1.00 92.06 334 VAL A C 1
ATOM 2595 O O . VAL A 1 334 ? 1.947 -7.450 10.884 1.00 92.06 334 VAL A O 1
ATOM 2598 N N . THR A 1 335 ? 1.924 -6.379 8.923 1.00 91.88 335 THR A N 1
ATOM 2599 C CA . THR A 1 335 ? 0.958 -5.351 9.342 1.00 91.88 335 THR A CA 1
ATOM 2600 C C . THR A 1 335 ? -0.362 -5.981 9.782 1.00 91.88 335 THR A C 1
ATOM 2602 O O . THR A 1 335 ? -0.884 -5.627 10.839 1.00 91.88 335 THR A O 1
ATOM 2605 N N . GLY A 1 336 ? -0.879 -6.945 9.010 1.00 91.44 336 GLY A N 1
ATOM 2606 C CA . GLY A 1 336 ? -2.057 -7.722 9.394 1.00 91.44 336 GLY A CA 1
ATOM 2607 C C . GLY A 1 336 ? -1.859 -8.415 10.743 1.00 91.44 336 GLY A C 1
ATOM 2608 O O . GLY A 1 336 ? -2.655 -8.219 11.657 1.00 91.44 336 GLY A O 1
ATOM 2609 N N . GLU A 1 337 ? -0.752 -9.138 10.923 1.00 90.69 337 GLU A N 1
ATOM 2610 C CA . GLU A 1 337 ? -0.424 -9.804 12.191 1.00 90.69 337 GLU A CA 1
ATOM 2611 C C . GLU A 1 337 ? -0.332 -8.822 13.372 1.00 90.69 337 GLU A C 1
ATOM 2613 O O . GLU A 1 337 ? -0.913 -9.091 14.426 1.00 90.69 337 GLU A O 1
ATOM 2618 N N . THR A 1 338 ? 0.317 -7.664 13.197 1.00 91.25 338 THR A N 1
ATOM 2619 C CA . THR A 1 338 ? 0.414 -6.606 14.220 1.00 91.25 338 THR A CA 1
ATOM 2620 C C . THR A 1 338 ? -0.969 -6.118 14.659 1.00 91.25 338 THR A C 1
ATOM 2622 O O . THR A 1 338 ? -1.215 -5.925 15.850 1.00 91.25 338 THR A O 1
ATOM 2625 N N . PHE A 1 339 ? -1.902 -5.979 13.719 1.00 90.75 339 PHE A N 1
ATOM 2626 C CA . PHE A 1 339 ? -3.274 -5.548 13.988 1.00 90.75 339 PHE A CA 1
ATOM 2627 C C . PHE A 1 339 ? -4.243 -6.695 14.287 1.00 90.75 339 PHE A C 1
ATOM 2629 O O . PHE A 1 339 ? -5.442 -6.465 14.424 1.00 90.75 339 PHE A O 1
ATOM 2636 N N . THR A 1 340 ? -3.746 -7.929 14.434 1.00 90.62 340 THR A N 1
ATOM 2637 C CA . THR A 1 340 ? -4.582 -9.133 14.591 1.00 90.62 340 THR A CA 1
ATOM 2638 C C . THR A 1 340 ? -5.644 -9.260 13.482 1.00 90.62 340 THR A C 1
ATOM 2640 O O . THR A 1 340 ? -6.772 -9.690 13.722 1.00 90.62 340 THR A O 1
ATOM 2643 N N . ALA A 1 341 ? -5.279 -8.863 12.266 1.00 90.38 341 ALA A N 1
ATOM 2644 C CA . ALA A 1 341 ? -6.124 -8.827 11.087 1.00 90.38 341 ALA A CA 1
ATOM 2645 C C . ALA A 1 341 ? -5.623 -9.801 10.014 1.00 90.38 341 ALA A C 1
ATOM 2647 O O . ALA A 1 341 ? -4.433 -9.866 9.704 1.00 90.38 341 ALA A O 1
ATOM 2648 N N . ASP A 1 342 ? -6.548 -10.531 9.399 1.00 89.31 342 ASP A N 1
ATOM 2649 C CA . ASP A 1 342 ? -6.252 -11.388 8.260 1.00 89.31 342 ASP A CA 1
ATOM 2650 C C . ASP A 1 342 ? -6.079 -10.525 7.003 1.00 89.31 342 ASP A C 1
ATOM 2652 O O . ASP A 1 342 ? -6.995 -9.816 6.573 1.00 89.31 342 ASP A O 1
ATOM 2656 N N . TYR A 1 343 ? -4.900 -10.598 6.383 1.00 89.50 343 TYR A N 1
ATOM 2657 C CA . TYR A 1 343 ? -4.644 -9.896 5.130 1.00 89.50 343 TYR A CA 1
ATOM 2658 C C . TYR A 1 343 ? -5.456 -10.508 3.979 1.00 89.50 343 TYR A C 1
ATOM 2660 O O . TYR A 1 343 ? -5.301 -11.683 3.631 1.00 89.50 343 TYR A O 1
ATOM 2668 N N . LEU A 1 344 ? -6.292 -9.688 3.347 1.00 87.00 344 LEU A N 1
ATOM 2669 C CA . LEU A 1 344 ? -7.029 -10.033 2.141 1.00 87.00 344 LEU A CA 1
ATOM 2670 C C . LEU A 1 344 ? -6.368 -9.333 0.960 1.00 87.00 344 LEU A C 1
ATOM 2672 O O . LEU A 1 344 ? -6.423 -8.117 0.870 1.00 87.00 344 LEU A O 1
ATOM 2676 N N . THR A 1 345 ? -5.794 -10.069 0.014 1.00 86.12 345 THR A N 1
ATOM 2677 C CA . THR A 1 345 ? -5.245 -9.447 -1.200 1.00 86.12 345 THR A CA 1
ATOM 2678 C C . THR A 1 345 ? -6.333 -9.129 -2.231 1.00 86.12 345 THR A C 1
ATOM 2680 O O . THR A 1 345 ? -7.262 -9.912 -2.444 1.00 86.12 345 THR A O 1
ATOM 2683 N N . ALA A 1 346 ? -6.186 -7.990 -2.912 1.00 80.12 346 ALA A N 1
ATOM 2684 C CA . ALA A 1 346 ? -6.989 -7.614 -4.076 1.00 80.12 346 ALA A CA 1
ATOM 2685 C C . ALA A 1 346 ? -6.290 -7.912 -5.413 1.00 80.12 346 ALA A C 1
ATOM 2687 O O . ALA A 1 346 ? -6.869 -7.675 -6.469 1.00 80.12 346 ALA A O 1
ATOM 2688 N N . SER A 1 347 ? -5.067 -8.441 -5.379 1.00 87.00 347 SER A N 1
ATOM 2689 C CA . SER A 1 347 ? -4.200 -8.653 -6.534 1.00 87.00 347 SER A CA 1
ATOM 2690 C C . SER A 1 347 ? -4.061 -10.151 -6.829 1.00 87.00 347 SER A C 1
ATOM 2692 O O . SER A 1 347 ? -3.597 -10.913 -5.975 1.00 87.00 347 SER A O 1
ATOM 2694 N N . PRO A 1 348 ? -4.433 -10.643 -8.027 1.00 89.19 348 PRO A N 1
ATOM 2695 C CA . PRO A 1 348 ? -4.148 -12.027 -8.393 1.00 89.19 348 PRO A CA 1
ATOM 2696 C C . PRO A 1 348 ? -2.654 -12.359 -8.399 1.00 89.19 348 PRO A C 1
ATOM 2698 O O . PRO A 1 348 ? -2.287 -13.506 -8.126 1.00 89.19 348 PRO A O 1
ATOM 2701 N N . PHE A 1 349 ? -1.782 -11.386 -8.692 1.00 91.81 349 PHE A N 1
ATOM 2702 C CA . PHE A 1 349 ? -0.339 -11.556 -8.522 1.00 91.81 349 PHE A CA 1
ATOM 2703 C C . PHE A 1 349 ? -0.006 -11.966 -7.085 1.00 91.81 349 PHE A C 1
ATOM 2705 O O . PHE A 1 349 ? 0.599 -13.018 -6.864 1.00 91.81 349 PHE A O 1
ATOM 2712 N N . GLU A 1 350 ? -0.474 -11.194 -6.113 1.00 91.75 350 GLU A N 1
ATOM 2713 C CA . GLU A 1 350 ? -0.215 -11.445 -4.698 1.00 91.75 350 GLU A CA 1
ATOM 2714 C C . GLU A 1 350 ? -0.915 -12.694 -4.178 1.00 91.75 350 GLU A C 1
ATOM 2716 O O . GLU A 1 350 ? -0.314 -13.451 -3.422 1.00 91.75 350 GLU A O 1
ATOM 2721 N N . ALA A 1 351 ? -2.138 -12.984 -4.630 1.00 90.69 351 ALA A N 1
ATOM 2722 C CA . ALA A 1 351 ? -2.834 -14.222 -4.284 1.00 90.69 351 ALA A CA 1
ATOM 2723 C C . ALA A 1 351 ? -2.015 -15.453 -4.698 1.00 90.69 351 ALA A C 1
ATOM 2725 O O . ALA A 1 351 ? -1.868 -16.413 -3.934 1.00 90.69 351 ALA A O 1
ATOM 2726 N N . ARG A 1 352 ? -1.425 -15.419 -5.900 1.00 92.94 352 ARG A N 1
ATOM 2727 C CA . ARG A 1 352 ? -0.529 -16.479 -6.381 1.00 92.94 352 ARG A CA 1
ATOM 2728 C C . ARG A 1 352 ? 0.795 -16.485 -5.622 1.00 92.94 352 ARG A C 1
ATOM 2730 O O . ARG A 1 352 ? 1.283 -17.569 -5.302 1.00 92.94 352 ARG A O 1
ATOM 2737 N N . LEU A 1 353 ? 1.348 -15.320 -5.285 1.00 93.88 353 LEU A N 1
ATOM 2738 C CA . LEU A 1 353 ? 2.567 -15.215 -4.482 1.00 93.88 353 LEU A CA 1
ATOM 2739 C C . LEU A 1 353 ? 2.368 -15.817 -3.076 1.00 93.88 353 LEU A C 1
ATOM 2741 O O . LEU A 1 353 ? 3.164 -16.656 -2.653 1.00 93.88 353 LEU A O 1
ATOM 2745 N N . LEU A 1 354 ? 1.265 -15.491 -2.397 1.00 92.50 354 LEU A N 1
ATOM 2746 C CA . LEU A 1 354 ? 0.856 -16.066 -1.110 1.00 92.50 354 LEU A CA 1
ATOM 2747 C C . LEU A 1 354 ? 0.689 -17.586 -1.186 1.00 92.50 354 LEU A C 1
ATOM 2749 O O . LEU A 1 354 ? 1.273 -18.319 -0.383 1.00 92.50 354 LEU A O 1
ATOM 2753 N N . ALA A 1 355 ? -0.029 -18.080 -2.200 1.00 90.75 355 ALA A N 1
ATOM 2754 C CA . ALA A 1 355 ? -0.212 -19.515 -2.404 1.00 90.75 355 ALA A CA 1
ATOM 2755 C C . ALA A 1 355 ? 1.133 -20.245 -2.566 1.00 90.75 355 ALA A C 1
ATOM 2757 O O . ALA A 1 355 ? 1.344 -21.305 -1.976 1.00 90.75 355 ALA A O 1
ATOM 2758 N N . ARG A 1 356 ? 2.087 -19.657 -3.300 1.00 92.50 356 ARG A N 1
ATOM 2759 C CA . ARG A 1 356 ? 3.446 -20.206 -3.453 1.00 92.50 356 ARG A CA 1
ATOM 2760 C C . ARG A 1 356 ? 4.272 -20.141 -2.180 1.00 92.50 356 ARG A C 1
ATOM 2762 O O . ARG A 1 356 ? 5.119 -21.008 -1.952 1.00 92.50 356 ARG A O 1
ATOM 2769 N N . LYS A 1 357 ? 4.011 -19.159 -1.324 1.00 90.81 357 LYS A N 1
ATOM 2770 C CA . LYS A 1 357 ? 4.600 -19.085 0.013 1.00 90.81 357 LYS A CA 1
ATOM 2771 C C . LYS A 1 357 ? 4.033 -20.131 0.973 1.00 90.81 357 LYS A C 1
ATOM 2773 O O . LYS A 1 357 ? 4.599 -20.319 2.043 1.00 90.81 357 LYS A O 1
ATOM 2778 N N . GLY A 1 358 ? 2.979 -20.849 0.578 1.00 84.19 358 GLY A N 1
ATOM 2779 C CA . GLY A 1 358 ? 2.261 -21.793 1.433 1.00 84.19 358 GLY A CA 1
ATOM 2780 C C . GLY A 1 358 ? 1.255 -21.104 2.357 1.00 84.19 358 GLY A C 1
ATOM 2781 O O . GLY A 1 358 ? 0.690 -21.753 3.229 1.00 84.19 358 GLY A O 1
ATOM 2782 N N . HIS A 1 359 ? 1.024 -19.802 2.168 1.00 73.25 359 HIS A N 1
ATOM 2783 C CA . HIS A 1 359 ? 0.001 -19.028 2.865 1.00 73.25 359 HIS A CA 1
ATOM 2784 C C . HIS A 1 359 ? -1.283 -19.113 2.040 1.00 73.25 359 HIS A C 1
ATOM 2786 O O . HIS A 1 359 ? -1.669 -18.187 1.333 1.00 73.25 359 HIS A O 1
ATOM 2792 N N . CYS A 1 360 ? -1.910 -20.286 2.046 1.00 53.50 360 CYS A N 1
ATOM 2793 C CA . CYS A 1 360 ? -3.299 -20.389 1.621 1.00 53.50 360 CYS A CA 1
ATOM 2794 C C . CYS A 1 360 ? -4.159 -20.060 2.846 1.00 53.50 360 CYS A C 1
ATOM 2796 O O . CYS A 1 360 ? -3.812 -20.537 3.931 1.00 53.50 360 CYS A O 1
ATOM 2798 N N . PRO A 1 361 ? -5.254 -19.287 2.726 1.00 44.81 361 PRO A N 1
ATOM 2799 C CA . PRO A 1 361 ? -6.158 -19.087 3.844 1.00 44.81 361 PRO A CA 1
ATOM 2800 C C . PRO A 1 361 ? -6.703 -20.451 4.261 1.00 44.81 361 PRO A C 1
ATOM 2802 O O . PRO A 1 361 ? -7.596 -21.025 3.633 1.00 44.81 361 PRO A O 1
ATOM 2805 N N . THR A 1 362 ? -6.156 -20.990 5.347 1.00 37.25 362 THR A N 1
ATOM 2806 C CA . THR A 1 362 ? -6.883 -21.962 6.142 1.00 37.25 362 THR A CA 1
ATOM 2807 C C . THR A 1 362 ? -7.984 -21.132 6.765 1.00 37.25 362 THR A C 1
ATOM 2809 O O . THR A 1 362 ? -7.758 -20.488 7.783 1.00 37.25 362 THR A O 1
ATOM 2812 N N . VAL A 1 363 ? -9.157 -21.074 6.125 1.00 38.44 363 VAL A N 1
ATOM 2813 C CA . VAL A 1 363 ? -10.369 -20.616 6.804 1.00 38.44 363 VAL A CA 1
ATOM 2814 C C . VAL A 1 363 ? -10.373 -21.385 8.115 1.00 38.44 363 VAL A C 1
ATOM 2816 O O . VAL A 1 363 ? -10.496 -22.616 8.093 1.00 38.44 363 VAL A O 1
ATOM 2819 N N . ARG A 1 364 ? -10.127 -20.696 9.238 1.00 35.50 364 ARG A N 1
ATOM 2820 C CA . ARG A 1 364 ? -10.254 -21.276 10.571 1.00 35.50 364 ARG A CA 1
ATOM 2821 C C . ARG A 1 364 ? -11.704 -21.712 10.654 1.00 35.50 364 ARG A C 1
ATOM 2823 O O . ARG A 1 364 ? -12.592 -20.937 10.975 1.00 35.50 364 ARG A O 1
ATOM 2830 N N . ARG A 1 365 ? -11.965 -22.967 10.292 1.00 32.78 365 ARG A N 1
ATOM 2831 C CA . ARG A 1 365 ? -13.250 -23.615 10.493 1.00 32.78 365 ARG A CA 1
ATOM 2832 C C . ARG A 1 365 ? -13.322 -23.861 11.992 1.00 32.78 365 ARG A C 1
ATOM 2834 O O . ARG A 1 365 ? -13.132 -24.980 12.456 1.00 32.78 365 ARG A O 1
ATOM 2841 N N . THR A 1 366 ? -13.609 -22.813 12.755 1.00 35.00 366 THR A N 1
ATOM 2842 C CA . THR A 1 366 ? -14.275 -22.905 14.051 1.00 35.00 366 THR A CA 1
ATOM 2843 C C . THR A 1 366 ? -15.678 -23.447 13.793 1.00 35.00 366 THR A C 1
ATOM 2845 O O . THR A 1 366 ? -16.700 -22.801 13.992 1.00 35.00 366 THR A O 1
ATOM 2848 N N . LEU A 1 367 ? -15.745 -24.704 13.345 1.00 33.16 367 LEU A N 1
ATOM 2849 C CA . LEU A 1 367 ? -16.897 -25.521 13.643 1.00 33.16 367 LEU A CA 1
ATOM 2850 C C . LEU A 1 367 ? -16.880 -25.698 15.152 1.00 33.16 367 LEU A C 1
ATOM 2852 O O . LEU A 1 367 ? -16.144 -26.526 15.686 1.00 33.16 367 LEU A O 1
ATOM 2856 N N . ARG A 1 368 ? -17.710 -24.897 15.818 1.00 37.94 368 ARG A N 1
ATOM 2857 C CA . ARG A 1 368 ? -18.343 -25.239 17.088 1.00 37.94 368 ARG A CA 1
ATOM 2858 C C . ARG A 1 368 ? -18.914 -26.659 16.970 1.00 37.94 368 ARG A C 1
ATOM 2860 O O . ARG A 1 368 ? -20.080 -26.851 16.643 1.00 37.94 368 ARG A O 1
ATOM 2867 N N . SER A 1 369 ? -18.100 -27.677 17.231 1.00 34.72 369 SER A N 1
ATOM 2868 C CA . SER A 1 369 ? -18.614 -28.953 17.702 1.00 34.72 369 SER A CA 1
ATOM 2869 C C . SER A 1 369 ? -18.909 -28.755 19.180 1.00 34.72 369 SER A C 1
ATOM 2871 O O . SER A 1 369 ? -18.032 -28.944 20.023 1.00 34.72 369 SER A O 1
ATOM 2873 N N . GLY A 1 370 ? -20.133 -28.337 19.501 1.00 34.84 370 GLY A N 1
ATOM 2874 C CA . GLY A 1 370 ? -20.677 -28.575 20.829 1.00 34.84 370 GLY A CA 1
ATOM 2875 C C . GLY A 1 370 ? -20.687 -30.084 21.066 1.00 34.84 370 GLY A C 1
ATOM 2876 O O . GLY A 1 370 ? -21.626 -30.771 20.684 1.00 34.84 370 GL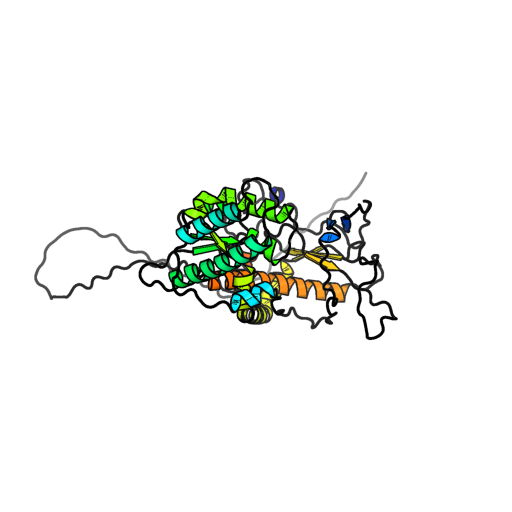Y A O 1
ATOM 2877 N N . ARG A 1 371 ? -19.598 -30.616 21.627 1.00 30.53 371 ARG A N 1
ATOM 2878 C CA . ARG A 1 371 ? -19.578 -31.925 22.269 1.00 30.53 371 ARG A CA 1
ATOM 2879 C C . ARG A 1 371 ? -19.930 -31.683 23.727 1.00 30.53 371 ARG A C 1
ATOM 2881 O O . ARG A 1 371 ? -19.062 -31.529 24.577 1.00 30.53 371 ARG A O 1
ATOM 2888 N N . THR A 1 372 ? -21.225 -31.626 23.995 1.00 35.66 372 THR A N 1
ATOM 2889 C CA . THR A 1 372 ? -21.734 -32.115 25.269 1.00 35.66 372 THR A CA 1
ATOM 2890 C C . THR A 1 372 ? -21.441 -33.612 25.309 1.00 35.66 372 THR A C 1
ATOM 2892 O O . THR A 1 372 ? -21.887 -34.378 24.454 1.00 35.66 372 THR A O 1
ATOM 2895 N N . SER A 1 373 ? -20.606 -34.023 26.257 1.00 30.33 373 SER A N 1
ATOM 2896 C CA . SER A 1 373 ? -20.435 -35.426 26.620 1.00 30.33 373 SER A CA 1
ATOM 2897 C C . SER A 1 373 ? -21.760 -35.963 27.167 1.00 30.33 373 SER A C 1
ATOM 2899 O O . SER A 1 373 ? -22.288 -35.356 28.098 1.00 30.33 373 SER A O 1
ATOM 2901 N N . PRO A 1 374 ? -22.294 -37.095 26.683 1.00 33.59 374 PRO A N 1
ATOM 2902 C CA . PRO A 1 374 ? -23.248 -37.869 27.450 1.00 33.59 374 PRO A CA 1
ATOM 2903 C C . PRO A 1 374 ? -22.490 -38.945 28.231 1.00 33.59 374 PRO A C 1
ATOM 2905 O O . PRO A 1 374 ? -21.747 -39.751 27.668 1.00 33.59 374 PRO A O 1
ATOM 2908 N N . SER A 1 375 ? -22.688 -38.936 29.541 1.00 30.50 375 SER A N 1
ATOM 2909 C CA . SER A 1 375 ? -22.450 -40.067 30.426 1.00 30.50 375 SER A CA 1
ATOM 2910 C C . SER A 1 375 ? -23.240 -41.293 29.949 1.00 30.50 375 SER A C 1
ATOM 2912 O O . SER A 1 375 ? -24.420 -41.206 29.614 1.00 30.50 375 SER A O 1
ATOM 2914 N N . SER A 1 376 ? -22.575 -42.446 29.918 1.00 26.97 376 SER A N 1
ATOM 2915 C CA . SER A 1 376 ? -23.193 -43.761 29.714 1.00 26.97 376 SER A CA 1
ATOM 2916 C C . SER A 1 376 ? -24.153 -44.104 30.864 1.00 26.97 376 SER A C 1
ATOM 2918 O O . SER A 1 376 ? -23.883 -43.735 32.009 1.00 26.97 376 SER A O 1
ATOM 2920 N N . PRO A 1 377 ? -25.218 -44.880 30.593 1.00 32.75 377 PRO A N 1
ATOM 2921 C CA . PRO A 1 377 ? -25.152 -46.284 31.008 1.00 32.75 377 PRO A CA 1
ATOM 2922 C C . PRO A 1 377 ? -25.669 -47.292 29.958 1.00 32.75 377 PRO A C 1
ATOM 2924 O O . PRO A 1 377 ? -26.415 -46.973 29.036 1.00 32.75 377 PRO A O 1
ATOM 2927 N N . THR A 1 378 ? -25.192 -48.526 30.119 1.00 30.59 378 THR A N 1
ATOM 2928 C CA . THR A 1 378 ? -25.399 -49.763 29.336 1.00 30.59 378 THR A CA 1
ATOM 2929 C C . THR A 1 378 ? -26.857 -50.305 29.403 1.00 30.59 378 THR A C 1
ATOM 2931 O O . THR A 1 378 ? -27.663 -49.780 30.168 1.00 30.59 378 THR A O 1
ATOM 2934 N N . PRO A 1 379 ? -27.262 -51.321 28.596 1.00 33.75 379 PRO A N 1
ATOM 2935 C CA . PRO A 1 379 ? -28.525 -51.302 27.852 1.00 33.75 379 PRO A CA 1
ATOM 2936 C C . PRO A 1 379 ? -29.508 -52.427 28.229 1.00 33.75 379 PRO A C 1
ATOM 2938 O O . PRO A 1 379 ? -29.094 -53.522 28.593 1.00 33.75 379 PRO A O 1
ATOM 2941 N N . THR A 1 380 ? -30.810 -52.243 27.967 1.00 26.48 380 THR A N 1
ATOM 2942 C CA . THR A 1 380 ? -31.676 -53.398 27.653 1.00 26.48 380 THR A CA 1
ATOM 2943 C C . THR A 1 380 ? -32.879 -53.049 26.760 1.00 26.48 380 THR A C 1
ATOM 2945 O O . THR A 1 380 ? -33.663 -52.170 27.088 1.00 26.48 380 THR A O 1
ATOM 2948 N N . ARG A 1 381 ? -33.028 -53.862 25.699 1.00 25.48 381 ARG A N 1
ATOM 2949 C CA . ARG A 1 381 ? -34.226 -54.228 24.898 1.00 25.48 381 ARG A CA 1
ATOM 2950 C C . ARG A 1 381 ? -34.819 -53.243 23.852 1.00 25.48 381 ARG A C 1
ATOM 2952 O O . ARG A 1 381 ? -35.302 -52.164 24.150 1.00 25.48 381 ARG A O 1
ATOM 2959 N N . LEU A 1 382 ? -34.799 -53.750 22.606 1.00 25.22 382 LEU A N 1
ATOM 2960 C CA . LEU A 1 382 ? -35.547 -53.436 21.360 1.00 25.22 382 LEU A CA 1
ATOM 2961 C C . LEU A 1 382 ? -37.079 -53.255 21.568 1.00 25.22 382 LEU A C 1
ATOM 2963 O O . LEU A 1 382 ? -37.533 -53.718 22.615 1.00 25.22 382 LEU A O 1
ATOM 2967 N N . PRO A 1 383 ? -37.912 -52.767 20.592 1.00 36.50 383 PRO A N 1
ATOM 2968 C CA . PRO A 1 383 ? -37.713 -52.801 19.123 1.00 36.50 383 PRO A CA 1
ATOM 2969 C C . PRO A 1 383 ? -38.172 -51.588 18.243 1.00 36.50 383 PRO A C 1
ATOM 2971 O O . PRO A 1 383 ? -39.080 -50.842 18.578 1.00 36.50 383 PRO A O 1
ATOM 2974 N N . TRP A 1 384 ? -37.642 -51.579 17.003 1.00 24.12 384 TRP A N 1
ATOM 2975 C CA . TRP A 1 384 ? -38.279 -51.232 15.702 1.00 24.12 384 TRP A CA 1
ATOM 2976 C C . TRP A 1 384 ? -38.297 -49.798 15.088 1.00 24.12 384 TRP A C 1
ATOM 2978 O O . TRP A 1 384 ? -38.739 -48.821 15.672 1.00 24.12 384 TRP A O 1
ATOM 2988 N N . ARG A 1 385 ? -37.962 -49.819 13.774 1.00 25.91 385 ARG A N 1
ATOM 2989 C CA . ARG A 1 385 ? -38.222 -48.925 12.609 1.00 25.91 385 ARG A CA 1
ATOM 2990 C C . ARG A 1 385 ? -37.431 -47.616 12.411 1.00 25.91 385 ARG A C 1
ATOM 2992 O O . ARG A 1 385 ? -37.601 -46.647 13.128 1.00 25.91 385 ARG A O 1
ATOM 2999 N N . GLY A 1 386 ? -36.760 -47.542 11.247 1.00 24.75 386 GLY A N 1
ATOM 3000 C CA . GLY A 1 386 ? -36.771 -46.329 10.408 1.00 24.75 386 GLY A CA 1
ATOM 3001 C C . GLY A 1 386 ? -35.439 -45.849 9.809 1.00 24.75 386 GLY A C 1
ATOM 3002 O O . GLY A 1 386 ? -34.744 -45.065 10.427 1.00 24.75 386 GLY A O 1
ATOM 3003 N N . ARG A 1 387 ? -35.152 -46.273 8.566 1.00 27.92 387 ARG A N 1
ATOM 3004 C CA . ARG A 1 387 ? -34.444 -45.575 7.454 1.00 27.92 387 ARG A CA 1
ATOM 3005 C C . ARG A 1 387 ? -33.139 -44.769 7.702 1.00 27.92 387 ARG A C 1
ATOM 3007 O O . ARG A 1 387 ? -33.103 -43.760 8.388 1.00 27.92 387 ARG A O 1
ATOM 3014 N N . ARG A 1 388 ? -32.093 -45.150 6.946 1.00 27.61 388 ARG A N 1
ATOM 3015 C CA . ARG A 1 388 ? -30.829 -44.410 6.692 1.00 27.61 388 ARG A CA 1
ATOM 3016 C C . ARG A 1 388 ? -30.999 -43.320 5.609 1.00 27.61 388 ARG A C 1
ATOM 3018 O O . ARG A 1 388 ? -31.846 -43.490 4.734 1.00 27.61 388 ARG A O 1
ATOM 3025 N N . PRO A 1 389 ? -30.115 -42.299 5.578 1.00 32.00 389 PRO A N 1
ATOM 3026 C CA . PRO A 1 389 ? -29.034 -42.281 4.570 1.00 32.00 389 PRO A CA 1
ATOM 3027 C C . PRO A 1 389 ? -27.662 -41.925 5.195 1.00 32.00 389 PRO A C 1
ATOM 3029 O O . PRO A 1 389 ? -27.551 -41.028 6.017 1.00 32.00 389 PRO A O 1
ATOM 3032 N N . ARG A 1 390 ? -26.630 -42.768 5.045 1.00 29.08 390 ARG A N 1
ATOM 3033 C CA . ARG A 1 390 ? -25.550 -42.755 4.025 1.00 29.08 390 ARG A CA 1
ATOM 3034 C C . ARG A 1 390 ? -24.699 -41.471 3.981 1.00 29.08 390 ARG A C 1
ATOM 3036 O O . ARG A 1 390 ? -25.009 -40.495 3.310 1.00 29.08 390 ARG A O 1
ATOM 3043 N N . THR A 1 391 ? -23.572 -41.574 4.678 1.00 27.45 391 THR A N 1
ATOM 3044 C CA . THR A 1 391 ? -22.379 -40.727 4.677 1.00 27.45 391 THR A CA 1
ATOM 3045 C C . THR A 1 391 ? -21.573 -40.845 3.370 1.00 27.45 391 THR A C 1
ATOM 3047 O O . THR A 1 391 ? -21.514 -41.911 2.757 1.00 27.45 391 THR A O 1
ATOM 3050 N N . ARG A 1 392 ? -20.919 -39.742 2.966 1.00 31.64 392 ARG A N 1
ATOM 3051 C CA . ARG A 1 392 ? -19.777 -39.716 2.021 1.00 31.64 392 ARG A CA 1
ATOM 3052 C C . ARG A 1 392 ? -18.531 -40.358 2.674 1.00 31.64 392 ARG A C 1
ATOM 3054 O O . ARG A 1 392 ? -18.503 -40.474 3.900 1.00 31.64 392 ARG A O 1
ATOM 3061 N N . PRO A 1 393 ? -17.479 -40.709 1.907 1.00 30.61 393 PRO A N 1
ATOM 3062 C CA . PRO A 1 393 ? -16.380 -39.739 1.746 1.00 30.61 393 PRO A CA 1
ATOM 3063 C C . PRO A 1 393 ? -15.695 -39.777 0.363 1.00 30.61 393 PRO A C 1
ATOM 3065 O O . PRO A 1 393 ? -15.403 -40.844 -0.165 1.00 30.61 393 PRO A O 1
ATOM 3068 N N . TRP A 1 394 ? -15.357 -38.604 -0.186 1.00 24.89 394 TRP A N 1
ATOM 3069 C CA . TRP A 1 394 ? -14.386 -38.486 -1.281 1.00 24.89 394 TRP A CA 1
ATOM 3070 C C . TRP A 1 394 ? -13.035 -38.059 -0.709 1.00 24.89 394 TRP A C 1
ATOM 3072 O O . TRP A 1 394 ? -12.944 -37.074 0.025 1.00 24.89 394 TRP A O 1
ATOM 3082 N N . ARG A 1 395 ? -12.017 -38.863 -1.022 1.00 25.41 395 ARG A N 1
ATOM 3083 C CA . ARG A 1 395 ? -10.609 -38.683 -0.672 1.00 25.41 395 ARG A CA 1
ATOM 3084 C C . ARG A 1 395 ? -9.902 -37.799 -1.708 1.00 25.41 395 ARG A C 1
ATOM 3086 O O . ARG A 1 395 ? -10.154 -37.904 -2.900 1.00 25.41 395 ARG A O 1
ATOM 3093 N N . THR A 1 396 ? -9.019 -36.962 -1.175 1.00 26.42 396 THR A N 1
ATOM 3094 C CA . THR A 1 396 ? -7.738 -36.442 -1.691 1.00 26.42 396 THR A CA 1
ATOM 3095 C C . THR A 1 396 ? -7.221 -36.958 -3.044 1.00 26.42 396 THR A C 1
ATOM 3097 O O . THR A 1 396 ? -7.036 -38.163 -3.203 1.00 26.42 396 THR A O 1
ATOM 3100 N N . CYS A 1 397 ? -6.792 -36.039 -3.919 1.00 23.28 397 CYS A N 1
ATOM 3101 C CA . CYS A 1 397 ? -5.802 -36.314 -4.968 1.00 23.28 397 CYS A CA 1
ATOM 3102 C C . CYS A 1 397 ? -4.482 -35.599 -4.653 1.00 23.28 397 CYS A C 1
ATOM 3104 O O . CYS A 1 397 ? -4.396 -34.373 -4.672 1.00 23.28 397 CYS A O 1
ATOM 3106 N N . ALA A 1 398 ? -3.469 -36.415 -4.370 1.00 25.33 398 ALA A N 1
ATOM 3107 C CA . ALA A 1 398 ? -2.060 -36.089 -4.506 1.00 25.33 398 ALA A CA 1
ATOM 3108 C C . ALA A 1 398 ? -1.669 -36.189 -5.990 1.00 25.33 398 ALA A C 1
ATOM 3110 O O . ALA A 1 398 ? -2.188 -37.050 -6.700 1.00 25.33 398 ALA A O 1
ATOM 3111 N N . VAL A 1 399 ? -0.739 -35.351 -6.448 1.00 24.52 399 VAL A N 1
ATOM 3112 C CA . VAL A 1 399 ? -0.081 -35.510 -7.752 1.00 24.52 399 VAL A CA 1
ATOM 3113 C C . VAL A 1 399 ? 1.358 -35.943 -7.488 1.00 24.52 399 VAL A C 1
ATOM 3115 O O . VAL A 1 399 ? 2.128 -35.202 -6.881 1.00 24.52 399 VAL A O 1
ATOM 3118 N N . ARG A 1 400 ? 1.689 -37.165 -7.917 1.00 22.41 400 ARG A N 1
ATOM 3119 C CA . ARG A 1 400 ? 3.057 -37.667 -8.094 1.00 22.41 400 ARG A CA 1
ATOM 3120 C C . ARG A 1 400 ? 3.377 -37.691 -9.589 1.00 22.41 400 ARG A C 1
ATOM 31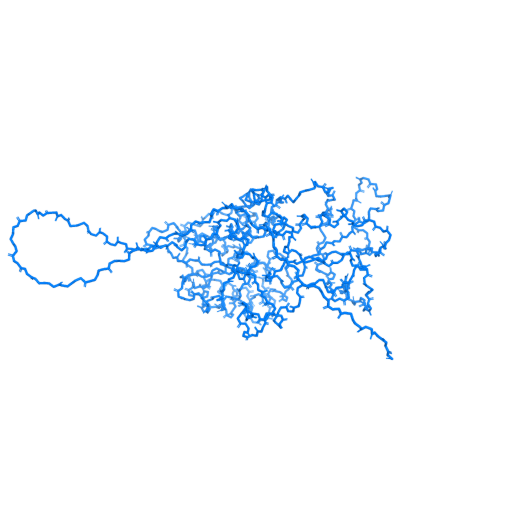22 O O . ARG A 1 400 ? 2.500 -37.965 -10.405 1.00 22.41 400 ARG A O 1
ATOM 3129 N N . SER A 1 401 ? 4.630 -37.380 -9.890 1.00 27.55 401 SER A N 1
ATOM 3130 C CA . SER A 1 401 ? 5.304 -37.490 -11.180 1.00 27.55 401 SER A CA 1
ATOM 3131 C C . SER A 1 401 ? 5.542 -38.952 -11.584 1.00 27.55 401 SER A C 1
ATOM 3133 O O . SER A 1 401 ? 5.661 -39.804 -10.705 1.00 27.55 401 SER A O 1
ATOM 3135 N N . ASP A 1 402 ? 5.585 -39.224 -12.896 1.00 25.05 402 ASP A N 1
ATOM 3136 C CA . ASP A 1 402 ? 6.726 -39.832 -13.622 1.00 25.05 402 ASP A CA 1
ATOM 3137 C C . ASP A 1 402 ? 6.309 -40.307 -15.041 1.00 25.05 402 ASP A C 1
ATOM 3139 O O . ASP A 1 402 ? 5.585 -41.283 -15.177 1.00 25.05 402 ASP A O 1
ATOM 3143 N N . SER A 1 403 ? 6.779 -39.559 -16.059 1.00 27.53 403 SER A N 1
ATOM 3144 C CA . SER A 1 403 ? 7.334 -39.912 -17.400 1.00 27.53 403 SER A CA 1
ATOM 3145 C C . SER A 1 403 ? 6.722 -41.038 -18.299 1.00 27.53 403 SER A C 1
ATOM 3147 O O . SER A 1 403 ? 5.724 -41.654 -17.963 1.00 27.53 403 SER A O 1
ATOM 3149 N N . PRO A 1 404 ? 7.255 -41.297 -19.518 1.00 33.69 404 PRO A N 1
ATOM 3150 C CA . PRO A 1 404 ? 6.971 -40.569 -20.763 1.00 33.69 404 PRO A CA 1
ATOM 3151 C C . PRO A 1 404 ? 6.459 -41.485 -21.904 1.00 33.69 404 PRO A C 1
ATOM 3153 O O . PRO A 1 404 ? 6.716 -42.683 -21.908 1.00 33.69 404 PRO A O 1
ATOM 3156 N N . CYS A 1 405 ? 5.827 -40.922 -22.942 1.00 25.02 405 CYS A N 1
ATOM 3157 C CA . CYS A 1 405 ? 5.676 -41.580 -24.252 1.00 25.02 405 CYS A CA 1
ATOM 3158 C C . CYS A 1 405 ? 5.689 -40.538 -25.388 1.00 25.02 405 CYS A C 1
ATOM 3160 O O . CYS A 1 405 ? 4.943 -39.563 -25.373 1.00 25.02 405 CYS A O 1
ATOM 3162 N N . VAL A 1 406 ? 6.558 -40.775 -26.367 1.00 28.81 406 VAL A N 1
ATOM 3163 C CA . VAL A 1 406 ? 6.810 -40.056 -27.634 1.00 28.81 406 VAL A CA 1
ATOM 3164 C C . VAL A 1 406 ? 7.034 -41.178 -28.678 1.00 28.81 406 VAL A C 1
ATOM 3166 O O . VAL A 1 406 ? 7.428 -42.266 -28.260 1.00 28.81 406 VAL A O 1
ATOM 3169 N N . PRO A 1 407 ? 6.997 -40.973 -30.009 1.00 42.59 407 PRO A N 1
ATOM 3170 C CA . PRO A 1 407 ? 6.022 -40.326 -30.901 1.00 42.59 407 PRO A CA 1
ATOM 3171 C C . PRO A 1 407 ? 5.597 -41.261 -32.071 1.00 42.59 407 PRO A C 1
ATOM 3173 O O . PRO A 1 407 ? 6.283 -42.221 -32.383 1.00 42.59 407 PRO A O 1
ATOM 3176 N N . HIS A 1 408 ? 4.567 -40.898 -32.839 1.00 28.36 408 HIS A N 1
ATOM 3177 C CA . HIS A 1 408 ? 4.420 -41.174 -34.287 1.00 28.36 408 HIS A CA 1
ATOM 3178 C C . HIS A 1 408 ? 3.278 -40.265 -34.782 1.00 28.36 408 HIS A C 1
ATOM 3180 O O . HIS A 1 408 ? 2.310 -40.071 -34.063 1.00 28.36 408 HIS A O 1
ATOM 3186 N N . GLY A 1 409 ? 3.261 -39.634 -35.950 1.00 25.80 409 GLY A N 1
ATOM 3187 C CA . GLY A 1 409 ? 4.140 -39.626 -37.104 1.00 25.80 409 GLY A CA 1
ATOM 3188 C C . GLY A 1 409 ? 3.339 -39.033 -38.275 1.00 25.80 409 GLY A C 1
ATOM 3189 O O . GLY A 1 409 ? 2.244 -39.493 -38.557 1.00 25.80 409 GLY A O 1
ATOM 3190 N N . ARG A 1 410 ? 3.908 -38.009 -38.923 1.00 27.70 410 ARG A N 1
ATOM 3191 C CA . ARG A 1 410 ? 3.762 -37.609 -40.341 1.00 27.70 410 ARG A CA 1
ATOM 3192 C C . ARG A 1 410 ? 2.356 -37.480 -40.973 1.00 27.70 410 ARG A C 1
ATOM 3194 O O . ARG A 1 410 ? 1.733 -38.463 -41.352 1.00 27.70 410 ARG A O 1
ATOM 3201 N N . SER A 1 411 ? 2.050 -36.263 -41.428 1.00 27.94 411 SER A N 1
ATOM 3202 C CA . SER A 1 411 ? 1.871 -36.039 -42.872 1.00 27.94 411 SER A CA 1
ATOM 3203 C C . SER A 1 411 ? 2.201 -34.604 -43.271 1.00 27.94 411 SER A C 1
ATOM 3205 O O . SER A 1 411 ? 1.661 -33.646 -42.731 1.00 27.94 411 SER A O 1
ATOM 3207 N N . ALA A 1 412 ? 3.118 -34.498 -44.229 1.00 29.80 412 ALA A N 1
ATOM 3208 C CA . ALA A 1 412 ? 3.466 -33.305 -44.979 1.00 29.80 412 ALA A CA 1
ATOM 3209 C C . ALA A 1 412 ? 3.105 -33.548 -46.451 1.00 29.80 412 ALA A C 1
ATOM 3211 O O . ALA A 1 412 ? 3.341 -34.650 -46.947 1.00 29.80 412 ALA A O 1
ATOM 3212 N N . LYS A 1 413 ? 2.558 -32.520 -47.111 1.00 30.59 413 LYS A N 1
ATOM 3213 C CA . LYS A 1 413 ? 2.495 -32.214 -48.563 1.00 30.59 413 LYS A CA 1
ATOM 3214 C C . LYS A 1 413 ? 1.417 -31.128 -48.720 1.00 30.59 413 LYS A C 1
ATOM 3216 O O . LYS A 1 413 ? 0.389 -31.240 -48.072 1.00 30.59 413 LYS A O 1
ATOM 3221 N N . ALA A 1 414 ? 1.501 -30.085 -49.536 1.00 29.27 414 ALA A N 1
ATOM 3222 C CA . ALA A 1 414 ? 2.495 -29.469 -50.418 1.00 29.27 414 ALA A CA 1
ATOM 3223 C C . ALA A 1 414 ? 1.878 -28.077 -50.757 1.00 29.27 414 ALA A C 1
ATOM 3225 O O . ALA A 1 414 ? 0.661 -27.974 -50.848 1.00 29.27 414 ALA A O 1
ATOM 3226 N N . LEU A 1 415 ? 2.597 -26.952 -50.685 1.00 31.78 415 LEU A N 1
ATOM 3227 C CA . LEU A 1 415 ? 3.319 -26.303 -51.796 1.00 31.78 415 LEU A CA 1
ATOM 3228 C C . LEU A 1 415 ? 2.465 -25.980 -53.044 1.00 31.78 415 LEU A C 1
ATOM 3230 O O . LEU A 1 415 ? 2.237 -26.872 -53.846 1.00 31.78 415 LEU A O 1
ATOM 3234 N N . THR A 1 416 ? 2.133 -24.692 -53.235 1.00 32.06 416 THR A N 1
ATOM 3235 C CA . THR A 1 416 ? 2.175 -23.914 -54.506 1.00 32.06 416 THR A CA 1
ATOM 3236 C C . THR A 1 416 ? 1.986 -22.422 -54.163 1.00 32.06 416 THR A C 1
ATOM 3238 O O . THR A 1 416 ? 0.968 -22.060 -53.589 1.00 32.06 416 THR A O 1
ATOM 3241 N N . ARG A 1 417 ? 3.055 -21.609 -54.193 1.00 28.50 417 ARG A N 1
ATOM 3242 C CA . ARG A 1 417 ? 3.482 -20.668 -55.262 1.00 28.50 417 ARG A CA 1
ATOM 3243 C C . ARG A 1 417 ? 2.653 -19.362 -55.372 1.00 28.50 417 ARG A C 1
ATOM 3245 O O . ARG A 1 417 ? 1.522 -19.378 -55.833 1.00 28.50 417 ARG A O 1
ATOM 3252 N N . SER A 1 418 ? 3.302 -18.259 -54.975 1.00 28.97 418 SER A N 1
ATOM 3253 C CA . SER A 1 418 ? 3.107 -16.830 -55.325 1.00 28.97 418 SER A CA 1
ATOM 3254 C C . SER A 1 418 ? 3.137 -16.551 -56.847 1.00 28.97 418 SER A C 1
ATOM 3256 O O . SER A 1 418 ? 3.432 -17.485 -57.594 1.00 28.97 418 SER A O 1
ATOM 3258 N N . PRO A 1 419 ? 3.143 -15.283 -57.325 1.00 47.09 419 PRO A N 1
ATOM 3259 C CA . PRO A 1 419 ? 2.411 -14.057 -56.947 1.00 47.09 419 PRO A CA 1
ATOM 3260 C C . PRO A 1 419 ? 1.726 -13.387 -58.172 1.00 47.09 419 PRO A C 1
ATOM 3262 O O . PRO A 1 419 ? 1.940 -13.795 -59.313 1.00 47.09 419 PRO A O 1
ATOM 3265 N N . ALA A 1 420 ? 0.991 -12.299 -57.925 1.00 46.78 420 ALA A N 1
ATOM 3266 C CA . ALA A 1 420 ? 0.937 -11.108 -58.779 1.00 46.78 420 ALA A CA 1
ATOM 3267 C C . ALA A 1 420 ? 0.900 -9.870 -57.874 1.00 46.78 420 ALA A C 1
ATOM 3269 O O . ALA A 1 420 ? 0.247 -9.976 -56.806 1.00 46.78 420 ALA A O 1
#

Foldseek 3Di:
DDLQDDFDQQDQDPLPPRHGNCVPPNDLAAPDAAQPDQPDDADDQWDDQFVPDIDGNVNPPAPQQGDDDDQDPLFFAFDQDDAQPLLVVLLPDDADPDQDAQLVLLVVLVVQCVVQPVPPPDPGDLVSNQVSVSVSQSSLLNNLVVLCPDPPDNFAEAEDALDQPVVCCVVCVPPGQAYEYAQQLNCCNSVVHDPVSNNVSVVSSVVCSVCSSVRRYHHHHLSSLCVNPSVQLNVQLRVQSVDPVLLVVQLVQWHWYYPYQQRKIFIDGHQFSDPGTDIDHDDDPDPPPPPPDPDDDPSSTDGDDPPDDCPSVVSVVSSNVSSVVSSVLSSQCSSCVSSVHHYDDPGSRSQNSCVVVVNDPPVPPPPPPPPPDDDDDDDDDDDDDDDDDDDDDDDDDDDDDDDDDDDDDDDDDDDDDDDD

pLDDT: mean 74.22, std 23.0, range [22.41, 97.0]

Sequence (420 aa):
MNPLATFARNDRCWCGAGIKYKQCHGAIRPLSIPGESITRDDGDGDVWIAPHTKVTINGLHISPNGVGLTLPTGRPEARPVDVPPAVKTLLDVSAPTEVLTLPVLGRHRFDLYEHAGFRSGHTGDRDLLADAISGLSVAVMHALAAMGRSRQSQPTVLWNDDTEATRLLGQTLLWADHVCVADRVFDAIVNDRSDDALADALAHQERLRPLVEAGVVVPVPQELGVAAQATAVEQMTARDLRRAALVDWVRLQLVVEGPTAREAMLVTARDDTERWPRFWLYSRRGGEATARASMFGRPLLGTYDPNHNYEPWRQQVLDQATAWYVQRLNERLVTGETFTADYLTASPFEARLLARKGHCPTVRRTLRSGRTSPSSPTPTRLPWRGRRPRTRPWRTCAVRSDSPCVPHGRSAKALTRSPA

InterPro domains:
  IPR004027 SEC-C motif [PF02810] (9-26)

Secondary structure (DSSP, 8-state):
--TTSPPPTTSBPTTS-SSBHHHHH---S-SS-TT----SPPBTTEEEEETTEEEEGGG----TT----PPP-SS----PPP--HHHHHHHTSPPPSS---HHHHHHHHHHHHHHTTGGGTS---HHHHHHHHHHHHHHHHHHHHHHHH-SS----EEE-SSS-HHHHHHHHTTT-SEEEEE-HHHHHHHTT--HHHHHHHHHHHHHTHHHHHTTSEEEE-HHHHHHTTHHHHHHHHHHHHT-HHHHHHHHHHEEEE-S-TTSEEEEEETT---SS-EEEE-----TT--SS-----S--SPPP-TTS--HHHHHHHHHHHHHHHHHHHHHHHHHHHHTT-EE----HHHHHHHHHHT-------------PPPPP--------------------------------------------